Protein 5UFS (pdb70)

Radius of gyration: 27.38 Å; Cα contacts (8 Å, |Δi|>4): 607; chains: 4; bounding box: 76×52×67 Å

Solvent-accessible surface area: 24128 Å² total; per-residue (Å²): 144,106,79,38,24,40,57,2,77,114,35,40,47,154,69,40,53,9,4,7,27,78,48,75,114,36,67,19,53,72,0,20,16,13,28,25,75,6,12,1,27,26,4,34,27,6,0,161,10,0,45,49,5,54,27,0,155,114,7,94,57,58,1,6,18,25,0,5,7,20,1,14,28,12,3,29,5,0,16,6,0,20,43,0,28,131,135,15,89,14,107,70,0,7,22,0,62,40,1,49,0,55,114,133,47,0,113,43,85,98,9,89,106,34,2,57,46,23,29,100,0,0,51,36,0,40,147,8,103,5,30,82,14,0,4,2,0,0,7,0,0,3,0,1,4,14,5,24,141,139,26,17,151,22,70,83,57,2,77,128,11,35,89,58,1,20,128,11,0,22,139,6,3,91,126,107,168,29,86,78,76,105,26,172,118,42,44,103,73,0,0,92,6,4,19,45,1,45,148,13,14,26,36,13,9,118,44,14,11,104,8,32,78,56,151,109,30,80,18,102,29,19,85,4,2,20,33,1,0,56,43,0,31,74,73,62,157,77,51,37,28,85,58,34,88,54,58,222,144,104,80,37,24,41,58,2,73,114,35,39,51,155,70,39,55,9,3,6,26,76,47,75,113,38,66,17,52,72,0,19,14,12,28,26,73,7,13,2,27,28,3,34,27,6,0,160,10,0,42,44,4,54,27,0,156,113,6,96,56,59,2,7,16,25,0,4,7,20,1,14,28,12,2,30,5,0,15,5,0,21,43,0,30,132,134,17,91,14,106,68,0,7,22,0,60,41,1,49,0,59,110,134,51,0,115,41,86,99,9,88,106,37,2,57,47,23,28,103,0,0,52,37,0,41,151,8,100,4,30,83,14,0,4,3,0,0,7,1,0,3,0,1,3,14,4,23,141,141,21,18,151,21,73,83,58,2,75,126,12,35,91,60,1,24,122,11,0,21,132,5,2,90,135,110,162,27,82,78,78,103,28,176,119,39,42,101,72,0,0,87,6,4,21,45,1,46,151,13,15,28,37,12,10,126,43,15,13,103,8,33,78,58,153,109,32,80,20,102,28,20,85,4,2,21,33,1,0,58,44,1,31,73,74,70,158,75,51,36,29,86,58,36,89,55,58,223,97,5,64,24,0,85,60,59,10,63,124,96,4,65,21,1,85,62,59,8,58,122

CATH classification: 1.10.565.10

B-factor: mean 49.85, std 17.6, range [19.79, 126.46]

Sequence (518 aa):
APTLISLLEVIEPEVLYSGYDSTLPDTSTRLMSTLNRLGGRQVVSAVKWAKALPGFRNLHLDDQMTLLQYSWMSLMAFSLGWRSYKQSNGNMLCFAPDLVINEERMQLPYMYDQCQQMLKISSEFVRLQVSYDEYLCMKVLLLLSTVPKDGLKSQAVFDEIRMTYIKELGKAIVKREGNSSQNWQRFYQLTKLLDSMHEMVGGLLQFCFYTFVNKSLSVEFPEMLAEIISNQLPKFKAGSVKPLLFHQAPTLISLLEVIEPEVLYSGYDSTLPDTSTRLMSTLNRLGGRQVVSAVKWAKALPGFRNLHLDDQMTLLQYSWMSLMAFSLGWRSYKQSNGNMLCFAPDLVINEERMQLPYMYDQCQQMLKISSEFVRLQVSYDEYLCMKVLLLLSTVPKDGLKSQAVFDEIRMTYIKELGKAIVKREGNSSQNWQRFYQLTKLLDSMHEMVGGLLQFCFYTFVNKSLSVEFPEMLAEIISNQLPKFKAGSVKPLLFHQAPAILYALLSSAPAILYALLSS

Structure (mmCIF, N/CA/C/O backbone):
data_5UFS
#
_entry.id   5UFS
#
_cell.length_a   87.027
_cell.length_b   52.829
_cell.length_c   126.010
_cell.angle_alpha   90.000
_cell.angle_beta   101.780
_cell.angle_gamma   90.000
#
_symmetry.space_group_name_H-M   'C 1 2 1'
#
loop_
_entity.id
_entity.type
_entity.pdbx_description
1 polymer 'Ancestral Glucocorticoid Receptor2'
2 polymer 'SHP NR Box 1 Peptide'
3 non-polymer 'Triamcinolone acetonide'
4 water water
#
loop_
_atom_site.group_PDB
_atom_site.id
_atom_site.type_symbol
_atom_site.label_atom_id
_atom_site.label_alt_id
_atom_site.label_comp_id
_atom_site.label_asym_id
_atom_site.label_entity_id
_atom_site.label_seq_id
_atom_site.pdbx_PDB_ins_code
_atom_site.Cartn_x
_atom_site.Cartn_y
_atom_site.Cartn_z
_atom_site.occupancy
_atom_site.B_iso_or_equiv
_atom_site.auth_seq_id
_atom_site.auth_comp_id
_atom_site.auth_asym_id
_atom_site.auth_atom_id
_atom_site.pdbx_PDB_model_num
ATOM 1 N N . ALA A 1 1 ? 42.495 10.648 24.516 1.00 54.25 -2 ALA A N 1
ATOM 2 C CA . ALA A 1 1 ? 41.700 10.711 25.737 1.00 54.01 -2 ALA A CA 1
ATOM 3 C C . ALA A 1 1 ? 42.072 11.943 26.568 1.00 52.63 -2 ALA A C 1
ATOM 4 O O . ALA A 1 1 ? 43.110 11.948 27.230 1.00 52.28 -2 ALA A O 1
ATOM 11 N N . PRO A 1 2 ? 41.229 12.991 26.545 1.00 46.66 -1 PRO A N 1
ATOM 12 C CA . PRO A 1 2 ? 39.967 13.140 25.813 1.00 46.44 -1 PRO A CA 1
ATOM 13 C C . PRO A 1 2 ? 40.177 13.599 24.379 1.00 42.01 -1 PRO A C 1
ATOM 14 O O . PRO A 1 2 ? 41.162 14.279 24.092 1.00 43.00 -1 PRO A O 1
ATOM 25 N N . THR A 1 3 ? 39.261 13.229 23.490 1.00 37.73 0 THR A N 1
ATOM 26 C CA . THR A 1 3 ? 39.287 13.775 22.143 1.00 39.87 0 THR A CA 1
ATOM 27 C C . THR A 1 3 ? 39.054 15.281 22.194 1.00 38.88 0 THR A C 1
ATOM 28 O O . THR A 1 3 ? 38.418 15.805 23.114 1.00 33.94 0 THR A O 1
ATOM 39 N N . LEU A 1 4 ? 39.587 15.986 21.196 1.00 39.80 1 LEU A N 1
ATOM 40 C CA . LEU A 1 4 ? 39.376 17.427 21.134 1.00 40.96 1 LEU A CA 1
ATOM 41 C C . LEU A 1 4 ? 37.900 17.753 20.942 1.00 37.69 1 LEU A C 1
ATOM 42 O O . LEU A 1 4 ? 37.377 18.683 21.566 1.00 37.26 1 LEU A O 1
ATOM 58 N N . ILE A 1 5 ? 37.205 16.985 20.099 1.00 37.36 2 ILE A N 1
ATOM 59 C CA . ILE A 1 5 ? 35.797 17.267 19.824 1.00 37.97 2 ILE A CA 1
ATOM 60 C C . ILE A 1 5 ? 34.958 17.087 21.085 1.00 36.62 2 ILE A C 1
ATOM 61 O O . ILE A 1 5 ? 34.014 17.848 21.331 1.00 34.37 2 ILE A O 1
ATOM 77 N N . SER A 1 6 ? 35.275 16.077 21.899 1.00 36.74 3 SER A N 1
ATOM 78 C CA . SER A 1 6 ? 34.527 15.880 23.136 1.00 37.13 3 SER A CA 1
ATOM 79 C C . SER A 1 6 ? 34.711 17.056 24.083 1.00 36.02 3 SER A C 1
ATOM 80 O O . SER A 1 6 ? 33.808 17.372 24.866 1.00 32.32 3 SER A O 1
ATOM 88 N N . LEU A 1 7 ? 35.863 17.725 24.020 1.00 35.63 4 LEU A N 1
ATOM 89 C CA . LEU A 1 7 ? 36.081 18.890 24.867 1.00 36.88 4 LEU A CA 1
ATOM 90 C C . LEU A 1 7 ? 35.277 20.088 24.370 1.00 33.03 4 LEU A C 1
ATOM 91 O O . LEU A 1 7 ? 34.749 20.864 25.174 1.00 33.34 4 LEU A O 1
ATOM 107 N N . LEU A 1 8 ? 35.163 20.252 23.049 1.00 28.32 5 LEU A N 1
ATOM 108 C CA . LEU A 1 8 ? 34.360 21.345 22.510 1.00 30.94 5 LEU A CA 1
ATOM 109 C C . LEU A 1 8 ? 32.894 21.185 22.887 1.00 31.60 5 LEU A C 1
ATOM 110 O O . LEU A 1 8 ? 32.190 22.176 23.109 1.00 33.49 5 LEU A O 1
ATOM 126 N N . GLU A 1 9 ? 32.415 19.941 22.961 1.00 32.53 6 GLU A N 1
ATOM 127 C CA . GLU A 1 9 ? 31.020 19.701 23.315 1.00 36.84 6 GLU A CA 1
ATOM 128 C C . GLU A 1 9 ? 30.728 20.125 24.751 1.00 35.52 6 GLU A C 1
ATOM 129 O O . GLU A 1 9 ? 29.666 20.694 25.029 1.00 34.44 6 GLU A O 1
ATOM 141 N N . VAL A 1 10 ? 31.652 19.859 25.677 1.00 34.89 7 VAL A N 1
ATOM 142 C CA . VAL A 1 10 ? 31.379 20.125 27.087 1.00 40.07 7 VAL A CA 1
ATOM 143 C C . VAL A 1 10 ? 31.576 21.591 27.461 1.00 37.88 7 VAL A C 1
ATOM 144 O O . VAL A 1 10 ? 31.030 22.033 28.480 1.00 37.82 7 VAL A O 1
ATOM 157 N N . ILE A 1 11 ? 32.336 22.363 26.678 1.00 35.66 8 ILE A N 1
ATOM 158 C CA . ILE A 1 11 ? 32.543 23.778 26.974 1.00 33.39 8 ILE A CA 1
ATOM 159 C C . ILE A 1 11 ? 31.589 24.682 26.205 1.00 31.87 8 ILE A C 1
ATOM 160 O O . ILE A 1 11 ? 31.664 25.910 26.351 1.00 31.37 8 ILE A O 1
ATOM 176 N N . GLU A 1 12 ? 30.701 24.122 25.394 1.00 31.80 9 GLU A N 1
ATOM 177 C CA . GLU A 1 12 ? 29.744 24.943 24.668 1.00 35.98 9 GLU A CA 1
ATOM 178 C C . GLU A 1 12 ? 28.865 25.697 25.665 1.00 36.88 9 GLU A C 1
ATOM 179 O O . GLU A 1 12 ? 28.326 25.080 26.594 1.00 33.66 9 GLU A O 1
ATOM 191 N N . PRO A 1 13 ? 28.712 27.016 25.530 1.00 40.41 10 PRO A N 1
ATOM 192 C CA . PRO A 1 13 ? 27.892 27.757 26.497 1.00 41.41 10 PRO A CA 1
ATOM 193 C C . PRO A 1 13 ? 26.437 27.313 26.468 1.00 37.13 10 PRO A C 1
ATOM 194 O O . PRO A 1 13 ? 25.877 27.014 25.411 1.00 34.31 10 PRO A O 1
ATOM 205 N N . GLU A 1 14 ? 25.826 27.281 27.649 1.00 36.33 11 GLU A N 1
ATOM 206 C CA . GLU A 1 14 ? 24.396 27.034 27.750 1.00 41.99 11 GLU A CA 1
ATOM 207 C C . GLU A 1 14 ? 23.621 28.234 27.216 1.00 34.57 11 GLU A C 1
ATOM 208 O O . GLU A 1 14 ? 24.080 29.378 27.283 1.00 31.24 11 GLU A O 1
ATOM 220 N N . VAL A 1 15 ? 22.436 27.964 26.671 1.00 37.39 12 VAL A N 1
ATOM 221 C CA . VAL A 1 15 ? 21.629 29.025 26.080 1.00 37.53 12 VAL A CA 1
ATOM 222 C C . VAL A 1 15 ? 21.072 29.921 27.180 1.00 33.39 12 VAL A C 1
ATOM 223 O O . VAL A 1 15 ? 20.616 29.444 28.229 1.00 30.89 12 VAL A O 1
ATOM 236 N N . LEU A 1 16 ? 21.109 31.227 26.942 1.00 30.13 13 LEU A N 1
ATOM 237 C CA . LEU A 1 16 ? 20.619 32.219 27.886 1.00 31.99 13 LEU A CA 1
ATOM 238 C C . LEU A 1 16 ? 19.226 32.687 27.479 1.00 28.81 13 LEU A C 1
ATOM 239 O O . LEU A 1 16 ? 18.864 32.664 26.300 1.00 25.26 13 LEU A O 1
ATOM 255 N N . TYR A 1 17 ? 18.447 33.111 28.470 1.00 26.76 14 TYR A N 1
ATOM 256 C CA . TYR A 1 17 ? 17.110 33.645 28.249 1.00 26.36 14 TYR A CA 1
ATOM 257 C C . TYR A 1 17 ? 17.146 35.169 28.242 1.00 24.54 14 TYR A C 1
ATOM 258 O O . TYR A 1 17 ? 18.041 35.795 28.813 1.00 26.91 14 TYR A O 1
ATOM 276 N N . SER A 1 18 ? 16.148 35.762 27.587 1.00 26.73 15 SER A N 1
ATOM 277 C CA . SER A 1 18 ? 16.109 37.207 27.404 1.00 29.43 15 SER A CA 1
ATOM 278 C C . SER A 1 18 ? 15.281 37.928 28.460 1.00 32.95 15 SER A C 1
ATOM 279 O O . SER A 1 18 ? 15.515 39.118 28.709 1.00 30.86 15 SER A O 1
ATOM 287 N N . GLY A 1 19 ? 14.320 37.248 29.084 1.00 31.78 16 GLY A N 1
ATOM 288 C CA . GLY A 1 19 ? 13.393 37.927 29.971 1.00 30.56 16 GLY A CA 1
ATOM 289 C C . GLY A 1 19 ? 12.483 38.915 29.276 1.00 28.80 16 GLY A C 1
ATOM 290 O O . GLY A 1 19 ? 11.856 39.744 29.942 1.00 29.39 16 GLY A O 1
ATOM 294 N N . TYR A 1 20 ? 12.391 38.848 27.950 1.00 25.24 17 TYR A N 1
ATOM 295 C CA . TYR A 1 20 ? 11.600 39.810 27.195 1.00 25.02 17 TYR A CA 1
ATOM 296 C C . TYR A 1 20 ? 10.141 39.783 27.636 1.00 31.48 17 TYR A C 1
ATOM 297 O O . TYR A 1 20 ? 9.563 38.721 27.880 1.00 26.24 17 TYR A O 1
ATOM 315 N N . ASP A 1 21 ? 9.544 40.968 27.723 1.00 34.73 18 ASP A N 1
ATOM 316 C CA . ASP A 1 21 ? 8.161 41.130 28.163 1.00 36.67 18 ASP A CA 1
ATOM 317 C C . ASP A 1 21 ? 7.292 41.308 26.924 1.00 34.74 18 ASP A C 1
ATOM 318 O O . ASP A 1 21 ? 7.265 42.383 26.320 1.00 33.79 18 ASP A O 1
ATOM 327 N N . SER A 1 22 ? 6.575 40.251 26.550 1.00 31.80 19 SER A N 1
ATOM 328 C CA . SER A 1 22 ? 5.714 40.266 25.374 1.00 33.37 19 SER A CA 1
ATOM 329 C C . SER A 1 22 ? 4.253 40.548 25.712 1.00 31.38 19 SER A C 1
ATOM 330 O O . SER A 1 22 ? 3.384 40.358 24.855 1.00 28.30 19 SER A O 1
ATOM 338 N N . THR A 1 23 ? 3.962 41.003 26.933 1.00 32.60 20 THR A N 1
ATOM 339 C CA . THR A 1 23 ? 2.583 41.314 27.305 1.00 31.63 20 THR A CA 1
ATOM 340 C C . THR A 1 23 ? 1.968 42.323 26.340 1.00 31.68 20 THR A C 1
ATOM 341 O O . THR A 1 23 ? 0.826 42.158 25.894 1.00 34.50 20 THR A O 1
ATOM 352 N N . LEU A 1 24 ? 2.709 43.375 26.010 1.00 30.57 21 LEU A N 1
ATOM 353 C CA . LEU A 1 24 ? 2.248 44.436 25.128 1.00 35.46 21 LEU A CA 1
ATOM 354 C C . LEU A 1 24 ? 2.930 44.350 23.766 1.00 32.58 21 LEU A C 1
ATOM 355 O O . LEU A 1 24 ? 3.940 43.655 23.606 1.00 31.67 21 LEU A O 1
ATOM 371 N N . PRO A 1 25 ? 2.403 45.043 22.756 1.00 36.99 22 PRO A N 1
ATOM 372 C CA . PRO A 1 25 ? 2.975 44.930 21.409 1.00 35.52 22 PRO A CA 1
ATOM 373 C C . PRO A 1 25 ? 4.460 45.262 21.384 1.00 38.02 22 PRO A C 1
ATOM 374 O O . PRO A 1 25 ? 4.967 46.031 22.205 1.00 33.73 22 PRO A O 1
ATOM 385 N N . ASP A 1 26 ? 5.156 44.666 20.419 1.00 42.65 23 ASP A N 1
ATOM 386 C CA . ASP A 1 26 ? 6.585 44.891 20.268 1.00 45.12 23 ASP A CA 1
ATOM 387 C C . ASP A 1 26 ? 6.862 46.282 19.710 1.00 40.86 23 ASP A C 1
ATOM 388 O O . ASP A 1 26 ? 6.045 46.869 18.997 1.00 34.16 23 ASP A O 1
ATOM 397 N N . THR A 1 27 ? 8.032 46.809 20.056 1.00 38.45 24 THR A N 1
ATOM 398 C CA . THR A 1 27 ? 8.563 48.012 19.436 1.00 40.92 24 THR A CA 1
ATOM 399 C C . THR A 1 27 ? 9.997 47.738 19.013 1.00 38.94 24 THR A C 1
ATOM 400 O O . THR A 1 27 ? 10.712 46.969 19.661 1.00 30.92 24 THR A O 1
ATOM 411 N N . SER A 1 28 ? 10.410 48.364 17.910 1.00 40.35 25 SER A N 1
ATOM 412 C CA . SER A 1 28 ? 11.772 48.164 17.426 1.00 38.73 25 SER A CA 1
ATOM 413 C C . SER A 1 28 ? 12.790 48.561 18.488 1.00 38.53 25 SER A C 1
ATOM 414 O O . SER A 1 28 ? 13.834 47.914 18.634 1.00 36.80 25 SER A O 1
ATOM 422 N N . THR A 1 29 ? 12.493 49.616 19.251 1.00 41.51 26 THR A N 1
ATOM 423 C CA . THR A 1 29 ? 13.416 50.079 20.282 1.00 47.71 26 THR A CA 1
ATOM 424 C C . THR A 1 29 ? 13.539 49.061 21.409 1.00 46.48 26 THR A C 1
ATOM 425 O O . THR A 1 29 ? 14.649 48.658 21.774 1.00 41.39 26 THR A O 1
ATOM 436 N N . ARG A 1 30 ? 12.408 48.643 21.984 1.00 45.16 27 ARG A N 1
ATOM 437 C CA . ARG A 1 30 ? 12.453 47.690 23.089 1.00 47.84 27 ARG A CA 1
ATOM 438 C C . ARG A 1 30 ? 13.051 46.361 22.651 1.00 42.74 27 ARG A C 1
ATOM 439 O O . ARG A 1 30 ? 13.719 45.689 23.444 1.00 40.02 27 ARG A O 1
ATOM 460 N N . LEU A 1 31 ? 12.833 45.971 21.396 1.00 41.49 28 LEU A N 1
ATOM 461 C CA . LEU A 1 31 ? 13.336 44.688 20.921 1.00 37.45 28 LEU A CA 1
ATOM 462 C C . LEU A 1 31 ? 14.848 44.730 20.724 1.00 32.34 28 LEU A C 1
ATOM 463 O O . LEU A 1 31 ? 15.565 43.817 21.148 1.00 30.87 28 LEU A O 1
ATOM 479 N N . MET A 1 32 ? 15.354 45.790 20.086 1.00 36.44 29 MET A N 1
ATOM 480 C CA . MET A 1 32 ? 16.795 45.906 19.877 1.00 35.75 29 MET A CA 1
ATOM 481 C C . MET A 1 32 ? 17.536 46.054 21.201 1.00 33.49 29 MET A C 1
ATOM 482 O O . MET A 1 32 ? 18.608 45.468 21.386 1.00 31.53 29 MET A O 1
ATOM 496 N N . SER A 1 33 ? 16.979 46.828 22.135 1.00 34.24 30 SER A N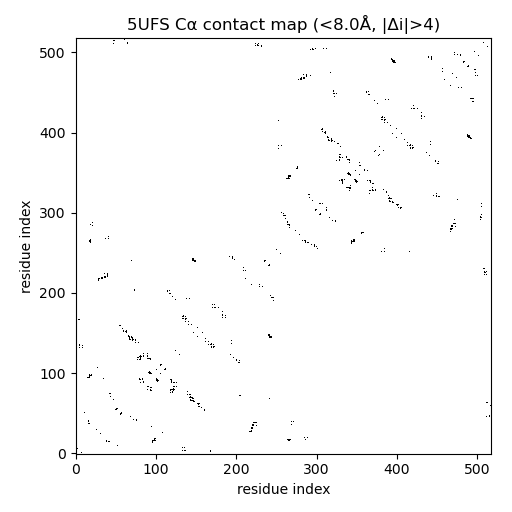 1
ATOM 497 C CA . SER A 1 33 ? 17.617 46.985 23.438 1.00 34.78 30 SER A CA 1
ATOM 498 C C . SER A 1 33 ? 17.675 45.658 24.186 1.00 34.03 30 SER A C 1
ATOM 499 O O . SER A 1 33 ? 18.706 45.316 24.778 1.00 32.77 30 SER A O 1
ATOM 507 N N . THR A 1 34 ? 16.578 44.896 24.173 1.00 34.45 31 THR A N 1
ATOM 508 C CA . THR A 1 34 ? 16.579 43.593 24.831 1.00 34.62 31 THR A CA 1
ATOM 509 C C . THR A 1 34 ? 17.595 42.658 24.188 1.00 36.04 31 THR A C 1
ATOM 510 O O . THR A 1 34 ? 18.280 41.899 24.883 1.00 28.78 31 THR A O 1
ATOM 521 N N . LEU A 1 35 ? 17.708 42.698 22.859 1.00 28.90 32 LEU A N 1
ATOM 522 C CA . LEU A 1 35 ? 18.648 41.820 22.173 1.00 29.94 32 LEU A CA 1
ATOM 523 C C . LEU A 1 35 ? 20.092 42.193 22.494 1.00 29.29 32 LEU A C 1
ATOM 524 O O . LEU A 1 35 ? 20.946 41.311 22.632 1.00 29.73 32 LEU A O 1
ATOM 540 N N . ASN A 1 36 ? 20.386 43.491 22.615 1.00 29.10 33 ASN A N 1
ATOM 541 C CA . ASN A 1 36 ? 21.746 43.908 22.946 1.00 29.31 33 ASN A CA 1
ATOM 542 C C . ASN A 1 36 ? 22.132 43.463 24.350 1.00 29.46 33 ASN A C 1
ATOM 543 O O . ASN A 1 36 ? 23.256 42.998 24.570 1.00 28.15 33 ASN A O 1
ATOM 554 N N . ARG A 1 37 ? 21.220 43.606 25.316 1.00 31.02 34 ARG A N 1
ATOM 555 C CA . ARG A 1 37 ? 21.486 43.102 26.661 1.00 34.51 34 ARG A CA 1
ATOM 556 C C . ARG A 1 37 ? 21.764 41.603 26.628 1.00 35.62 34 ARG A C 1
ATOM 557 O O . ARG A 1 37 ? 22.740 41.124 27.219 1.00 30.38 34 ARG A O 1
ATOM 578 N N . LEU A 1 38 ? 20.907 40.846 25.938 1.00 28.61 35 LEU A N 1
ATOM 579 C CA . LEU A 1 38 ? 21.157 39.422 25.743 1.00 30.45 35 LEU A CA 1
ATOM 580 C C . LEU A 1 38 ? 22.490 39.191 25.045 1.00 27.07 35 LEU A C 1
ATOM 581 O O . LEU A 1 38 ? 23.229 38.261 25.391 1.00 25.72 35 LEU A O 1
ATOM 597 N N . GLY A 1 39 ? 22.809 40.018 24.048 1.00 26.56 36 GLY A N 1
ATOM 598 C CA . GLY A 1 39 ? 24.056 39.842 23.322 1.00 27.63 36 GLY A CA 1
ATOM 599 C C . GLY A 1 39 ? 25.274 40.055 24.199 1.00 29.06 36 GLY A C 1
ATOM 600 O O . GLY A 1 39 ? 26.244 39.295 24.128 1.00 27.79 36 GLY A O 1
ATOM 604 N N . GLY A 1 40 ? 25.243 41.091 25.037 1.00 27.92 37 GLY A N 1
ATOM 605 C CA . GLY A 1 40 ? 26.352 41.323 25.946 1.00 31.88 37 GLY A CA 1
ATOM 606 C C . GLY A 1 40 ? 26.610 40.141 26.860 1.00 33.08 37 GLY A C 1
ATOM 607 O O . GLY A 1 40 ? 27.763 39.800 27.139 1.00 32.37 37 GLY A O 1
ATOM 611 N N . ARG A 1 41 ? 25.541 39.497 27.338 1.00 30.83 38 ARG A N 1
ATOM 612 C CA . ARG A 1 41 ? 25.700 38.344 28.220 1.00 30.58 38 ARG A CA 1
ATOM 613 C C . ARG A 1 41 ? 26.250 37.141 27.461 1.00 27.31 38 ARG A C 1
ATOM 614 O O . ARG A 1 41 ? 27.066 36.382 27.995 1.00 27.30 38 ARG A O 1
ATOM 635 N N . GLN A 1 42 ? 25.824 36.956 26.210 1.00 23.74 39 GLN A N 1
ATOM 636 C CA . GLN A 1 42 ? 26.342 35.853 25.406 1.00 26.20 39 GLN A CA 1
ATOM 637 C C . GLN A 1 42 ? 27.820 36.037 25.081 1.00 28.20 39 GLN A C 1
ATOM 638 O O . GLN A 1 42 ? 28.552 35.049 24.954 1.00 25.01 39 GLN A O 1
ATOM 652 N N . VAL A 1 43 ? 28.271 37.284 24.924 1.00 35.49 40 VAL A N 1
ATOM 653 C CA . VAL A 1 43 ? 29.682 37.533 24.645 1.00 33.71 40 VAL A CA 1
ATOM 654 C C . VAL A 1 43 ? 30.528 37.205 25.868 1.00 29.47 40 VAL A C 1
ATOM 655 O O . VAL A 1 43 ? 31.627 36.655 25.749 1.00 30.60 40 VAL A O 1
ATOM 668 N N . VAL A 1 44 ? 30.036 37.540 27.061 1.00 27.28 41 VAL A N 1
ATOM 669 C CA . VAL A 1 44 ? 30.737 37.156 28.283 1.00 30.22 41 VAL A CA 1
ATOM 670 C C . VAL A 1 44 ? 30.909 35.643 28.334 1.00 33.01 41 VAL A C 1
ATOM 671 O O . VAL A 1 44 ? 31.996 35.132 28.624 1.00 33.04 41 VAL A O 1
ATOM 684 N N . SER A 1 45 ? 29.837 34.902 28.041 1.00 32.24 42 SER A N 1
ATOM 685 C CA . SER A 1 45 ? 29.945 33.448 27.971 1.00 32.87 42 SER A CA 1
ATOM 686 C C . SER A 1 45 ? 30.911 33.011 26.879 1.00 31.13 42 SER A C 1
ATOM 687 O O . SER A 1 45 ? 31.615 32.007 27.038 1.00 31.19 42 SER A O 1
ATOM 695 N N . ALA A 1 46 ? 30.959 33.746 25.764 1.00 27.09 43 ALA A N 1
ATOM 696 C CA . ALA A 1 46 ? 31.874 33.390 24.685 1.00 27.46 43 ALA A CA 1
ATOM 697 C C . ALA A 1 46 ? 33.328 33.560 25.112 1.00 28.71 43 ALA A C 1
ATOM 698 O O . ALA A 1 46 ? 34.198 32.794 24.683 1.00 27.95 43 ALA A O 1
ATOM 705 N N . VAL A 1 47 ? 33.614 34.559 25.951 1.00 28.10 44 VAL A N 1
ATOM 706 C CA . VAL A 1 47 ? 34.971 34.733 26.462 1.00 30.02 44 VAL A CA 1
ATOM 707 C C . VAL A 1 47 ? 35.343 33.563 27.365 1.00 33.09 44 VAL A C 1
ATOM 708 O O . VAL A 1 47 ? 36.436 32.995 27.257 1.00 32.68 44 VAL A O 1
ATOM 721 N N . LYS A 1 48 ? 34.439 33.195 28.277 1.00 34.54 45 LYS A N 1
ATOM 722 C CA . LYS A 1 48 ? 34.636 31.999 29.091 1.00 39.10 45 LYS A CA 1
ATOM 723 C C . LYS A 1 48 ? 34.903 30.781 28.214 1.00 35.07 45 LYS A C 1
ATOM 724 O O . LYS A 1 48 ? 35.792 29.971 28.506 1.00 30.81 45 LYS A O 1
ATOM 743 N N . TRP A 1 49 ? 34.142 30.644 27.127 1.00 30.48 46 TRP A N 1
ATOM 744 C CA . TRP A 1 49 ? 34.327 29.536 26.195 1.00 26.26 46 TRP A CA 1
ATOM 745 C C . TRP A 1 49 ? 35.698 29.595 25.527 1.00 30.12 46 TRP A C 1
ATOM 746 O O . TRP A 1 49 ? 36.408 28.585 25.448 1.00 29.25 46 TRP A O 1
ATOM 767 N N . ALA A 1 50 ? 36.094 30.776 25.047 1.00 31.20 47 ALA A N 1
ATOM 768 C CA . ALA A 1 50 ? 37.358 30.896 24.325 1.00 30.72 47 ALA A CA 1
ATOM 769 C C . ALA A 1 50 ? 38.545 30.583 25.231 1.00 29.19 47 ALA A C 1
ATOM 770 O O . ALA A 1 50 ? 39.530 29.979 24.791 1.00 25.33 47 ALA A O 1
ATOM 777 N N . LYS A 1 51 ? 38.472 30.990 26.498 1.00 28.32 48 LYS A N 1
ATOM 778 C CA . LYS A 1 51 ? 39.556 30.719 27.433 1.00 33.78 48 LYS A CA 1
ATOM 779 C C . LYS A 1 51 ? 39.745 29.231 27.687 1.00 34.94 48 LYS A C 1
ATOM 780 O O . LYS A 1 51 ? 40.838 28.821 28.093 1.00 34.24 48 LYS A O 1
ATOM 799 N N . ALA A 1 52 ? 38.714 28.419 27.468 1.00 32.41 49 ALA A N 1
ATOM 800 C CA . ALA A 1 52 ? 38.804 26.980 27.673 1.00 31.02 49 ALA A CA 1
ATOM 801 C C . ALA A 1 52 ? 39.188 26.226 26.407 1.00 30.45 49 ALA A C 1
ATOM 802 O O . ALA A 1 52 ? 39.404 25.012 26.470 1.00 32.50 49 ALA A O 1
ATOM 809 N N . LEU A 1 53 ? 39.275 26.905 25.270 1.00 27.85 50 LEU A N 1
ATOM 810 C CA . LEU A 1 53 ? 39.711 26.251 24.042 1.00 30.78 50 LEU A CA 1
ATOM 811 C C . LEU A 1 53 ? 41.185 25.878 24.157 1.00 29.82 50 LEU A C 1
ATOM 812 O O . LEU A 1 53 ? 42.016 26.747 24.445 1.00 31.15 50 LEU A O 1
ATOM 828 N N . PRO A 1 54 ? 41.554 24.614 23.947 1.00 32.67 51 PRO A N 1
ATOM 829 C CA . PRO A 1 54 ? 42.979 24.264 23.953 1.00 35.41 51 PRO A CA 1
ATOM 830 C C . PRO A 1 54 ? 43.750 25.098 22.942 1.00 35.92 51 PRO A C 1
ATOM 831 O O . PRO A 1 54 ? 43.380 25.183 21.768 1.00 36.27 51 PRO A O 1
ATOM 842 N N . GLY A 1 55 ? 44.826 25.728 23.415 1.00 31.13 52 GLY A N 1
ATOM 843 C CA . GLY A 1 55 ? 45.697 26.529 22.593 1.00 32.94 52 GLY A CA 1
ATOM 844 C C . GLY A 1 55 ? 45.428 28.021 22.657 1.00 35.21 52 GLY A C 1
ATOM 845 O O . GLY A 1 55 ? 46.347 28.816 22.421 1.00 38.29 52 GLY A O 1
ATOM 849 N N . PHE A 1 56 ? 44.195 28.423 22.977 1.00 32.58 53 PHE A N 1
ATOM 850 C CA . PHE A 1 56 ? 43.830 29.834 22.886 1.00 34.73 53 PHE A CA 1
ATOM 851 C C . PHE A 1 56 ? 44.648 30.683 23.850 1.00 37.03 53 PHE A C 1
ATOM 852 O O . PHE A 1 56 ? 45.156 31.747 23.479 1.00 38.28 53 PHE A O 1
ATOM 869 N N . ARG A 1 57 ? 44.783 30.234 25.098 1.00 43.83 54 ARG A N 1
ATOM 870 C CA . ARG A 1 57 ? 45.513 31.022 26.085 1.00 43.18 54 ARG A CA 1
ATOM 871 C C . ARG A 1 57 ? 47.023 30.966 25.895 1.00 42.28 54 ARG A C 1
ATOM 872 O O . ARG A 1 57 ? 47.742 31.636 26.646 1.00 38.39 54 ARG A O 1
ATOM 893 N N . ASN A 1 58 ? 47.523 30.199 24.923 1.00 36.98 55 ASN A N 1
ATOM 894 C CA . ASN A 1 58 ? 48.925 30.311 24.538 1.00 43.24 55 ASN A CA 1
ATOM 895 C C . ASN A 1 58 ? 49.196 31.565 23.718 1.00 38.98 55 ASN A C 1
ATOM 896 O O . ASN A 1 58 ? 50.364 31.896 23.491 1.00 38.62 55 ASN A O 1
ATOM 907 N N . LEU A 1 59 ? 48.152 32.259 23.270 1.00 42.00 56 LEU A N 1
ATOM 908 C CA . LEU A 1 59 ? 48.313 33.515 22.555 1.00 36.75 56 LEU A CA 1
ATOM 909 C C . LEU A 1 59 ? 48.581 34.655 23.532 1.00 39.58 56 LEU A C 1
ATOM 910 O O . LEU A 1 59 ? 48.181 34.612 24.699 1.00 38.12 56 LEU A O 1
ATOM 926 N N . HIS A 1 60 ? 49.273 35.679 23.041 1.00 39.30 57 HIS A N 1
ATOM 927 C CA . HIS A 1 60 ? 49.430 36.907 23.805 1.00 41.14 57 HIS A CA 1
ATOM 928 C C . HIS A 1 60 ? 48.058 37.472 24.155 1.00 39.61 57 HIS A C 1
ATOM 929 O O . HIS A 1 60 ? 47.117 37.393 23.360 1.00 37.76 57 HIS A O 1
ATOM 943 N N . LEU A 1 61 ? 47.943 38.034 25.361 1.00 39.33 58 LEU A N 1
ATOM 944 C CA . LEU A 1 61 ? 46.660 38.570 25.807 1.00 39.67 58 LEU A CA 1
ATOM 945 C C . LEU A 1 61 ? 46.081 39.548 24.794 1.00 39.45 58 LEU A C 1
ATOM 946 O O . LEU A 1 61 ? 44.876 39.525 24.516 1.00 40.37 58 LEU A O 1
ATOM 962 N N . ASP A 1 62 ? 46.921 40.424 24.237 1.00 44.63 59 ASP A N 1
ATOM 963 C CA . ASP A 1 62 ? 46.444 41.367 23.230 1.00 46.23 59 ASP A CA 1
ATOM 964 C C . ASP A 1 62 ? 45.853 40.647 22.026 1.00 43.18 59 ASP A C 1
ATOM 965 O O . ASP A 1 62 ? 44.900 41.143 21.414 1.00 40.09 59 ASP A O 1
ATOM 974 N N . ASP A 1 63 ? 46.396 39.478 21.676 1.00 40.15 60 ASP A N 1
ATOM 975 C CA . ASP A 1 63 ? 45.847 38.711 20.562 1.00 42.50 60 ASP A CA 1
ATOM 976 C C . ASP A 1 63 ? 44.530 38.045 20.943 1.00 35.00 60 ASP A C 1
ATOM 977 O O . ASP A 1 63 ? 43.602 37.986 20.129 1.00 33.74 60 ASP A O 1
ATOM 986 N N . GLN A 1 64 ? 44.430 37.531 22.172 1.00 31.67 61 GLN A N 1
ATOM 987 C CA . GLN A 1 64 ? 43.159 36.979 22.632 1.00 32.25 61 GLN A CA 1
ATOM 988 C C . GLN A 1 64 ? 42.067 38.036 22.581 1.00 30.62 61 GLN A C 1
ATOM 989 O O . GLN A 1 64 ? 40.933 37.755 22.173 1.00 26.08 61 GLN A O 1
ATOM 1003 N N . MET A 1 65 ? 42.396 39.264 22.985 1.00 30.39 62 MET A N 1
ATOM 1004 C CA . MET A 1 65 ? 41.411 40.338 22.987 1.00 33.96 62 MET A CA 1
ATOM 1005 C C . MET A 1 65 ? 41.055 40.761 21.567 1.00 35.75 62 MET A C 1
ATOM 1006 O O . MET A 1 65 ? 39.882 41.011 21.262 1.00 33.97 62 MET A O 1
ATOM 1020 N N . THR A 1 66 ? 42.051 40.836 20.683 1.00 36.92 63 THR A N 1
ATOM 1021 C CA . THR A 1 66 ? 41.792 41.208 19.295 1.00 38.21 63 THR A CA 1
ATOM 1022 C C . THR A 1 66 ? 40.842 40.220 18.631 1.00 33.36 63 THR A C 1
ATOM 1023 O O . THR A 1 66 ? 39.852 40.618 18.008 1.00 33.47 63 THR A O 1
ATOM 1034 N N . LEU A 1 67 ? 41.131 38.921 18.752 1.00 35.25 64 LEU A N 1
ATOM 1035 C CA . LEU A 1 67 ? 40.324 37.910 18.072 1.00 32.63 64 LEU A CA 1
ATOM 1036 C C . LEU A 1 67 ? 38.870 37.964 18.528 1.00 33.04 64 LEU A C 1
ATOM 1037 O O . LEU A 1 67 ? 37.948 37.969 17.705 1.00 31.12 64 LEU A O 1
ATOM 1053 N N . LEU A 1 68 ? 38.644 37.997 19.843 1.00 32.90 65 LEU A N 1
ATOM 1054 C CA . LEU A 1 68 ? 37.280 38.082 20.355 1.00 31.95 65 LEU A CA 1
ATOM 1055 C C . LEU A 1 68 ? 36.625 39.397 19.952 1.00 33.95 65 LEU A C 1
ATOM 1056 O O . LEU A 1 68 ? 35.428 39.438 19.644 1.00 32.59 65 LEU A O 1
ATOM 1072 N N . GLN A 1 69 ? 37.399 40.483 19.944 1.00 30.00 66 GLN A N 1
ATOM 1073 C CA . GLN A 1 69 ? 36.861 41.785 19.570 1.00 32.99 66 GLN A CA 1
ATOM 1074 C C . GLN A 1 69 ? 36.490 41.844 18.094 1.00 30.95 66 GLN A C 1
ATOM 1075 O O . GLN A 1 69 ? 35.519 42.517 17.728 1.00 31.46 66 GLN A O 1
ATOM 1089 N N . TYR A 1 70 ? 37.235 41.145 17.235 1.00 30.46 67 TYR A N 1
ATOM 1090 C CA . TYR A 1 70 ? 36.983 41.207 15.800 1.00 34.02 67 TYR A CA 1
ATOM 1091 C C . TYR A 1 70 ? 35.909 40.227 15.342 1.00 32.55 67 TYR A C 1
ATOM 1092 O O . TYR A 1 70 ? 35.344 40.415 14.259 1.00 34.76 67 TYR A O 1
ATOM 1110 N N . SER A 1 71 ? 35.613 39.192 16.130 1.00 30.89 68 SER A N 1
ATOM 1111 C CA . SER A 1 71 ? 34.757 38.106 15.675 1.00 30.07 68 SER A CA 1
ATOM 1112 C C . SER A 1 71 ? 33.498 37.898 16.507 1.00 28.54 68 SER A C 1
ATOM 1113 O O . SER A 1 71 ? 32.767 36.936 16.248 1.00 29.15 68 SER A O 1
ATOM 1121 N N . TRP A 1 72 ? 33.208 38.763 17.483 1.00 28.62 69 TRP A N 1
ATOM 1122 C CA . TRP A 1 72 ? 32.094 38.490 18.387 1.00 30.10 69 TRP A CA 1
ATOM 1123 C C . TRP A 1 72 ? 30.766 38.424 17.637 1.00 31.10 69 TRP A C 1
ATOM 1124 O O . TRP A 1 72 ? 29.931 37.558 17.923 1.00 31.93 69 TRP A O 1
ATOM 1145 N N . MET A 1 73 ? 30.554 39.313 16.663 1.00 25.60 70 MET A N 1
ATOM 1146 C CA . MET A 1 73 ? 29.292 39.290 15.924 1.00 28.99 70 MET A CA 1
ATOM 1147 C C . MET A 1 73 ? 29.138 37.995 15.134 1.00 30.07 70 MET A C 1
ATOM 1148 O O . MET A 1 73 ? 28.043 37.423 15.079 1.00 27.86 70 MET A O 1
ATOM 1162 N N . SER A 1 74 ? 30.219 37.513 14.514 1.00 29.94 71 SER A N 1
ATOM 1163 C CA . SER A 1 74 ? 30.126 36.287 13.729 1.00 34.14 71 SER A CA 1
ATOM 1164 C C . SER A 1 74 ? 29.858 35.083 14.623 1.00 31.79 71 SER A C 1
ATOM 1165 O O . SER A 1 74 ? 29.138 34.159 14.228 1.00 30.15 71 SER A O 1
ATOM 1173 N N . LEU A 1 75 ? 30.428 35.074 15.831 1.00 31.18 72 LEU A N 1
ATOM 1174 C CA . LEU A 1 75 ? 30.142 34.001 16.778 1.00 29.23 72 LEU A CA 1
ATOM 1175 C C . LEU A 1 75 ? 28.671 34.007 17.179 1.00 27.60 72 LEU A C 1
ATOM 1176 O O . LEU A 1 75 ? 28.006 32.966 17.163 1.00 27.88 72 LEU A O 1
ATOM 1192 N N . MET A 1 76 ? 28.144 35.179 17.538 1.00 28.18 73 MET A N 1
ATOM 1193 C CA . MET A 1 76 ? 26.756 35.255 17.981 1.00 30.62 73 MET A CA 1
ATOM 1194 C C . MET A 1 76 ? 25.794 34.894 16.856 1.00 26.66 73 MET A C 1
ATOM 1195 O O . MET A 1 76 ? 24.802 34.193 17.084 1.00 25.91 73 MET A O 1
ATOM 1209 N N . ALA A 1 77 ? 26.072 35.354 15.633 1.00 26.37 74 ALA A N 1
ATOM 1210 C CA . ALA A 1 77 ? 25.174 35.078 14.515 1.00 26.06 74 ALA A CA 1
ATOM 1211 C C . ALA A 1 77 ? 25.245 33.617 14.094 1.00 27.93 74 ALA A C 1
ATOM 1212 O O . ALA A 1 77 ? 24.234 33.033 13.685 1.00 27.26 74 ALA A O 1
ATOM 1219 N N . PHE A 1 78 ? 26.430 33.010 14.179 1.00 28.53 75 PHE A N 1
ATOM 1220 C CA . PHE A 1 78 ? 26.568 31.597 13.843 1.00 26.15 75 PHE A CA 1
ATOM 1221 C C . PHE A 1 78 ? 25.832 30.723 14.852 1.00 25.41 75 PHE A C 1
ATOM 1222 O O . PHE A 1 78 ? 25.191 29.734 14.477 1.00 24.83 75 PHE A O 1
ATOM 1239 N N . SER A 1 79 ? 25.902 31.079 16.137 1.00 24.26 76 SER A N 1
ATOM 1240 C CA . SER A 1 79 ? 25.192 30.316 17.158 1.00 28.16 76 SER A CA 1
ATOM 1241 C C . SER A 1 79 ? 23.686 30.511 17.040 1.00 29.10 76 SER A C 1
ATOM 1242 O O . SER A 1 79 ? 22.916 29.559 17.217 1.00 27.89 76 SER A O 1
ATOM 1250 N N . LEU A 1 80 ? 23.248 31.738 16.747 1.00 27.04 77 LEU A N 1
ATOM 1251 C CA . LEU A 1 80 ? 21.837 31.977 16.467 1.00 27.59 77 LEU A CA 1
ATOM 1252 C C . LEU A 1 80 ? 21.366 31.114 15.305 1.00 28.78 77 LEU A C 1
ATOM 1253 O O . LEU A 1 80 ? 20.296 30.496 15.365 1.00 28.83 77 LEU A O 1
ATOM 1269 N N . GLY A 1 81 ? 22.158 31.061 14.234 1.00 29.86 78 GLY A N 1
ATOM 1270 C CA . GLY A 1 81 ? 21.810 30.208 13.111 1.00 26.07 78 GLY A CA 1
ATOM 1271 C C . GLY A 1 81 ? 21.632 28.759 13.518 1.00 29.01 78 GLY A C 1
ATOM 1272 O O . GLY A 1 81 ? 20.721 28.076 13.040 1.00 29.27 78 GLY A O 1
ATOM 1276 N N . TRP A 1 82 ? 22.494 28.269 14.411 1.00 31.00 79 TRP A N 1
ATOM 1277 C CA . TRP A 1 82 ? 22.397 26.879 14.840 1.00 32.02 79 TRP A CA 1
ATOM 1278 C C . TRP A 1 82 ? 21.145 26.647 15.677 1.00 31.13 79 TRP A C 1
ATOM 1279 O O . TRP A 1 82 ? 20.402 25.684 15.447 1.00 35.24 79 TRP A O 1
ATOM 1300 N N . ARG A 1 83 ? 20.898 27.516 16.663 1.00 27.13 80 ARG A N 1
ATOM 1301 C CA . ARG A 1 83 ? 19.700 27.377 17.486 1.00 30.74 80 ARG A CA 1
ATOM 1302 C C . ARG A 1 83 ? 18.439 27.417 16.632 1.00 31.69 80 ARG A C 1
ATOM 1303 O O . ARG A 1 83 ? 17.494 26.655 16.868 1.00 33.10 80 ARG A O 1
ATOM 1324 N N . SER A 1 84 ? 18.405 28.302 15.636 1.00 31.67 81 SER A N 1
ATOM 1325 C CA . SER A 1 84 ? 17.243 28.393 14.759 1.00 32.61 81 SER A CA 1
ATOM 1326 C C . SER A 1 84 ? 17.105 27.156 13.882 1.00 32.16 81 SER A C 1
ATOM 1327 O O . SER A 1 84 ? 15.985 26.755 13.545 1.00 32.74 81 SER A O 1
ATOM 1335 N N . TYR A 1 85 ? 18.229 26.541 13.510 1.00 30.52 82 TYR A N 1
ATOM 1336 C CA . TYR A 1 85 ? 18.199 25.337 12.688 1.00 33.49 82 TYR A CA 1
ATOM 1337 C C . TYR A 1 85 ? 17.625 24.155 13.459 1.00 33.39 82 TYR A C 1
ATOM 1338 O O . TYR A 1 85 ? 16.849 23.365 12.910 1.00 34.45 82 TYR A O 1
ATOM 1356 N N . LYS A 1 86 ? 17.976 24.029 14.740 1.00 40.79 83 LYS A N 1
ATOM 1357 C CA . LYS A 1 86 ? 17.512 22.898 15.534 1.00 46.14 83 LYS A CA 1
ATOM 1358 C C . LYS A 1 86 ? 16.102 23.105 16.068 1.00 47.00 83 LYS A C 1
ATOM 1359 O O . LYS A 1 86 ? 15.379 22.125 16.282 1.00 46.12 83 LYS A O 1
ATOM 1378 N N . GLN A 1 87 ? 15.686 24.353 16.283 1.00 54.52 84 GLN A N 1
ATOM 1379 C CA . GLN A 1 87 ? 14.377 24.598 16.876 1.00 56.20 84 GLN A CA 1
ATOM 1380 C C . GLN A 1 87 ? 13.284 24.626 15.815 1.00 55.40 84 GLN A C 1
ATOM 1381 O O . GLN A 1 87 ? 12.268 23.936 15.944 1.00 60.42 84 GLN A O 1
ATOM 1395 N N . SER A 1 88 ? 13.483 25.408 14.752 1.00 43.08 85 SER A N 1
ATOM 1396 C CA . SER A 1 88 ? 12.448 25.638 13.750 1.00 42.51 85 SER A CA 1
ATOM 1397 C C . SER A 1 88 ? 12.889 25.268 12.340 1.00 40.86 85 SER A C 1
ATOM 1398 O O . SER A 1 88 ? 12.209 25.637 11.376 1.00 39.68 85 SER A O 1
ATOM 1406 N N . ASN A 1 89 ? 14.006 24.559 12.187 1.00 42.15 86 ASN A N 1
ATOM 1407 C CA . ASN A 1 89 ? 14.511 24.186 10.867 1.00 45.16 86 ASN A CA 1
ATOM 1408 C C . ASN A 1 89 ? 14.807 25.418 10.014 1.00 42.16 86 ASN A C 1
ATOM 1409 O O . ASN A 1 89 ? 14.756 25.362 8.782 1.00 41.89 86 ASN A O 1
ATOM 1420 N N . GLY A 1 90 ? 15.114 26.541 10.661 1.00 44.03 87 GLY A N 1
ATOM 1421 C CA . GLY A 1 90 ? 15.444 27.766 9.962 1.00 43.58 87 GLY A CA 1
ATOM 1422 C C . GLY A 1 90 ? 14.268 28.644 9.597 1.00 45.14 87 GLY A C 1
ATOM 1423 O O . GLY A 1 90 ? 14.451 29.611 8.847 1.00 45.65 87 GLY A O 1
ATOM 1427 N N . ASN A 1 91 ? 13.069 28.350 10.105 1.00 42.60 88 ASN A N 1
ATOM 1428 C CA . ASN A 1 91 ? 11.900 29.161 9.782 1.00 45.69 88 ASN A CA 1
ATOM 1429 C C . ASN A 1 91 ? 11.790 30.390 10.676 1.00 40.11 88 ASN A C 1
ATOM 1430 O O . ASN A 1 91 ? 11.206 31.399 10.265 1.00 39.79 88 ASN A O 1
ATOM 1441 N N . MET A 1 92 ? 12.337 30.328 11.888 1.00 39.85 89 MET A N 1
ATOM 1442 C CA . MET A 1 92 ? 12.284 31.431 12.834 1.00 41.14 89 MET A CA 1
ATOM 1443 C C . MET A 1 92 ? 13.665 31.632 13.443 1.00 33.88 89 MET A C 1
ATOM 1444 O O . MET A 1 92 ? 14.494 30.719 13.464 1.00 32.98 89 MET A O 1
ATOM 1458 N N . LEU A 1 93 ? 13.906 32.840 13.945 1.00 35.63 90 LEU A N 1
ATOM 1459 C CA . LEU A 1 93 ? 15.165 33.170 14.606 1.00 33.29 90 LEU A CA 1
ATOM 1460 C C . LEU A 1 93 ? 14.996 32.962 16.105 1.00 29.70 90 LEU A C 1
ATOM 1461 O O . LEU A 1 93 ? 14.245 33.692 16.760 1.00 28.63 90 LEU A O 1
ATOM 1477 N N . CYS A 1 94 ? 15.702 31.973 16.652 1.00 33.07 91 CYS A N 1
ATOM 1478 C CA . CYS A 1 94 ? 15.610 31.647 18.074 1.00 35.38 91 CYS A CA 1
ATOM 1479 C C . CYS A 1 94 ? 16.736 32.366 18.813 1.00 33.06 91 CYS A C 1
ATOM 1480 O O . CYS A 1 94 ? 17.747 31.777 19.198 1.00 32.02 91 CYS A O 1
ATOM 1488 N N . PHE A 1 95 ? 16.549 33.675 19.010 1.00 31.20 92 PHE A N 1
ATOM 1489 C CA . PHE A 1 95 ? 17.486 34.440 19.827 1.00 30.12 92 PHE A CA 1
ATOM 1490 C C . PHE A 1 95 ? 17.587 33.852 21.228 1.00 29.72 92 PHE A C 1
ATOM 1491 O O . PHE A 1 95 ? 18.681 33.753 21.794 1.00 29.90 92 PHE A O 1
ATOM 1508 N N . ALA A 1 96 ? 16.453 33.458 21.797 1.00 30.11 93 ALA A N 1
ATOM 1509 C CA . ALA A 1 96 ? 16.401 32.793 23.089 1.00 31.38 93 ALA A CA 1
ATOM 1510 C C . ALA A 1 96 ? 15.098 32.013 23.161 1.00 32.88 93 ALA A C 1
ATOM 1511 O O . ALA A 1 96 ? 14.157 32.305 22.413 1.00 33.99 93 ALA A O 1
ATOM 1518 N N . PRO A 1 97 ? 15.008 31.015 24.042 1.00 30.24 94 PRO A N 1
ATOM 1519 C CA . PRO A 1 97 ? 13.755 30.248 24.143 1.00 32.87 94 PRO A CA 1
ATOM 1520 C C . PRO A 1 97 ? 12.536 31.112 24.415 1.00 33.68 94 PRO A C 1
ATOM 1521 O O . PRO A 1 97 ? 11.431 30.761 23.980 1.00 33.87 94 PRO A O 1
ATOM 1532 N N . ASP A 1 98 ? 12.700 32.233 25.121 1.00 33.24 95 ASP A N 1
ATOM 1533 C CA . ASP A 1 98 ? 11.599 33.140 25.415 1.00 33.41 95 ASP A CA 1
ATOM 1534 C C . ASP A 1 98 ? 11.590 34.359 24.497 1.00 34.47 95 ASP A C 1
ATOM 1535 O O . ASP A 1 98 ? 10.937 35.361 24.810 1.00 33.51 95 ASP A O 1
ATOM 1544 N N . LEU A 1 99 ? 12.297 34.291 23.362 1.00 36.16 96 LEU A N 1
ATOM 1545 C CA . LEU A 1 99 ? 12.314 35.397 22.403 1.00 35.63 96 LEU A CA 1
ATOM 1546 C C . LEU A 1 99 ? 12.589 34.800 21.019 1.00 34.05 96 LEU A C 1
ATOM 1547 O O . LEU A 1 99 ? 13.722 34.769 20.530 1.00 32.40 96 LEU A O 1
ATOM 1563 N N . VAL A 1 100 ? 11.522 34.315 20.387 1.00 35.20 97 VAL A N 1
ATOM 1564 C CA . VAL A 1 100 ? 11.570 33.760 19.038 1.00 35.13 97 VAL A CA 1
ATOM 1565 C C . VAL A 1 100 ? 10.980 34.787 18.083 1.00 36.70 97 VAL A C 1
ATOM 1566 O O . VAL A 1 100 ? 9.895 35.327 18.334 1.00 38.95 97 VAL A O 1
ATOM 1579 N N . ILE A 1 101 ? 11.683 35.052 16.987 1.00 37.49 98 ILE A N 1
ATOM 1580 C CA . ILE A 1 101 ? 11.294 36.078 16.027 1.00 40.42 98 ILE A CA 1
ATOM 1581 C C . ILE A 1 101 ? 10.855 35.362 14.756 1.00 40.31 98 ILE A C 1
ATOM 1582 O O . ILE A 1 101 ? 11.688 34.868 13.987 1.00 36.46 98 ILE A O 1
ATOM 1598 N N . ASN A 1 102 ? 9.544 35.306 14.529 1.00 43.31 99 ASN A N 1
ATOM 1599 C CA . ASN A 1 102 ? 9.000 34.737 13.308 1.00 51.72 99 ASN A CA 1
ATOM 1600 C C . ASN A 1 102 ? 8.912 35.817 12.230 1.00 54.68 99 ASN A C 1
ATOM 1601 O O . ASN A 1 102 ? 9.270 36.977 12.442 1.00 53.08 99 ASN A O 1
ATOM 1612 N N . GLU A 1 103 ? 8.416 35.431 11.053 1.00 60.57 100 GLU A N 1
ATOM 1613 C CA . GLU A 1 103 ? 8.382 36.353 9.923 1.00 65.81 100 GLU A CA 1
ATOM 1614 C C . GLU A 1 103 ? 7.539 37.590 10.209 1.00 65.35 100 GLU A C 1
ATOM 1615 O O . GLU A 1 103 ? 7.758 38.632 9.582 1.00 63.17 100 GLU A O 1
ATOM 1627 N N . GLU A 1 104 ? 6.590 37.506 11.144 1.00 68.20 101 GLU A N 1
ATOM 1628 C CA . GLU A 1 104 ? 5.762 38.665 11.465 1.00 68.12 101 GLU A CA 1
ATOM 1629 C C . GLU A 1 104 ? 6.556 39.709 12.238 1.00 60.94 101 GLU A C 1
ATOM 1630 O O . GLU A 1 104 ? 6.619 40.878 11.838 1.00 58.52 101 GLU A O 1
ATOM 1642 N N . ARG A 1 105 ? 7.168 39.306 13.355 1.00 52.27 102 ARG A N 1
ATOM 1643 C CA . ARG A 1 105 ? 7.884 40.256 14.199 1.00 45.25 102 ARG A CA 1
ATOM 1644 C C . ARG A 1 105 ? 9.056 40.903 13.473 1.00 39.48 102 ARG A C 1
ATOM 1645 O O . ARG A 1 105 ? 9.529 41.960 13.905 1.00 40.64 102 ARG A O 1
ATOM 1666 N N . MET A 1 106 ? 9.536 40.297 12.384 1.00 45.68 103 MET A N 1
ATOM 1667 C CA . MET A 1 106 ? 10.577 40.925 11.578 1.00 49.83 103 MET A CA 1
ATOM 1668 C C . MET A 1 106 ? 10.067 42.143 10.825 1.00 52.72 103 MET A C 1
ATOM 1669 O O . MET A 1 106 ? 10.878 42.941 10.343 1.00 56.74 103 MET A O 1
ATOM 1683 N N . GLN A 1 107 ? 8.749 42.306 10.712 1.00 56.04 104 GLN A N 1
ATOM 1684 C CA . GLN A 1 107 ? 8.174 43.421 9.969 1.00 60.50 104 GLN A CA 1
ATOM 1685 C C . GLN A 1 107 ? 8.162 44.688 10.813 1.00 63.11 104 GLN A C 1
ATOM 1686 O O . GLN A 1 107 ? 7.141 45.380 10.888 1.00 65.98 104 GLN A O 1
ATOM 1700 N N . LEU A 1 108 ? 9.281 44.999 11.452 1.00 54.19 105 LEU A N 1
ATOM 1701 C CA . LEU A 1 108 ? 9.429 46.197 12.258 1.00 56.96 105 LEU A CA 1
ATOM 1702 C C . LEU A 1 108 ? 10.538 47.066 11.682 1.00 59.07 105 LEU A C 1
ATOM 1703 O O . LEU A 1 108 ? 11.418 46.571 10.967 1.00 61.40 105 LEU A O 1
ATOM 1719 N N . PRO A 1 109 ? 10.521 48.368 11.960 1.00 68.35 106 PRO A N 1
ATOM 1720 C CA . PRO A 1 109 ? 11.613 49.227 11.492 1.00 66.17 106 PRO A CA 1
ATOM 1721 C C . PRO A 1 109 ? 12.959 48.700 11.963 1.00 63.36 106 PRO A C 1
ATOM 1722 O O . PRO A 1 109 ? 13.101 48.232 13.095 1.00 58.17 106 PRO A O 1
ATOM 1733 N N . TYR A 1 110 ? 13.946 48.751 11.067 1.00 59.99 107 TYR A N 1
ATOM 1734 C CA . TYR A 1 110 ? 15.328 48.409 11.394 1.00 62.21 107 TYR A CA 1
ATOM 1735 C C . TYR A 1 110 ? 15.538 46.910 11.596 1.00 60.40 107 TYR A C 1
ATOM 1736 O O . TYR A 1 110 ? 16.682 46.455 11.696 1.00 61.92 107 TYR A O 1
ATOM 1754 N N . MET A 1 111 ? 14.458 46.130 11.643 1.00 47.85 108 MET A N 1
ATOM 1755 C CA . MET A 1 111 ? 14.561 44.712 11.972 1.00 47.18 108 MET A CA 1
ATOM 1756 C C . MET A 1 111 ? 14.661 43.819 10.741 1.00 42.84 108 MET A C 1
ATOM 1757 O O . MET A 1 111 ? 15.425 42.848 10.745 1.00 42.99 108 MET A O 1
ATOM 1771 N N . TYR A 1 112 ? 13.912 44.130 9.683 1.00 39.06 109 TYR A N 1
ATOM 1772 C CA . TYR A 1 112 ? 13.678 43.145 8.629 1.00 41.50 109 TYR A CA 1
ATOM 1773 C C . TYR A 1 112 ? 14.967 42.770 7.908 1.00 40.73 109 TYR A C 1
ATOM 1774 O O . TYR A 1 112 ? 15.295 41.584 7.779 1.00 39.37 109 TYR A O 1
ATOM 1792 N N . ASP A 1 113 ? 15.706 43.766 7.412 1.00 39.98 110 ASP A N 1
ATOM 1793 C CA . ASP A 1 113 ? 16.884 43.474 6.600 1.00 42.49 110 ASP A CA 1
ATOM 1794 C C . ASP A 1 113 ? 17.892 42.621 7.362 1.00 37.56 110 ASP A C 1
ATOM 1795 O O . ASP A 1 113 ? 18.450 41.665 6.810 1.00 37.99 110 ASP A O 1
ATOM 1804 N N . GLN A 1 114 ? 18.143 42.948 8.630 1.00 36.74 111 GLN A N 1
ATOM 1805 C CA . GLN A 1 114 ? 19.148 42.210 9.387 1.00 36.82 111 GLN A CA 1
ATOM 1806 C C . GLN A 1 114 ? 18.661 40.808 9.727 1.00 33.28 111 GLN A C 1
ATOM 1807 O O . GLN A 1 114 ? 19.444 39.850 9.712 1.00 29.19 111 GLN A O 1
ATOM 1821 N N . CYS A 1 115 ? 17.369 40.660 10.027 1.00 39.01 112 CYS A N 1
ATOM 1822 C CA . CYS A 1 115 ? 16.844 39.342 10.361 1.00 39.75 112 CYS A CA 1
ATOM 1823 C C . CYS A 1 115 ? 16.818 38.420 9.149 1.00 37.03 112 CYS A C 1
ATOM 1824 O O . CYS A 1 115 ? 17.016 37.208 9.293 1.00 37.50 112 CYS A O 1
ATOM 1832 N N . GLN A 1 116 ? 16.581 38.964 7.953 1.00 35.88 113 GLN A N 1
ATOM 1833 C CA . GLN A 1 116 ? 16.651 38.144 6.748 1.00 37.51 113 GLN A CA 1
ATOM 1834 C C . GLN A 1 116 ? 18.070 37.647 6.509 1.00 35.29 113 GLN A C 1
ATOM 1835 O O . GLN A 1 116 ? 18.273 36.514 6.055 1.00 35.49 113 GLN A O 1
ATOM 1849 N N . GLN A 1 117 ? 19.068 38.481 6.807 1.00 33.57 114 GLN A N 1
ATOM 1850 C CA . GLN A 1 117 ? 20.455 38.060 6.644 1.00 40.15 114 GLN A CA 1
ATOM 1851 C C . GLN A 1 117 ? 20.797 36.924 7.599 1.00 37.82 114 GLN A C 1
ATOM 1852 O O . GLN A 1 117 ? 21.577 36.027 7.257 1.00 35.76 114 GLN A O 1
ATOM 1866 N N . MET A 1 118 ? 20.220 36.942 8.801 1.00 37.50 115 MET A N 1
ATOM 1867 C CA . MET A 1 118 ? 20.491 35.892 9.774 1.00 35.16 115 MET A CA 1
ATOM 1868 C C . MET A 1 118 ? 19.713 34.617 9.471 1.00 33.12 115 MET A C 1
ATOM 1869 O O . MET A 1 118 ? 20.192 33.518 9.773 1.00 33.24 115 MET A O 1
ATOM 1883 N N . LEU A 1 119 ? 18.525 34.734 8.875 1.00 34.06 116 LEU A N 1
ATOM 1884 C CA . LEU A 1 119 ? 17.828 33.546 8.393 1.00 33.87 116 LEU A CA 1
ATOM 1885 C C . LEU A 1 119 ? 18.660 32.817 7.347 1.00 37.07 116 LEU A C 1
ATOM 1886 O O . LEU A 1 119 ? 18.652 31.581 7.285 1.00 36.66 116 LEU A O 1
ATOM 1902 N N . LYS A 1 120 ? 19.384 33.567 6.514 1.00 40.27 117 LYS A N 1
ATOM 1903 C CA . LYS A 1 120 ? 20.189 32.949 5.467 1.00 45.91 117 LYS A CA 1
ATOM 1904 C C . LYS A 1 120 ? 21.308 32.100 6.055 1.00 42.19 117 LYS A C 1
ATOM 1905 O O . LYS A 1 120 ? 21.702 31.093 5.455 1.00 43.29 117 LYS A O 1
ATOM 1924 N N . ILE A 1 121 ? 21.824 32.480 7.224 1.00 40.99 118 ILE A N 1
ATOM 1925 C CA . ILE A 1 121 ? 22.817 31.653 7.902 1.00 42.30 118 ILE A CA 1
ATOM 1926 C C . ILE A 1 121 ? 22.190 30.336 8.342 1.00 40.16 118 ILE A C 1
ATOM 1927 O O . ILE A 1 121 ? 22.764 29.258 8.148 1.00 38.91 118 ILE A O 1
ATOM 1943 N N . SER A 1 122 ? 20.995 30.403 8.931 1.00 41.54 119 SER A N 1
ATOM 1944 C CA . SER A 1 122 ? 20.316 29.188 9.370 1.00 41.89 119 SER A CA 1
ATOM 1945 C C . SER A 1 122 ? 19.979 28.282 8.190 1.00 40.92 119 SER A C 1
ATOM 1946 O O . SER A 1 122 ? 20.067 27.053 8.296 1.00 40.32 119 SER A O 1
ATOM 1954 N N . SER A 1 123 ? 19.586 28.867 7.055 1.00 37.37 120 SER A N 1
ATOM 1955 C CA . SER A 1 123 ? 19.238 28.060 5.892 1.00 37.12 120 SER A CA 1
ATOM 1956 C C . SER A 1 123 ? 20.444 27.325 5.323 1.00 36.69 120 SER A C 1
ATOM 1957 O O . SER A 1 123 ? 20.270 26.299 4.655 1.00 36.00 120 SER A O 1
ATOM 1965 N N . GLU A 1 124 ? 21.658 27.819 5.573 1.00 38.63 121 GLU A N 1
ATOM 1966 C CA . GLU A 1 124 ? 22.852 27.112 5.122 1.00 40.26 121 GLU A CA 1
ATOM 1967 C C . GLU A 1 124 ? 23.064 25.827 5.913 1.00 39.79 121 GLU A C 1
ATOM 1968 O O . GLU A 1 124 ? 23.477 24.807 5.350 1.00 40.38 121 GLU A O 1
ATOM 1980 N N . PHE A 1 125 ? 22.800 25.857 7.222 1.00 32.15 122 PHE A N 1
ATOM 1981 C CA . PHE A 1 125 ? 22.826 24.623 7.999 1.00 32.84 122 PHE A CA 1
ATOM 1982 C C . PHE A 1 125 ? 21.823 23.618 7.449 1.00 34.93 122 PHE A C 1
ATOM 1983 O O . PHE A 1 125 ? 22.093 22.412 7.417 1.00 36.50 122 PHE A O 1
ATOM 2000 N N . VAL A 1 126 ? 20.658 24.100 7.013 1.00 37.37 123 VAL A N 1
ATOM 2001 C CA . VAL A 1 126 ? 19.639 23.219 6.450 1.00 40.28 123 VAL A CA 1
ATOM 2002 C C . VAL A 1 126 ? 20.123 22.615 5.137 1.00 41.53 123 VAL A C 1
ATOM 2003 O O . VAL A 1 126 ? 20.088 21.394 4.945 1.00 42.57 123 VAL A O 1
ATOM 2016 N N . ARG A 1 127 ? 20.572 23.464 4.209 1.00 41.48 124 ARG A N 1
ATOM 2017 C CA . ARG A 1 127 ? 20.999 22.980 2.901 1.00 42.77 124 ARG A CA 1
ATOM 2018 C C . ARG A 1 127 ? 22.135 21.972 3.026 1.00 39.14 124 ARG A C 1
ATOM 2019 O O . ARG A 1 127 ? 22.125 20.930 2.361 1.00 39.68 124 ARG A O 1
ATOM 2040 N N . LEU A 1 128 ? 23.120 22.262 3.874 1.00 39.86 125 LEU A N 1
ATOM 2041 C CA . LEU A 1 128 ? 24.292 21.411 4.008 1.00 40.00 125 LEU A CA 1
ATOM 2042 C C . LEU A 1 128 ? 24.127 20.313 5.052 1.00 39.96 125 LEU A C 1
ATOM 2043 O O . LEU A 1 128 ? 25.009 19.453 5.161 1.00 41.16 125 LEU A O 1
ATOM 2059 N N . GLN A 1 129 ? 23.036 20.315 5.815 1.00 46.75 126 GLN A N 1
ATOM 2060 C CA . GLN A 1 129 ? 22.805 19.307 6.850 1.00 45.59 126 GLN A CA 1
ATOM 2061 C C . GLN A 1 129 ? 24.011 19.204 7.782 1.00 41.34 126 GLN A C 1
ATOM 2062 O O . GLN A 1 129 ? 24.562 18.127 8.018 1.00 40.76 126 GLN A O 1
ATOM 2076 N N . VAL A 1 130 ? 24.419 20.355 8.318 1.00 40.15 127 VAL A N 1
ATOM 2077 C CA . VAL A 1 130 ? 25.594 20.422 9.175 1.00 36.27 127 VAL A CA 1
ATOM 2078 C C . VAL A 1 130 ? 25.355 19.619 10.447 1.00 40.18 127 VAL A C 1
ATOM 2079 O O . VAL A 1 130 ? 24.280 19.687 11.057 1.00 37.72 127 VAL A O 1
ATOM 2092 N N . SER A 1 131 ? 26.363 18.853 10.855 1.00 33.57 128 SER A N 1
ATOM 2093 C CA . SER A 1 131 ? 26.300 18.129 12.113 1.00 32.44 128 SER A CA 1
ATOM 2094 C C . SER A 1 131 ? 26.752 19.024 13.263 1.00 30.20 128 SER A C 1
ATOM 2095 O O . SER A 1 131 ? 27.388 20.064 13.068 1.00 29.62 128 SER A O 1
ATOM 2103 N N . TYR A 1 132 ? 26.423 18.596 14.483 1.00 35.68 129 TYR A N 1
ATOM 2104 C CA . TYR A 1 132 ? 26.803 19.370 15.660 1.00 37.16 129 TYR A CA 1
ATOM 2105 C C . TYR A 1 132 ? 28.317 19.511 15.757 1.00 36.83 129 TYR A C 1
ATOM 2106 O O . TYR A 1 132 ? 28.830 20.605 16.020 1.00 36.66 129 TYR A O 1
ATOM 2124 N N . ASP A 1 133 ? 29.050 18.420 15.528 1.00 34.03 130 ASP A N 1
ATOM 2125 C CA . ASP A 1 133 ? 30.506 18.471 15.621 1.00 35.46 130 ASP A CA 1
ATOM 2126 C C . ASP A 1 133 ? 31.104 19.337 14.519 1.00 32.68 130 ASP A C 1
ATOM 2127 O O . ASP A 1 133 ? 32.065 20.076 14.760 1.00 31.93 130 ASP A O 1
ATOM 2136 N N . GLU A 1 134 ? 30.560 19.256 13.303 1.00 35.32 131 GLU A N 1
ATOM 2137 C CA . GLU A 1 134 ? 30.973 20.185 12.255 1.00 34.96 131 GLU A CA 1
ATOM 2138 C C . GLU A 1 134 ? 30.736 21.627 12.687 1.00 31.09 131 GLU A C 1
ATOM 2139 O O . GLU A 1 134 ? 31.582 22.502 12.462 1.00 27.46 131 GLU A O 1
ATOM 2151 N N . TYR A 1 135 ? 29.593 21.889 13.322 1.00 31.49 132 TYR A N 1
ATOM 2152 C CA . TYR A 1 135 ? 29.273 23.242 13.766 1.00 33.18 132 TYR A CA 1
ATOM 2153 C C . TYR A 1 135 ? 30.241 23.722 14.843 1.00 33.38 132 TYR A C 1
ATOM 2154 O O . TYR A 1 135 ? 30.690 24.875 14.812 1.00 31.45 132 TYR A O 1
ATOM 2172 N N . LEU A 1 136 ? 30.585 22.854 15.797 1.00 31.40 133 LEU A N 1
ATOM 2173 C CA . LEU A 1 136 ? 31.492 23.263 16.866 1.00 31.46 133 LEU A CA 1
ATOM 2174 C C . LEU A 1 136 ? 32.871 23.597 16.316 1.00 29.95 133 LEU A C 1
ATOM 2175 O O . LEU A 1 136 ? 33.513 24.553 16.766 1.00 28.40 133 LEU A O 1
ATOM 2191 N N . CYS A 1 137 ? 33.345 22.822 15.339 1.00 28.81 134 CYS A N 1
ATOM 2192 C CA . CYS A 1 137 ? 34.649 23.091 14.747 1.00 29.83 134 CYS A CA 1
ATOM 2193 C C . CYS A 1 137 ? 34.627 24.371 13.923 1.00 26.95 134 CYS A C 1
ATOM 2194 O O . CYS A 1 137 ? 35.569 25.170 13.983 1.00 25.46 134 CYS A O 1
ATOM 2202 N N . MET A 1 138 ? 33.562 24.585 13.147 1.00 30.06 135 MET A N 1
ATOM 2203 C CA . MET A 1 138 ? 33.463 25.801 12.348 1.00 29.12 135 MET A CA 1
ATOM 2204 C C . MET A 1 138 ? 33.407 27.040 13.233 1.00 27.52 135 MET A C 1
ATOM 2205 O O . MET A 1 138 ? 33.965 28.086 12.882 1.00 27.14 135 MET A O 1
ATOM 2219 N N . LYS A 1 139 ? 32.742 26.943 14.388 1.00 28.48 136 LYS A N 1
ATOM 2220 C CA . LYS A 1 139 ? 32.612 28.107 15.258 1.00 29.92 136 LYS A CA 1
ATOM 2221 C C . LYS A 1 139 ? 33.957 28.522 15.845 1.00 28.16 136 LYS A C 1
ATOM 2222 O O . LYS A 1 139 ? 34.200 29.717 16.047 1.00 25.45 136 LYS A O 1
ATOM 2241 N N . VAL A 1 140 ? 34.843 27.562 16.119 1.00 29.36 137 VAL A N 1
ATOM 2242 C CA . VAL A 1 140 ? 36.188 27.913 16.563 1.00 28.55 137 VAL A CA 1
ATOM 2243 C C . VAL A 1 140 ? 36.938 28.633 15.450 1.00 27.44 137 VAL A C 1
ATOM 2244 O O . VAL A 1 140 ? 37.683 29.588 15.699 1.00 30.54 137 VAL A O 1
ATOM 2257 N N . LEU A 1 141 ? 36.763 28.185 14.206 1.00 25.32 138 LEU A N 1
ATOM 2258 C CA . LEU A 1 141 ? 37.457 28.824 13.095 1.00 28.63 138 LEU A CA 1
ATOM 2259 C C . LEU A 1 141 ? 36.977 30.255 12.884 1.00 28.70 138 LEU A C 1
ATOM 2260 O O . LEU A 1 141 ? 37.763 31.108 12.456 1.00 30.76 138 LEU A O 1
ATOM 2276 N N . LEU A 1 142 ? 35.707 30.544 13.183 1.00 26.16 139 LEU A N 1
ATOM 2277 C CA . LEU A 1 142 ? 35.238 31.925 13.117 1.00 27.68 139 LEU A CA 1
ATOM 2278 C C . LEU A 1 142 ? 36.007 32.810 14.090 1.00 25.99 139 LEU A C 1
ATOM 2279 O O . LEU A 1 142 ? 36.423 33.920 13.738 1.00 27.22 139 LEU A O 1
ATOM 2295 N N . LEU A 1 143 ? 36.204 32.337 15.322 1.00 33.05 140 LEU A N 1
ATOM 2296 C CA . LEU A 1 143 ? 37.010 33.081 16.285 1.00 32.54 140 LEU A CA 1
ATOM 2297 C C . LEU A 1 143 ? 38.402 33.370 15.741 1.00 30.63 140 LEU A C 1
ATOM 2298 O O . LEU A 1 143 ? 39.044 34.343 16.153 1.00 30.55 140 LEU A O 1
ATOM 2314 N N . LEU A 1 144 ? 38.884 32.539 14.817 1.00 27.72 141 LEU A N 1
ATOM 2315 C CA . LEU A 1 144 ? 40.223 32.662 14.257 1.00 30.68 141 LEU A CA 1
ATOM 2316 C C . LEU A 1 144 ? 40.200 33.075 12.787 1.00 33.48 141 LEU A C 1
ATOM 2317 O O . LEU A 1 144 ? 41.099 32.709 12.024 1.00 33.52 141 LEU A O 1
ATOM 2333 N N . SER A 1 145 ? 39.188 33.844 12.372 1.00 36.37 142 SER A N 1
ATOM 2334 C CA . SER A 1 145 ? 39.015 34.193 10.967 1.00 39.17 142 SER A CA 1
ATOM 2335 C C . SER A 1 145 ? 39.151 35.678 10.662 1.00 39.51 142 SER A C 1
ATOM 2336 O O . SER A 1 145 ? 39.111 36.050 9.483 1.00 37.29 142 SER A O 1
ATOM 2344 N N . THR A 1 146 ? 39.309 36.536 11.667 1.00 33.07 143 THR A N 1
ATOM 2345 C CA . THR A 1 146 ? 39.452 37.972 11.450 1.00 40.46 143 THR A CA 1
ATOM 2346 C C . THR A 1 146 ? 40.625 38.471 12.279 1.00 40.35 143 THR A C 1
ATOM 2347 O O . THR A 1 146 ? 40.638 38.299 13.503 1.00 38.17 143 THR A O 1
ATOM 2358 N N . VAL A 1 147 ? 41.603 39.083 11.619 1.00 43.41 144 VAL A N 1
ATOM 2359 C CA . VAL A 1 147 ? 42.838 39.501 12.281 1.00 43.17 144 VAL A CA 1
ATOM 2360 C C . VAL A 1 147 ? 43.219 40.908 11.833 1.00 46.48 144 VAL A C 1
ATOM 2361 O O . VAL A 1 147 ? 42.674 41.413 10.839 1.00 47.65 144 VAL A O 1
ATOM 2374 N N . PRO A 1 148 ? 44.138 41.579 12.528 1.00 44.29 145 PRO A N 1
ATOM 2375 C CA . PRO A 1 148 ? 44.588 42.895 12.065 1.00 50.96 145 PRO A CA 1
ATOM 2376 C C . PRO A 1 148 ? 45.396 42.784 10.784 1.00 57.53 145 PRO A C 1
ATOM 2377 O O . PRO A 1 148 ? 46.080 41.788 10.535 1.00 56.77 145 PRO A O 1
ATOM 2388 N N . LYS A 1 149 ? 45.314 43.834 9.966 1.00 64.05 146 LYS A N 1
ATOM 2389 C CA . LYS A 1 149 ? 46.103 43.869 8.741 1.00 68.93 146 LYS A CA 1
ATOM 2390 C C . LYS A 1 149 ? 47.594 43.798 9.041 1.00 70.99 146 LYS A C 1
ATOM 2391 O O . LYS A 1 149 ? 48.368 43.290 8.221 1.00 71.16 146 LYS A O 1
ATOM 2410 N N . ASP A 1 150 ? 48.013 44.287 10.206 1.00 72.26 147 ASP A N 1
ATOM 2411 C CA . ASP A 1 150 ? 49.413 44.270 10.605 1.00 77.62 147 ASP A CA 1
ATOM 2412 C C . ASP A 1 150 ? 49.800 43.005 11.363 1.00 72.32 147 ASP A C 1
ATOM 2413 O O . ASP A 1 150 ? 50.900 42.944 11.920 1.00 73.46 147 ASP A O 1
ATOM 2422 N N . GLY A 1 151 ? 48.927 42.002 11.401 1.00 65.75 148 GLY A N 1
ATOM 2423 C CA . GLY A 1 151 ? 49.247 40.736 12.023 1.00 59.74 148 GLY A CA 1
ATOM 2424 C C . GLY A 1 151 ? 49.105 40.765 13.533 1.00 57.73 148 GLY A C 1
ATOM 2425 O O . GLY A 1 151 ? 48.885 41.802 14.161 1.00 61.46 148 GLY A O 1
ATOM 2429 N N . LEU A 1 152 ? 49.239 39.583 14.124 1.00 54.77 149 LEU A N 1
ATOM 2430 C CA . LEU A 1 152 ? 49.122 39.409 15.562 1.00 52.64 149 LEU A CA 1
ATOM 2431 C C . LEU A 1 152 ? 50.497 39.463 16.225 1.00 55.71 149 LEU A C 1
ATOM 2432 O O . LEU A 1 152 ? 51.540 39.377 15.571 1.00 59.02 149 LEU A O 1
ATOM 2448 N N . LYS A 1 153 ? 50.490 39.606 17.554 1.00 60.66 150 LYS A N 1
ATOM 2449 C CA . LYS A 1 153 ? 51.744 39.639 18.299 1.00 60.96 150 LYS A CA 1
ATOM 2450 C C . LYS A 1 153 ? 52.382 38.258 18.384 1.00 57.80 150 LYS A C 1
ATOM 2451 O O . LYS A 1 153 ? 53.609 38.150 18.492 1.00 56.56 150 LYS A O 1
ATOM 2470 N N . SER A 1 154 ? 51.579 37.200 18.338 1.00 48.66 151 SER A N 1
ATOM 2471 C CA . SER A 1 154 ? 52.064 35.821 18.368 1.00 53.28 151 SER A CA 1
ATOM 2472 C C . SER A 1 154 ? 51.526 35.095 17.136 1.00 47.04 151 SER A C 1
ATOM 2473 O O . SER A 1 154 ? 50.686 34.195 17.242 1.00 41.69 151 SER A O 1
ATOM 2481 N N . GLN A 1 155 ? 52.024 35.489 15.961 1.00 45.78 152 GLN A N 1
ATOM 2482 C CA . GLN A 1 155 ? 51.509 34.942 14.709 1.00 47.84 152 GLN A CA 1
ATOM 2483 C C . GLN A 1 155 ? 51.812 33.453 14.586 1.00 46.40 152 GLN A C 1
ATOM 2484 O O . GLN A 1 155 ? 50.968 32.681 14.115 1.00 45.39 152 GLN A O 1
ATOM 2498 N N . ALA A 1 156 ? 53.011 33.035 14.996 1.00 44.68 153 ALA A N 1
ATOM 2499 C CA . ALA A 1 156 ? 53.383 31.626 14.898 1.00 44.17 153 ALA A CA 1
ATOM 2500 C C . ALA A 1 156 ? 52.408 30.751 15.674 1.00 40.40 153 ALA A C 1
ATOM 2501 O O . ALA A 1 156 ? 51.887 29.760 15.148 1.00 40.64 153 ALA A O 1
ATOM 2508 N N . VAL A 1 157 ? 52.148 31.106 16.933 1.00 37.19 154 VAL A N 1
ATOM 2509 C CA . VAL A 1 157 ? 51.176 30.367 17.733 1.00 35.06 154 VAL A CA 1
ATOM 2510 C C . VAL A 1 157 ? 49.820 30.362 17.039 1.00 35.38 154 VAL A C 1
ATOM 2511 O O . VAL A 1 157 ? 49.164 29.320 16.922 1.00 34.54 154 VAL A O 1
ATOM 2524 N N . PHE A 1 158 ? 49.383 31.530 16.559 1.00 34.48 155 PHE A N 1
ATOM 2525 C CA . PHE A 1 158 ? 48.069 31.638 15.934 1.00 33.70 155 PHE A CA 1
ATOM 2526 C C . PHE A 1 158 ? 47.956 30.713 14.727 1.00 33.49 155 PHE A C 1
ATOM 2527 O O . PHE A 1 158 ? 46.951 30.014 14.558 1.00 31.15 155 PHE A O 1
ATOM 2544 N N . ASP A 1 159 ? 48.977 30.705 13.870 1.00 38.65 156 ASP A N 1
ATOM 2545 C CA . ASP A 1 159 ? 48.919 29.883 12.665 1.00 45.23 156 ASP A CA 1
ATOM 2546 C C . ASP A 1 159 ? 48.741 28.410 13.008 1.00 42.92 156 ASP A C 1
ATOM 2547 O O . ASP A 1 159 ? 47.994 27.693 12.331 1.00 39.16 156 ASP A O 1
ATOM 2556 N N . GLU A 1 160 ? 49.414 27.936 14.060 1.00 39.58 157 GLU A N 1
ATOM 2557 C CA . GLU A 1 160 ? 49.355 26.514 14.380 1.00 41.32 157 GLU A CA 1
ATOM 2558 C C . GLU A 1 160 ? 48.021 26.143 15.017 1.00 38.71 157 GLU A C 1
ATOM 2559 O O . GLU A 1 160 ? 47.465 25.079 14.721 1.00 36.33 157 GLU A O 1
ATOM 2571 N N . ILE A 1 161 ? 47.488 26.999 15.894 1.00 37.92 158 ILE A N 1
ATOM 2572 C CA . ILE A 1 161 ? 46.189 26.710 16.494 1.00 37.65 158 ILE A CA 1
ATOM 2573 C C . ILE A 1 161 ? 45.108 26.685 15.422 1.00 36.48 158 ILE A C 1
ATOM 2574 O O . ILE A 1 161 ? 44.179 25.870 15.476 1.00 34.98 158 ILE A O 1
ATOM 2590 N N . ARG A 1 162 ? 45.210 27.571 14.430 1.00 35.40 159 ARG A N 1
ATOM 2591 C CA . ARG A 1 162 ? 44.208 27.596 13.371 1.00 38.09 159 ARG A CA 1
ATOM 2592 C C . ARG A 1 162 ? 44.247 26.311 12.555 1.00 35.28 159 ARG A C 1
ATOM 2593 O O . ARG A 1 162 ? 43.201 25.785 12.162 1.00 32.65 159 ARG A O 1
ATOM 2614 N N . MET A 1 163 ? 45.445 25.778 12.304 1.00 43.61 160 MET A N 1
ATOM 2615 C CA . MET A 1 163 ? 45.542 24.518 11.577 1.00 48.15 160 MET A CA 1
ATOM 2616 C C . MET A 1 163 ? 45.059 23.346 12.425 1.00 41.43 160 MET A C 1
ATOM 2617 O O . MET A 1 163 ? 44.482 22.393 11.890 1.00 37.64 160 MET A O 1
ATOM 2631 N N . THR A 1 164 ? 45.282 23.399 13.741 1.00 37.13 161 THR A N 1
ATOM 2632 C CA . THR A 1 164 ? 44.782 22.351 14.626 1.00 33.99 161 THR A CA 1
ATOM 2633 C C . THR A 1 164 ? 43.277 22.169 14.474 1.00 32.78 161 THR A C 1
ATOM 2634 O O . THR A 1 164 ? 42.778 21.038 14.441 1.00 32.08 161 THR A O 1
ATOM 2645 N N . TYR A 1 165 ? 42.533 23.269 14.389 1.00 31.34 162 TYR A N 1
ATOM 2646 C CA . TYR A 1 165 ? 41.082 23.186 14.308 1.00 33.40 162 TYR A CA 1
ATOM 2647 C C . TYR A 1 165 ? 40.574 23.024 12.882 1.00 32.08 162 TYR A C 1
ATOM 2648 O O . TYR A 1 165 ? 39.454 22.535 12.690 1.00 34.03 162 TYR A O 1
ATOM 2666 N N . ILE A 1 166 ? 41.362 23.417 11.880 1.00 32.21 163 ILE A N 1
ATOM 2667 C CA . ILE A 1 166 ? 41.065 23.007 10.511 1.00 38.38 163 ILE A CA 1
ATOM 2668 C C . ILE A 1 166 ? 41.109 21.489 10.405 1.00 35.42 163 ILE A C 1
ATOM 2669 O O . ILE A 1 166 ? 40.225 20.866 9.805 1.00 32.91 163 ILE A O 1
ATOM 2685 N N . LYS A 1 167 ? 42.133 20.869 10.997 1.00 39.28 164 LYS A N 1
ATOM 2686 C CA . LYS A 1 167 ? 42.213 19.413 11.012 1.00 38.68 164 LYS A CA 1
ATOM 2687 C C . LYS A 1 167 ? 41.052 18.807 11.789 1.00 36.88 164 LYS A C 1
ATOM 2688 O O . LYS A 1 167 ? 40.503 17.772 11.393 1.00 35.99 164 LYS A O 1
ATOM 2707 N N . GLU A 1 168 ? 40.664 19.436 12.901 1.00 36.18 165 GLU A N 1
ATOM 2708 C CA . GLU A 1 168 ? 39.557 18.908 13.691 1.00 34.61 165 GLU A CA 1
ATOM 2709 C C . GLU A 1 168 ? 38.260 18.920 12.891 1.00 33.89 165 GLU A C 1
ATOM 2710 O O . GLU A 1 168 ? 37.460 17.981 12.979 1.00 35.71 165 GLU A O 1
ATOM 2722 N N . LEU A 1 169 ? 38.031 19.977 12.107 1.00 33.68 166 LEU A N 1
ATOM 2723 C CA . LEU A 1 169 ? 36.871 19.996 11.220 1.00 34.38 166 LEU A CA 1
ATOM 2724 C C . LEU A 1 169 ? 36.915 18.826 10.246 1.00 33.52 166 LEU A C 1
ATOM 2725 O O . LEU A 1 169 ? 35.882 18.213 9.952 1.00 32.81 166 LEU A O 1
ATOM 2741 N N . GLY A 1 170 ? 38.103 18.503 9.734 1.00 39.35 167 GLY A N 1
ATOM 2742 C CA . GLY A 1 170 ? 38.236 17.334 8.880 1.00 38.56 167 GLY A CA 1
ATOM 2743 C C . GLY A 1 170 ? 37.810 16.060 9.582 1.00 39.67 167 GLY A C 1
ATOM 2744 O O . GLY A 1 170 ? 37.074 15.243 9.023 1.00 38.31 167 GLY A O 1
ATOM 2748 N N . LYS A 1 171 ? 38.262 15.875 10.826 1.00 36.81 168 LYS A N 1
ATOM 2749 C CA . LYS A 1 171 ? 37.842 14.708 11.594 1.00 36.90 168 LYS A CA 1
ATOM 2750 C C . LYS A 1 171 ? 36.325 14.655 11.724 1.00 37.54 168 LYS A C 1
ATOM 2751 O O . LYS A 1 171 ? 35.721 13.582 11.606 1.00 39.55 168 LYS A O 1
ATOM 2770 N N . ALA A 1 172 ? 35.691 15.803 11.970 1.00 37.86 169 ALA A N 1
ATOM 2771 C CA . ALA A 1 172 ? 34.235 15.833 12.049 1.00 42.41 169 ALA A CA 1
ATOM 2772 C C . ALA A 1 172 ? 33.610 15.402 10.729 1.00 38.09 169 ALA A C 1
ATOM 2773 O O . ALA A 1 172 ? 32.571 14.734 10.715 1.00 39.87 169 ALA A O 1
ATOM 2780 N N . ILE A 1 173 ? 34.239 15.765 9.611 1.00 37.84 170 ILE A N 1
ATOM 2781 C CA . ILE A 1 173 ? 33.730 15.373 8.301 1.00 39.25 170 ILE A CA 1
ATOM 2782 C C . ILE A 1 173 ? 33.871 13.869 8.106 1.00 41.72 170 ILE A C 1
ATOM 2783 O O . ILE A 1 173 ? 32.910 13.181 7.742 1.00 38.93 170 ILE A O 1
ATOM 2799 N N . VAL A 1 174 ? 35.075 13.339 8.338 1.00 43.17 171 VAL A N 1
ATOM 2800 C CA . VAL A 1 174 ? 35.325 11.910 8.155 1.00 49.17 171 VAL A CA 1
ATOM 2801 C C . VAL A 1 174 ? 34.332 11.081 8.952 1.00 54.43 171 VAL A C 1
ATOM 2802 O O . VAL A 1 174 ? 33.988 9.959 8.560 1.00 56.04 171 VAL A O 1
ATOM 2815 N N . LYS A 1 175 ? 33.851 11.615 10.077 1.00 61.06 172 LYS A N 1
ATOM 2816 C CA . LYS A 1 175 ? 32.883 10.898 10.897 1.00 67.22 172 LYS A CA 1
ATOM 2817 C C . LYS A 1 175 ? 31.598 10.587 10.139 1.00 66.73 172 LYS A C 1
ATOM 2818 O O . LYS A 1 175 ? 30.851 9.692 10.552 1.00 69.61 172 LYS A O 1
ATOM 2837 N N . ARG A 1 176 ? 31.324 11.293 9.042 1.00 67.58 173 ARG A N 1
ATOM 2838 C CA . ARG A 1 176 ? 30.110 11.070 8.265 1.00 72.83 173 ARG A CA 1
ATOM 2839 C C . ARG A 1 176 ? 30.193 9.835 7.374 1.00 72.98 173 ARG A C 1
ATOM 2840 O O . ARG A 1 176 ? 29.233 9.552 6.649 1.00 70.36 173 ARG A O 1
ATOM 2861 N N . GLU A 1 177 ? 31.307 9.102 7.405 1.00 78.63 174 GLU A N 1
ATOM 2862 C CA . GLU A 1 177 ? 31.453 7.848 6.665 1.00 81.69 174 GLU A CA 1
ATOM 2863 C C . GLU A 1 177 ? 31.375 8.079 5.155 1.00 77.32 174 GLU A C 1
ATOM 2864 O O . GLU A 1 177 ? 30.609 7.428 4.441 1.00 80.33 174 GLU A O 1
ATOM 2876 N N . GLY A 1 178 ? 32.187 9.018 4.670 1.00 56.57 175 GLY A N 1
ATOM 2877 C CA . GLY A 1 178 ? 32.337 9.264 3.254 1.00 56.73 175 GLY A CA 1
ATOM 2878 C C . GLY A 1 178 ? 33.732 8.882 2.781 1.00 60.57 175 GLY A C 1
ATOM 2879 O O . GLY A 1 178 ? 34.656 8.686 3.568 1.00 63.51 175 GLY A O 1
ATOM 2883 N N . ASN A 1 179 ? 33.870 8.775 1.461 1.00 70.96 176 ASN A N 1
ATOM 2884 C CA . ASN A 1 179 ? 35.159 8.445 0.875 1.00 69.68 176 ASN A CA 1
ATOM 2885 C C . ASN A 1 179 ? 36.009 9.707 0.743 1.00 65.63 176 ASN A C 1
ATOM 2886 O O . ASN A 1 179 ? 35.598 10.811 1.112 1.00 62.48 176 ASN A O 1
ATOM 2897 N N . SER A 1 180 ? 37.217 9.543 0.203 1.00 70.50 177 SER A N 1
ATOM 2898 C CA . SER A 1 180 ? 38.151 10.662 0.126 1.00 68.67 177 SER A CA 1
ATOM 2899 C C . SER A 1 180 ? 37.584 11.798 -0.718 1.00 69.33 177 SER A C 1
ATOM 2900 O O . SER A 1 180 ? 37.573 12.959 -0.290 1.00 67.89 177 SER A O 1
ATOM 2908 N N . SER A 1 181 ? 37.107 11.485 -1.926 1.00 67.26 178 SER A N 1
ATOM 2909 C CA . SER A 1 181 ? 36.598 12.530 -2.809 1.00 63.01 178 SER A CA 1
ATOM 2910 C C . SER A 1 181 ? 35.417 13.256 -2.177 1.00 56.49 178 SER A C 1
ATOM 2911 O O . SER A 1 181 ? 35.288 14.479 -2.310 1.00 54.64 178 SER A O 1
ATOM 2919 N N . GLN A 1 182 ? 34.544 12.519 -1.489 1.00 50.15 179 GLN A N 1
ATOM 2920 C CA . GLN A 1 182 ? 33.397 13.143 -0.836 1.00 45.48 179 GLN A CA 1
ATOM 2921 C C . GLN A 1 182 ? 33.837 14.036 0.318 1.00 40.96 179 GLN A C 1
ATOM 2922 O O . GLN A 1 182 ? 33.322 15.148 0.481 1.00 39.07 179 GLN A O 1
ATOM 2936 N N . ASN A 1 183 ? 34.790 13.569 1.129 1.00 39.81 180 ASN A N 1
ATOM 2937 C CA . ASN A 1 183 ? 35.224 14.352 2.279 1.00 44.96 180 ASN A CA 1
ATOM 2938 C C . ASN A 1 183 ? 35.866 15.664 1.849 1.00 41.28 180 ASN A C 1
ATOM 2939 O O . ASN A 1 183 ? 35.711 16.683 2.531 1.00 40.01 180 ASN A O 1
ATOM 2950 N N . TRP A 1 184 ? 36.582 15.665 0.722 1.00 43.63 181 TRP A N 1
ATOM 2951 C CA . TRP A 1 184 ? 37.193 16.900 0.241 1.00 44.93 181 TRP A CA 1
ATOM 2952 C C . TRP A 1 184 ? 36.141 17.871 -0.282 1.00 42.84 181 TRP A C 1
ATOM 2953 O O . TRP A 1 184 ? 36.239 19.082 -0.050 1.00 39.34 181 TRP A O 1
ATOM 2974 N N . GLN A 1 185 ? 35.129 17.364 -0.989 1.00 38.50 182 GLN A N 1
ATOM 2975 C CA . GLN A 1 185 ? 34.045 18.232 -1.438 1.00 41.74 182 GLN A CA 1
ATOM 2976 C C . GLN A 1 185 ? 33.247 18.765 -0.255 1.00 42.88 182 GLN A C 1
ATOM 2977 O O . GLN A 1 185 ? 32.831 19.930 -0.253 1.00 43.35 182 GLN A O 1
ATOM 2991 N N . ARG A 1 186 ? 33.024 17.929 0.760 1.00 41.70 183 ARG A N 1
ATOM 2992 C CA . ARG A 1 186 ? 32.375 18.398 1.981 1.00 38.23 183 ARG A CA 1
ATOM 2993 C C . ARG A 1 186 ? 33.190 19.508 2.632 1.00 34.32 183 ARG A C 1
ATOM 2994 O O . ARG A 1 186 ? 32.649 20.552 3.012 1.00 33.24 183 ARG A O 1
ATOM 3015 N N . PHE A 1 187 ? 34.501 19.295 2.768 1.00 35.98 184 PHE A N 1
ATOM 3016 C CA . PHE A 1 187 ? 35.370 20.329 3.323 1.00 39.80 184 PHE A CA 1
ATOM 3017 C C . PHE A 1 187 ? 35.293 21.607 2.497 1.00 41.61 184 PHE A C 1
ATOM 3018 O O . PHE A 1 187 ? 35.252 22.714 3.048 1.00 34.48 184 PHE A O 1
ATOM 3035 N N . TYR A 1 188 ? 35.257 21.473 1.170 1.00 43.67 185 TYR A N 1
ATOM 3036 C CA . TYR A 1 188 ? 35.141 22.640 0.303 1.00 45.54 185 TYR A CA 1
ATOM 3037 C C . TYR A 1 188 ? 33.857 23.411 0.587 1.00 44.62 185 TYR A C 1
ATOM 3038 O O . TYR A 1 188 ? 33.872 24.644 0.682 1.00 39.75 185 TYR A O 1
ATOM 3056 N N . GLN A 1 189 ? 32.737 22.702 0.734 1.00 36.06 186 GLN A N 1
ATOM 3057 C CA . GLN A 1 189 ? 31.460 23.372 0.954 1.00 40.96 186 GLN A CA 1
ATOM 3058 C C . GLN A 1 189 ? 31.425 24.083 2.302 1.00 35.89 186 GLN A C 1
ATOM 3059 O O . GLN A 1 189 ? 30.809 25.147 2.431 1.00 35.04 186 GLN A O 1
ATOM 3073 N N . LEU A 1 190 ? 32.073 23.510 3.320 1.00 35.54 187 LEU A N 1
ATOM 3074 C CA . LEU A 1 190 ? 32.037 24.108 4.650 1.00 33.42 187 LEU A CA 1
ATOM 3075 C C . LEU A 1 190 ? 32.977 25.303 4.754 1.00 34.21 187 LEU A C 1
ATOM 3076 O O . LEU A 1 190 ? 32.641 26.304 5.398 1.00 32.31 187 LEU A O 1
ATOM 3092 N N . THR A 1 191 ? 34.157 25.222 4.136 1.00 38.84 188 THR A N 1
ATOM 3093 C CA . THR A 1 191 ? 35.045 26.377 4.105 1.00 40.45 188 THR A CA 1
ATOM 3094 C C . THR A 1 191 ? 34.483 27.498 3.242 1.00 40.26 188 THR A C 1
ATOM 3095 O O . THR A 1 191 ? 34.876 28.656 3.417 1.00 40.00 188 THR A O 1
ATOM 3106 N N . LYS A 1 192 ? 33.577 27.183 2.314 1.00 41.13 189 LYS A N 1
ATOM 3107 C CA . LYS A 1 192 ? 32.884 28.234 1.578 1.00 42.74 189 LYS A CA 1
ATOM 3108 C C . LYS A 1 192 ? 31.837 28.910 2.454 1.00 39.11 189 LYS A C 1
ATOM 3109 O O . LYS A 1 192 ? 31.672 30.134 2.400 1.00 38.18 189 LYS A O 1
ATOM 3128 N N . LEU A 1 193 ? 31.126 28.129 3.272 1.00 39.42 190 LEU A N 1
ATOM 3129 C CA . LEU A 1 193 ? 30.183 28.710 4.221 1.00 37.74 190 LEU A CA 1
ATOM 3130 C C . LEU A 1 193 ? 30.890 29.640 5.199 1.00 35.39 190 LEU A C 1
ATOM 3131 O O . LEU A 1 193 ? 30.374 30.714 5.530 1.00 34.68 190 LEU A O 1
ATOM 3147 N N . LEU A 1 194 ? 32.069 29.238 5.683 1.00 34.15 191 LEU A N 1
ATOM 3148 C CA . LEU A 1 194 ? 32.826 30.091 6.593 1.00 35.57 191 LEU A CA 1
ATOM 3149 C C . LEU A 1 194 ? 33.218 31.401 5.921 1.00 36.59 191 LEU A C 1
ATOM 3150 O O . LEU A 1 194 ? 33.118 32.473 6.529 1.00 35.25 191 LEU A O 1
ATOM 3166 N N . ASP A 1 195 ? 33.669 31.335 4.665 1.00 37.30 192 ASP A N 1
ATOM 3167 C CA . ASP A 1 195 ? 34.043 32.551 3.951 1.00 40.53 192 ASP A CA 1
ATOM 3168 C C . ASP A 1 195 ? 32.850 33.484 3.789 1.00 36.94 192 ASP A C 1
ATOM 3169 O O . ASP A 1 195 ? 32.984 34.704 3.937 1.00 36.91 192 ASP A O 1
ATOM 3178 N N . SER A 1 196 ? 31.672 32.930 3.487 1.00 34.03 193 SER A N 1
ATOM 3179 C CA . SER A 1 196 ? 30.490 33.760 3.285 1.00 35.33 193 SER A CA 1
ATOM 3180 C C . SER A 1 196 ? 30.069 34.481 4.558 1.00 35.43 193 SER A C 1
ATOM 3181 O O . SER A 1 196 ? 29.342 35.478 4.480 1.00 36.87 193 SER A O 1
ATOM 3189 N N . MET A 1 197 ? 30.503 34.003 5.727 1.00 39.90 194 MET A N 1
ATOM 3190 C CA . MET A 1 197 ? 30.143 34.669 6.974 1.00 38.55 194 MET A CA 1
ATOM 3191 C C . MET A 1 197 ? 30.690 36.088 7.035 1.00 40.85 194 MET A C 1
ATOM 3192 O O . MET A 1 197 ? 30.089 36.955 7.678 1.00 41.77 194 MET A O 1
ATOM 3206 N N . HIS A 1 198 ? 31.821 36.352 6.377 1.00 38.13 195 HIS A N 1
ATOM 3207 C CA . HIS A 1 198 ? 32.421 37.679 6.465 1.00 44.12 195 HIS A CA 1
ATOM 3208 C C . HIS A 1 198 ? 31.514 38.739 5.854 1.00 48.25 195 HIS A C 1
ATOM 3209 O O . HIS A 1 198 ? 31.360 39.830 6.413 1.00 48.68 195 HIS A O 1
ATOM 3223 N N . GLU A 1 199 ? 30.899 38.435 4.710 1.00 56.53 196 GLU A N 1
ATOM 3224 C CA . GLU A 1 199 ? 30.006 39.400 4.078 1.00 59.99 196 GLU A CA 1
ATOM 3225 C C . GLU A 1 199 ? 28.658 39.460 4.787 1.00 57.64 196 GLU A C 1
ATOM 3226 O O . GLU A 1 199 ? 28.123 40.551 5.012 1.00 51.51 196 GLU A O 1
ATOM 3238 N N . MET A 1 200 ? 28.096 38.304 5.151 1.00 62.28 197 MET A N 1
ATOM 3239 C CA . MET A 1 200 ? 26.812 38.295 5.843 1.00 63.37 197 MET A CA 1
ATOM 3240 C C . MET A 1 200 ? 26.907 38.973 7.204 1.00 59.65 197 MET A C 1
ATOM 3241 O O . MET A 1 200 ? 25.951 39.622 7.642 1.00 60.82 197 MET A O 1
ATOM 3255 N N . VAL A 1 201 ? 28.049 38.841 7.884 1.00 53.08 198 VAL A N 1
ATOM 3256 C CA . VAL A 1 201 ? 28.248 39.526 9.158 1.00 51.48 198 VAL A CA 1
ATOM 3257 C C . VAL A 1 201 ? 28.598 40.995 8.961 1.00 51.03 198 VAL A C 1
ATOM 3258 O O . VAL A 1 201 ? 28.353 41.808 9.862 1.00 51.56 198 VAL A O 1
ATOM 3271 N N . GLY A 1 202 ? 29.158 41.361 7.807 1.00 50.18 199 GLY A N 1
ATOM 3272 C CA . GLY A 1 202 ? 29.496 42.756 7.571 1.00 48.95 199 GLY A CA 1
ATOM 3273 C C . GLY A 1 202 ? 28.295 43.672 7.707 1.00 44.69 199 GLY A C 1
ATOM 3274 O O . GLY A 1 202 ? 28.352 44.695 8.393 1.00 45.52 199 GLY A O 1
ATOM 3278 N N . GLY A 1 203 ? 27.185 43.311 7.059 1.00 41.60 200 GLY A N 1
ATOM 3279 C CA . GLY A 1 203 ? 25.981 44.119 7.154 1.00 38.91 200 GLY A CA 1
ATOM 3280 C C . GLY A 1 203 ? 25.406 44.169 8.556 1.00 35.31 200 GLY A C 1
ATOM 3281 O O . GLY A 1 203 ? 24.811 45.175 8.952 1.00 35.71 200 GLY A O 1
ATOM 3285 N N . LEU A 1 204 ? 25.560 43.087 9.322 1.00 33.97 201 LEU A N 1
ATOM 3286 C CA . LEU A 1 204 ? 25.103 43.094 10.708 1.00 33.27 201 LEU A CA 1
ATOM 3287 C C . LEU A 1 204 ? 25.935 44.048 11.553 1.00 33.23 201 LEU A C 1
ATOM 3288 O O . LEU A 1 204 ? 25.399 44.749 12.419 1.00 30.72 201 LEU A O 1
ATOM 3304 N N . LEU A 1 205 ? 27.248 44.083 11.319 1.00 39.76 202 LEU A N 1
ATOM 3305 C CA . LEU A 1 205 ? 28.114 44.969 12.087 1.00 43.32 202 LEU A CA 1
ATOM 3306 C C . LEU A 1 205 ? 27.921 46.422 11.671 1.00 45.20 202 LEU A C 1
ATOM 3307 O O . LEU A 1 205 ? 27.856 47.314 12.525 1.00 44.03 202 LEU A O 1
ATOM 3323 N N . GLN A 1 206 ? 27.835 46.680 10.363 1.00 42.65 203 GLN A N 1
ATOM 3324 C CA . GLN A 1 206 ? 27.581 48.036 9.890 1.00 45.44 203 GLN A CA 1
ATOM 3325 C C . GLN A 1 206 ? 26.321 48.607 10.522 1.00 41.03 203 GLN A C 1
ATOM 3326 O O . GLN A 1 206 ? 26.275 49.788 10.887 1.00 39.34 203 GLN A O 1
ATOM 3340 N N . PHE A 1 207 ? 25.283 47.783 10.660 1.00 40.38 204 PHE A N 1
ATOM 3341 C CA . PHE A 1 207 ? 24.043 48.264 11.251 1.00 41.59 204 PHE A CA 1
ATOM 3342 C C . PHE A 1 207 ? 24.144 48.381 12.765 1.00 40.69 204 PHE A C 1
ATOM 3343 O O . PHE A 1 207 ? 23.535 49.281 13.354 1.00 41.29 204 PHE A O 1
ATOM 3360 N N . CYS A 1 208 ? 24.896 47.487 13.410 1.00 38.82 205 CYS A N 1
ATOM 3361 C CA . CYS A 1 208 ? 25.140 47.618 14.841 1.00 38.89 205 CYS A CA 1
ATOM 3362 C C . CYS A 1 208 ? 25.832 48.940 15.154 1.00 39.19 205 CYS A C 1
ATOM 3363 O O . CYS A 1 208 ? 25.438 49.659 16.079 1.00 39.74 205 CYS A O 1
ATOM 3371 N N . PHE A 1 209 ? 26.874 49.274 14.389 1.00 34.45 206 PHE A N 1
ATOM 3372 C CA . PHE A 1 209 ? 27.536 50.561 14.566 1.00 35.40 206 PHE A CA 1
ATOM 3373 C C . PHE A 1 209 ? 26.558 51.711 14.356 1.00 34.21 206 PHE A C 1
ATOM 3374 O O . PHE A 1 209 ? 26.600 52.714 15.077 1.00 34.06 206 PHE A O 1
ATOM 3391 N N . TYR A 1 210 ? 25.666 51.583 13.371 1.00 41.90 207 TYR A N 1
ATOM 3392 C CA . TYR A 1 210 ? 24.714 52.653 13.089 1.00 46.18 207 TYR A CA 1
ATOM 3393 C C . TYR A 1 210 ? 23.837 52.939 14.304 1.00 44.21 207 TYR A C 1
ATOM 3394 O O . TYR A 1 210 ? 23.711 54.090 14.737 1.00 46.48 207 TYR A O 1
ATOM 3412 N N . THR A 1 211 ? 23.222 51.898 14.870 1.00 38.60 208 THR A N 1
ATOM 3413 C CA . THR A 1 211 ? 22.365 52.078 16.037 1.00 39.19 208 THR A CA 1
ATOM 3414 C C . THR A 1 211 ? 23.145 52.513 17.272 1.00 39.65 208 THR A C 1
ATOM 3415 O O . THR A 1 211 ? 22.551 53.083 18.194 1.00 40.49 208 THR A O 1
ATOM 3426 N N . PHE A 1 212 ? 24.454 52.259 17.315 1.00 40.59 209 PHE A N 1
ATOM 3427 C CA . PHE A 1 212 ? 25.248 52.640 18.478 1.00 42.93 209 PHE A CA 1
ATOM 3428 C C . PHE A 1 212 ? 25.676 54.101 18.415 1.00 45.92 209 PHE A C 1
ATOM 3429 O O . PHE A 1 212 ? 25.726 54.779 19.447 1.00 47.04 209 PHE A O 1
ATOM 3446 N N . VAL A 1 213 ? 25.988 54.603 17.219 1.00 45.62 210 VAL A N 1
ATOM 3447 C CA . VAL A 1 213 ? 26.487 55.969 17.091 1.00 50.13 210 VAL A CA 1
ATOM 3448 C C . VAL A 1 213 ? 25.340 56.973 17.123 1.00 53.99 210 VAL A C 1
ATOM 3449 O O . VAL A 1 213 ? 25.459 58.046 17.725 1.00 58.00 210 VAL A O 1
ATOM 3462 N N . ASN A 1 214 ? 24.216 56.648 16.485 1.00 59.50 211 ASN A N 1
ATOM 3463 C CA . ASN A 1 214 ? 23.073 57.560 16.413 1.00 66.19 211 ASN A CA 1
ATOM 3464 C C . ASN A 1 214 ? 22.221 57.363 17.660 1.00 62.54 211 ASN A C 1
ATOM 3465 O O . ASN A 1 214 ? 21.323 56.521 17.703 1.00 61.72 211 ASN A O 1
ATOM 3476 N N . LYS A 1 215 ? 22.504 58.165 18.688 1.00 65.87 212 LYS A N 1
ATOM 3477 C CA . LYS A 1 215 ? 21.779 58.083 19.950 1.00 68.11 212 LYS A CA 1
ATOM 3478 C C . LYS A 1 215 ? 20.308 58.463 19.816 1.00 69.04 212 LYS A C 1
ATOM 3479 O O . LYS A 1 215 ? 19.544 58.249 20.764 1.00 69.22 212 LYS A O 1
ATOM 3498 N N . SER A 1 216 ? 19.894 59.016 18.673 1.00 74.15 213 SER A N 1
ATOM 3499 C CA . SER A 1 216 ? 18.502 59.421 18.505 1.00 74.03 213 SER A CA 1
ATOM 3500 C C . SER A 1 216 ? 17.560 58.225 18.521 1.00 68.92 213 SER A C 1
ATOM 3501 O O . SER A 1 216 ? 16.390 58.366 18.897 1.00 69.50 213 SER A O 1
ATOM 3509 N N . LEU A 1 217 ? 18.042 57.049 18.118 1.00 60.57 214 LEU A N 1
ATOM 3510 C CA . LEU A 1 217 ? 17.196 55.863 18.056 1.00 60.68 214 LEU A CA 1
ATOM 3511 C C . LEU A 1 217 ? 16.836 55.322 19.434 1.00 56.86 214 LEU A C 1
ATOM 3512 O O . LEU A 1 217 ? 15.951 54.465 19.529 1.00 57.33 214 LEU A O 1
ATOM 3528 N N . SER A 1 218 ? 17.492 55.796 20.494 1.00 53.85 215 SER A N 1
ATOM 3529 C CA . SER A 1 218 ? 17.196 55.364 21.860 1.00 54.30 215 SER A CA 1
ATOM 3530 C C . SER A 1 218 ? 17.445 53.870 22.050 1.00 50.20 215 SER A C 1
ATOM 3531 O O . SER A 1 218 ? 16.775 53.216 22.852 1.00 48.78 215 SER A O 1
ATOM 3539 N N . VAL A 1 219 ? 18.406 53.315 21.316 1.00 47.35 216 VAL A N 1
ATOM 3540 C CA . VAL A 1 219 ? 18.767 51.908 21.448 1.00 46.13 216 VAL A CA 1
ATOM 3541 C C . VAL A 1 219 ? 19.813 51.776 22.546 1.00 42.65 216 VAL A C 1
ATOM 3542 O O . VAL A 1 219 ? 20.859 52.435 22.508 1.00 40.18 216 VAL A O 1
ATOM 3555 N N . GLU A 1 220 ? 19.533 50.921 23.524 1.00 44.91 217 GLU A N 1
ATOM 3556 C CA . GLU A 1 220 ? 20.423 50.732 24.659 1.00 50.43 217 GLU A CA 1
ATOM 3557 C C . GLU A 1 220 ? 21.406 49.600 24.386 1.00 48.23 217 GLU A C 1
ATOM 3558 O O . GLU A 1 220 ? 21.040 48.560 23.829 1.00 48.15 217 GLU A O 1
ATOM 3570 N N . PHE A 1 221 ? 22.661 49.816 24.782 1.00 33.39 218 PHE A N 1
ATOM 3571 C CA . PHE A 1 221 ? 23.717 48.824 24.692 1.00 33.70 218 PHE A CA 1
ATOM 3572 C C . PHE A 1 221 ? 24.302 48.559 26.074 1.00 33.29 218 PHE A C 1
ATOM 3573 O O . PHE A 1 221 ? 24.487 49.500 26.852 1.00 38.88 218 PHE A O 1
ATOM 3590 N N . PRO A 1 222 ? 24.599 47.306 26.413 1.00 38.78 219 PRO A N 1
ATOM 3591 C CA . PRO A 1 222 ? 25.305 47.041 27.669 1.00 38.93 219 PRO A CA 1
ATOM 3592 C C . PRO A 1 222 ? 26.744 47.528 27.596 1.00 33.92 219 PRO A C 1
ATOM 3593 O O . PRO A 1 222 ? 27.318 47.710 26.521 1.00 32.06 219 PRO A O 1
ATOM 3604 N N . GLU A 1 223 ? 27.330 47.741 28.775 1.00 40.59 220 GLU A N 1
ATOM 3605 C CA . GLU A 1 223 ? 28.690 48.266 28.835 1.00 44.42 220 GLU A CA 1
ATOM 3606 C C . GLU A 1 223 ? 29.667 47.353 28.102 1.00 42.63 220 GLU A C 1
ATOM 3607 O O . GLU A 1 223 ? 30.582 47.831 27.420 1.00 41.99 220 GLU A O 1
ATOM 3619 N N . MET A 1 224 ? 29.487 46.036 28.224 1.00 42.16 221 MET A N 1
ATOM 3620 C CA . MET A 1 224 ? 30.361 45.090 27.536 1.00 42.84 221 MET A CA 1
ATOM 3621 C C . MET A 1 224 ? 30.428 45.386 26.041 1.00 37.15 221 MET A C 1
ATOM 3622 O O . MET A 1 224 ? 31.516 45.473 25.461 1.00 40.69 221 MET A O 1
ATOM 3636 N N . LEU A 1 225 ? 29.269 45.542 25.398 1.00 39.66 222 LEU A N 1
ATOM 3637 C CA . LEU A 1 225 ? 29.250 45.796 23.960 1.00 37.79 222 LEU A CA 1
ATOM 3638 C C . LEU A 1 225 ? 29.656 47.229 23.642 1.00 39.18 222 LEU A C 1
ATOM 3639 O O . LEU A 1 225 ? 30.347 47.475 22.647 1.00 39.66 222 LEU A O 1
ATOM 3655 N N . ALA A 1 226 ? 29.234 48.188 24.467 1.00 42.22 223 ALA A N 1
ATOM 3656 C CA . ALA A 1 226 ? 29.606 49.579 24.234 1.00 42.29 223 ALA A CA 1
ATOM 3657 C C . ALA A 1 226 ? 31.118 49.733 24.169 1.00 42.36 223 ALA A C 1
ATOM 3658 O O . ALA A 1 226 ? 31.649 50.396 23.271 1.00 44.96 223 ALA A O 1
ATOM 3665 N N . GLU A 1 227 ? 31.832 49.121 25.117 1.00 37.42 224 GLU A N 1
ATOM 3666 C CA . GLU A 1 227 ? 33.289 49.219 25.127 1.00 39.81 224 GLU A CA 1
ATOM 3667 C C . GLU A 1 227 ? 33.893 48.581 23.882 1.00 37.72 224 GLU A C 1
ATOM 3668 O O . GLU A 1 227 ? 34.795 49.149 23.255 1.00 37.21 224 GLU A O 1
ATOM 3680 N N . ILE A 1 228 ? 33.407 47.398 23.507 1.00 40.17 225 ILE A N 1
ATOM 3681 C CA . ILE A 1 228 ? 33.956 46.700 22.349 1.00 41.93 225 ILE A CA 1
ATOM 3682 C C . ILE A 1 228 ? 33.646 47.468 21.069 1.00 39.83 225 ILE A C 1
ATOM 3683 O O . ILE A 1 228 ? 34.522 47.673 20.220 1.00 39.55 225 ILE A O 1
ATOM 3699 N N . ILE A 1 229 ? 32.397 47.911 20.916 1.00 38.36 226 ILE A N 1
ATOM 3700 C CA . ILE A 1 229 ? 31.988 48.592 19.690 1.00 37.61 226 ILE A CA 1
ATOM 3701 C C . ILE A 1 229 ? 32.801 49.868 19.491 1.00 38.27 226 ILE A C 1
ATOM 3702 O O . ILE A 1 229 ? 33.332 50.124 18.404 1.00 41.58 226 ILE A O 1
ATOM 3718 N N . SER A 1 230 ? 32.919 50.686 20.540 1.00 40.05 227 SER A N 1
ATOM 3719 C CA . SER A 1 230 ? 33.602 51.967 20.393 1.00 45.22 227 SER A CA 1
ATOM 3720 C C . SER A 1 230 ? 35.081 51.771 20.076 1.00 43.88 227 SER A C 1
ATOM 3721 O O . SER A 1 230 ? 35.657 52.527 19.284 1.00 41.83 227 SER A O 1
ATOM 3729 N N . ASN A 1 231 ? 35.711 50.762 20.682 1.00 43.19 228 ASN A N 1
ATOM 3730 C CA . ASN A 1 231 ? 37.111 50.477 20.387 1.00 49.06 228 ASN A CA 1
ATOM 3731 C C . ASN A 1 231 ? 37.271 49.830 19.016 1.00 48.88 228 ASN A C 1
ATOM 3732 O O . ASN A 1 231 ? 38.278 50.057 18.336 1.00 50.20 228 ASN A O 1
ATOM 3743 N N . GLN A 1 232 ? 36.289 49.032 18.596 1.00 48.63 229 GLN A N 1
ATOM 3744 C CA . GLN A 1 232 ? 36.324 48.365 17.301 1.00 53.53 229 GLN A CA 1
ATOM 3745 C C . GLN A 1 232 ? 36.003 49.307 16.147 1.00 53.83 229 GLN A C 1
ATOM 3746 O O . GLN A 1 232 ? 36.420 49.046 15.014 1.00 52.27 229 GLN A O 1
ATOM 3760 N N . LEU A 1 233 ? 35.284 50.402 16.417 1.00 66.33 230 LEU A N 1
ATOM 3761 C CA . LEU A 1 233 ? 34.768 51.236 15.332 1.00 68.77 230 LEU A CA 1
ATOM 3762 C C . LEU A 1 233 ? 35.880 51.902 14.531 1.00 71.49 230 LEU A C 1
ATOM 3763 O O . LEU A 1 233 ? 35.893 51.758 13.295 1.00 74.72 230 LEU A O 1
ATOM 3779 N N . PRO A 1 234 ? 36.824 52.632 15.132 1.00 50.09 231 PRO A N 1
ATOM 3780 C CA . PRO A 1 234 ? 37.844 53.310 14.313 1.00 61.50 231 PRO A CA 1
ATOM 3781 C C . PRO A 1 234 ? 38.735 52.360 13.532 1.00 57.56 231 PRO A C 1
ATOM 3782 O O . PRO A 1 234 ? 39.375 52.793 12.565 1.00 68.29 231 PRO A O 1
ATOM 3793 N N . LYS A 1 235 ? 38.798 51.081 13.912 1.00 71.81 232 LYS A N 1
ATOM 3794 C CA . LYS A 1 235 ? 39.633 50.134 13.181 1.00 76.45 232 LYS A CA 1
ATOM 3795 C C . LYS A 1 235 ? 39.000 49.733 11.854 1.00 80.06 232 LYS A C 1
ATOM 3796 O O . LYS A 1 235 ? 39.717 49.511 10.871 1.00 80.97 232 LYS A O 1
ATOM 3815 N N . PHE A 1 236 ? 37.670 49.638 11.802 1.00 79.89 233 PHE A N 1
ATOM 3816 C CA . PHE A 1 236 ? 36.998 49.234 10.570 1.00 86.56 233 PHE A CA 1
ATOM 3817 C C . PHE A 1 236 ? 37.054 50.341 9.524 1.00 94.78 233 PHE A C 1
ATOM 3818 O O . PHE A 1 236 ? 37.517 50.126 8.398 1.00 105.65 233 PHE A O 1
ATOM 3835 N N . LYS A 1 237 ? 36.581 51.538 9.878 1.00 100.23 234 LYS A N 1
ATOM 3836 C CA . LYS A 1 237 ? 36.609 52.654 8.939 1.00 105.32 234 LYS A CA 1
ATOM 3837 C C . LYS A 1 237 ? 38.024 52.976 8.475 1.00 110.74 234 LYS A C 1
ATOM 3838 O O . LYS A 1 237 ? 38.193 53.584 7.412 1.00 110.46 234 LYS A O 1
ATOM 3857 N N . ALA A 1 238 ? 39.042 52.583 9.242 1.00 79.46 235 ALA A N 1
ATOM 3858 C CA . ALA A 1 238 ? 40.426 52.753 8.821 1.00 85.17 235 ALA A CA 1
ATOM 3859 C C . ALA A 1 238 ? 40.890 51.659 7.869 1.00 78.42 235 ALA A C 1
ATOM 3860 O O . ALA A 1 238 ? 41.955 51.803 7.259 1.00 83.11 235 ALA A O 1
ATOM 3867 N N . GLY A 1 239 ? 40.127 50.578 7.728 1.00 85.40 236 GLY A N 1
ATOM 3868 C CA . GLY A 1 239 ? 40.498 49.506 6.824 1.00 82.80 236 GLY A CA 1
ATOM 3869 C C . GLY A 1 239 ? 41.654 48.658 7.302 1.00 80.41 236 GLY A C 1
ATOM 3870 O O . GLY A 1 239 ? 42.450 48.189 6.482 1.00 79.44 236 GLY A O 1
ATOM 3874 N N . SER A 1 240 ? 41.772 48.446 8.612 1.00 63.13 237 SER A N 1
ATOM 3875 C CA . SER A 1 240 ? 42.853 47.656 9.185 1.00 66.02 237 SER A CA 1
ATOM 3876 C C . SER A 1 240 ? 42.397 46.269 9.623 1.00 62.18 237 SER A C 1
ATOM 3877 O O . SER A 1 240 ? 43.146 45.570 10.313 1.00 61.69 237 SER A O 1
ATOM 3885 N N . VAL A 1 241 ? 41.191 45.859 9.241 1.00 57.19 238 VAL A N 1
ATOM 3886 C CA . VAL A 1 241 ? 40.652 44.545 9.573 1.00 54.09 238 VAL A CA 1
ATOM 3887 C C . VAL A 1 241 ? 40.632 43.719 8.296 1.00 51.64 238 VAL A C 1
ATOM 3888 O O . VAL A 1 241 ? 39.965 44.088 7.322 1.00 52.10 238 VAL A O 1
ATOM 3901 N N . LYS A 1 242 ? 41.363 42.605 8.296 1.00 59.04 239 LYS A N 1
ATOM 3902 C CA . LYS A 1 242 ? 41.414 41.720 7.147 1.00 59.94 239 LYS A CA 1
ATOM 3903 C C . LYS A 1 242 ? 40.828 40.364 7.516 1.00 54.95 239 LYS A C 1
ATOM 3904 O O . LYS A 1 242 ? 41.254 39.763 8.513 1.00 54.63 239 LYS A O 1
ATOM 3923 N N . PRO A 1 243 ? 39.856 39.854 6.766 1.00 49.78 240 PRO A N 1
ATOM 3924 C CA . PRO A 1 243 ? 39.380 38.492 7.012 1.00 47.64 240 PRO A CA 1
ATOM 3925 C C . PRO A 1 243 ? 40.318 37.457 6.414 1.00 45.46 240 PRO A C 1
ATOM 3926 O O . PRO A 1 243 ? 41.008 37.702 5.422 1.00 45.29 240 PRO A O 1
ATOM 3937 N N . LEU A 1 244 ? 40.340 36.287 7.044 1.00 47.23 241 LEU A N 1
ATOM 3938 C CA . LEU A 1 244 ? 41.112 35.150 6.560 1.00 48.76 241 LEU A CA 1
ATOM 3939 C C . LEU A 1 244 ? 40.181 34.242 5.766 1.00 43.62 241 LEU A C 1
ATOM 3940 O O . LEU A 1 244 ? 39.220 33.695 6.319 1.00 47.17 241 LEU A O 1
ATOM 3956 N N . LEU A 1 245 ? 40.459 34.096 4.474 1.00 41.75 242 LEU A N 1
ATOM 3957 C CA . LEU A 1 245 ? 39.616 33.332 3.568 1.00 42.81 242 LEU A CA 1
ATOM 3958 C C . LEU A 1 245 ? 40.306 32.034 3.175 1.00 43.90 242 LEU A C 1
ATOM 3959 O O . LEU A 1 245 ? 41.521 32.008 2.952 1.00 46.61 242 LEU A O 1
ATOM 3975 N N . PHE A 1 246 ? 39.524 30.956 3.092 1.00 41.16 243 PHE A N 1
ATOM 3976 C CA . PHE A 1 246 ? 40.030 29.721 2.506 1.00 44.45 243 PHE A CA 1
ATOM 3977 C C . PHE A 1 246 ? 40.099 29.814 0.988 1.00 49.20 243 PHE A C 1
ATOM 3978 O O . PHE A 1 246 ? 40.953 29.169 0.368 1.00 48.26 243 PHE A O 1
ATOM 3995 N N . HIS A 1 247 ? 39.218 30.607 0.380 1.00 55.72 244 HIS A N 1
ATOM 3996 C CA . HIS A 1 247 ? 39.170 30.786 -1.064 1.00 61.68 244 HIS A CA 1
ATOM 3997 C C . HIS A 1 247 ? 39.183 32.276 -1.370 1.00 66.24 244 HIS A C 1
ATOM 3998 O O . HIS A 1 247 ? 38.435 33.044 -0.757 1.00 71.81 244 HIS A O 1
ATOM 4012 N N . GLN A 1 248 ? 40.025 32.679 -2.314 1.00 74.50 245 GLN A N 1
ATOM 4013 C CA . GLN A 1 248 ? 40.156 34.086 -2.669 1.00 75.06 245 GLN A CA 1
ATOM 4014 C C . GLN A 1 248 ? 39.058 34.510 -3.639 1.00 75.73 245 GLN A C 1
ATOM 4015 O O . GLN A 1 248 ? 39.104 34.184 -4.825 1.00 78.30 245 GLN A O 1
ATOM 4029 N N . ALA B 1 1 ? -11.791 10.605 37.150 1.00 48.19 -2 ALA B N 1
ATOM 4030 C CA . ALA B 1 1 ? -11.018 10.670 35.916 1.00 50.84 -2 ALA B CA 1
ATOM 4031 C C . ALA B 1 1 ? -11.403 11.908 35.103 1.00 51.03 -2 ALA B C 1
ATOM 4032 O O . ALA B 1 1 ? -12.441 11.912 34.445 1.00 52.39 -2 ALA B O 1
ATOM 4039 N N . PRO B 1 2 ? -10.571 12.966 35.139 1.00 52.23 -1 PRO B N 1
ATOM 4040 C CA . PRO B 1 2 ? -9.306 13.119 35.865 1.00 50.86 -1 PRO B CA 1
ATOM 4041 C C . PRO B 1 2 ? -9.504 13.598 37.295 1.00 46.12 -1 PRO B C 1
ATOM 4042 O O . PRO B 1 2 ? -10.481 14.295 37.575 1.00 44.19 -1 PRO B O 1
ATOM 4053 N N . THR B 1 3 ? -8.586 13.236 38.186 1.00 39.10 0 THR B N 1
ATOM 4054 C CA . THR B 1 3 ? -8.618 13.779 39.535 1.00 35.94 0 THR B CA 1
ATOM 4055 C C . THR B 1 3 ? -8.377 15.284 39.492 1.00 30.67 0 THR B C 1
ATOM 4056 O O . THR B 1 3 ? -7.709 15.807 38.594 1.00 27.99 0 THR B O 1
ATOM 4067 N N . LEU B 1 4 ? -8.934 15.988 40.476 1.00 27.49 1 LEU B N 1
ATOM 4068 C CA . LEU B 1 4 ? -8.734 17.430 40.533 1.00 30.74 1 LEU B CA 1
ATOM 4069 C C . LEU B 1 4 ? -7.261 17.770 40.728 1.00 29.39 1 LEU B C 1
ATOM 4070 O O . LEU B 1 4 ? -6.752 18.721 40.125 1.00 26.94 1 LEU B O 1
ATOM 4086 N N . ILE B 1 5 ? -6.556 16.994 41.555 1.00 31.22 2 ILE B N 1
ATOM 4087 C CA . ILE B 1 5 ? -5.151 17.289 41.830 1.00 30.70 2 ILE B CA 1
ATOM 4088 C C . ILE B 1 5 ? -4.307 17.104 40.573 1.00 26.85 2 ILE B C 1
ATOM 4089 O O . ILE B 1 5 ? -3.404 17.902 40.296 1.00 25.81 2 ILE B O 1
ATOM 4105 N N . SER B 1 6 ? -4.583 16.058 39.790 1.00 29.33 3 SER B N 1
ATOM 4106 C CA . SER B 1 6 ? -3.843 15.868 38.547 1.00 32.00 3 SER B CA 1
ATOM 4107 C C . SER B 1 6 ? -4.030 17.052 37.611 1.00 33.40 3 SER B C 1
ATOM 4108 O O . SER B 1 6 ? -3.126 17.380 36.833 1.00 31.48 3 SER B O 1
ATOM 4116 N N . LEU B 1 7 ? -5.184 17.715 37.681 1.00 35.54 4 LEU B N 1
ATOM 4117 C CA . LEU B 1 7 ? -5.413 18.878 36.833 1.00 32.85 4 LEU B CA 1
ATOM 4118 C C . LEU B 1 7 ? -4.609 20.076 37.324 1.00 27.39 4 LEU B C 1
ATOM 4119 O O . LEU B 1 7 ? -4.045 20.824 36.517 1.00 27.06 4 LEU B O 1
ATOM 4135 N N . LEU B 1 8 ? -4.535 20.271 38.642 1.00 20.21 5 LEU B N 1
ATOM 4136 C CA . LEU B 1 8 ? -3.718 21.355 39.180 1.00 24.68 5 LEU B CA 1
ATOM 4137 C C . LEU B 1 8 ? -2.259 21.196 38.773 1.00 23.92 5 LEU B C 1
ATOM 4138 O O . LEU B 1 8 ? -1.565 22.188 38.526 1.00 25.37 5 LEU B O 1
ATOM 4154 N N . GLU B 1 9 ? -1.779 19.955 38.691 1.00 24.43 6 GLU B N 1
ATOM 4155 C CA . GLU B 1 9 ? -0.382 19.722 38.338 1.00 31.22 6 GLU B CA 1
ATOM 4156 C C . GLU B 1 9 ? -0.089 20.137 36.900 1.00 27.09 6 GLU B C 1
ATOM 4157 O O . GLU B 1 9 ? 0.965 20.722 36.624 1.00 27.84 6 GLU B O 1
ATOM 4169 N N . VAL B 1 10 ? -1.003 19.847 35.970 1.00 29.00 7 VAL B N 1
ATOM 4170 C CA . VAL B 1 10 ? -0.730 20.119 34.561 1.00 32.09 7 VAL B CA 1
ATOM 4171 C C . VAL B 1 10 ? -0.921 21.587 34.196 1.00 29.65 7 VAL B C 1
ATOM 4172 O O . VAL B 1 10 ? -0.366 22.038 33.186 1.00 29.16 7 VAL B O 1
ATOM 4185 N N . ILE B 1 11 ? -1.687 22.353 34.979 1.00 30.56 8 ILE B N 1
ATOM 4186 C CA . ILE B 1 11 ? -1.895 23.770 34.688 1.00 32.00 8 ILE B CA 1
ATOM 4187 C C . ILE B 1 11 ? -0.933 24.675 35.449 1.00 30.26 8 ILE B C 1
ATOM 4188 O O . ILE B 1 11 ? -0.975 25.899 35.265 1.00 25.97 8 ILE B O 1
ATOM 4204 N N . GLU B 1 12 ? -0.070 24.116 36.292 1.00 29.62 9 GLU B N 1
ATOM 4205 C CA . GLU B 1 12 ? 0.893 24.933 37.018 1.00 33.79 9 GLU B CA 1
ATOM 4206 C C . GLU B 1 12 ? 1.783 25.680 36.026 1.00 30.69 9 GLU B C 1
ATOM 4207 O O . GLU B 1 12 ? 2.346 25.054 35.118 1.00 30.36 9 GLU B O 1
ATOM 4219 N N . PRO B 1 13 ? 1.931 27.000 36.150 1.00 34.04 10 PRO B N 1
ATOM 4220 C CA . PRO B 1 13 ? 2.753 27.736 35.181 1.00 34.61 10 PRO B CA 1
ATOM 4221 C C . PRO B 1 13 ? 4.206 27.284 35.201 1.00 32.13 10 PRO B C 1
ATOM 4222 O O . PRO B 1 13 ? 4.749 26.897 36.238 1.00 29.07 10 PRO B O 1
ATOM 4233 N N . GLU B 1 14 ? 4.832 27.338 34.029 1.00 37.77 11 GLU B N 1
ATOM 4234 C CA . GLU B 1 14 ? 6.259 27.077 33.925 1.00 43.49 11 GLU B CA 1
ATOM 4235 C C . GLU B 1 14 ? 7.045 28.269 34.458 1.00 39.11 11 GLU B C 1
ATOM 4236 O O . GLU B 1 14 ? 6.611 29.421 34.365 1.00 36.69 11 GLU B O 1
ATOM 4248 N N . VAL B 1 15 ? 8.217 27.984 35.024 1.00 36.78 12 VAL B N 1
ATOM 4249 C CA . VAL B 1 15 ? 9.034 29.035 35.619 1.00 37.46 12 VAL B CA 1
ATOM 4250 C C . VAL B 1 15 ? 9.591 29.928 34.519 1.00 30.92 12 VAL B C 1
ATOM 4251 O O . VAL B 1 15 ? 10.089 29.446 33.493 1.00 28.72 12 VAL B O 1
ATOM 4264 N N . LEU B 1 16 ? 9.507 31.237 34.729 1.00 28.64 13 LEU B N 1
ATOM 4265 C CA . LEU B 1 16 ? 10.015 32.219 33.785 1.00 29.11 13 LEU B CA 1
ATOM 4266 C C . LEU B 1 16 ? 11.416 32.667 34.187 1.00 25.75 13 LEU B C 1
ATOM 4267 O O . LEU B 1 16 ? 11.799 32.602 35.358 1.00 24.21 13 LEU B O 1
ATOM 4283 N N . TYR B 1 17 ? 12.178 33.122 33.197 1.00 25.68 14 TYR B N 1
ATOM 4284 C CA . TYR B 1 17 ? 13.522 33.638 33.407 1.00 26.49 14 TYR B CA 1
ATOM 4285 C C . TYR B 1 17 ? 13.501 35.162 33.417 1.00 28.29 14 TYR B C 1
ATOM 4286 O O . TYR B 1 17 ? 12.618 35.796 32.831 1.00 27.99 14 TYR B O 1
ATOM 4304 N N . SER B 1 18 ? 14.494 35.747 34.087 1.00 29.27 15 SER B N 1
ATOM 4305 C CA . SER B 1 18 ? 14.532 37.190 34.289 1.00 28.92 15 SER B CA 1
ATOM 4306 C C . SER B 1 18 ? 15.350 37.922 33.237 1.00 26.08 15 SER B C 1
ATOM 4307 O O . SER B 1 18 ? 15.071 39.093 32.951 1.00 27.22 15 SER B O 1
ATOM 4315 N N . GLY B 1 19 ? 16.352 37.271 32.652 1.00 24.86 16 GLY B N 1
ATOM 4316 C CA . GLY B 1 19 ? 17.255 37.965 31.755 1.00 26.49 16 GLY B CA 1
ATOM 4317 C C . GLY B 1 19 ? 18.188 38.940 32.437 1.00 29.11 16 GLY B C 1
ATOM 4318 O O . GLY B 1 19 ? 18.831 39.744 31.753 1.00 26.07 16 GLY B O 1
ATOM 4322 N N . TYR B 1 20 ? 18.287 38.885 33.765 1.00 28.14 17 TYR B N 1
ATOM 4323 C CA . TYR B 1 20 ? 19.092 39.842 34.513 1.00 31.33 17 TYR B CA 1
ATOM 4324 C C . TYR B 1 20 ? 20.542 39.816 34.047 1.00 29.65 17 TYR B C 1
ATOM 4325 O O . TYR B 1 20 ? 21.132 38.750 33.844 1.00 26.30 17 TYR B O 1
ATOM 4343 N N . ASP B 1 21 ? 21.114 41.005 33.879 1.00 32.39 18 ASP B N 1
ATOM 4344 C CA . ASP B 1 21 ? 22.506 41.162 33.462 1.00 34.89 18 ASP B CA 1
ATOM 4345 C C . ASP B 1 21 ? 23.362 41.331 34.712 1.00 37.86 18 ASP B C 1
ATOM 4346 O O . ASP B 1 21 ? 23.391 42.404 35.318 1.00 36.60 18 ASP B O 1
ATOM 4355 N N . SER B 1 22 ? 24.062 40.266 35.103 1.00 34.42 19 SER B N 1
ATOM 4356 C CA . SER B 1 22 ? 24.915 40.279 36.284 1.00 37.30 19 SER B CA 1
ATOM 4357 C C . SER B 1 22 ? 26.380 40.534 35.943 1.00 35.06 19 SER B C 1
ATOM 4358 O O . SER B 1 22 ? 27.254 40.300 36.783 1.00 32.33 19 SER B O 1
ATOM 4366 N N . THR B 1 23 ? 26.666 41.011 34.728 1.00 36.93 20 THR B N 1
ATOM 4367 C CA . THR B 1 23 ? 28.047 41.307 34.358 1.00 37.63 20 THR B CA 1
ATOM 4368 C C . THR B 1 23 ? 28.676 42.294 35.334 1.00 36.84 20 THR B C 1
ATOM 4369 O O . THR B 1 23 ? 29.826 42.116 35.755 1.00 35.74 20 THR B O 1
ATOM 4380 N N . LEU B 1 24 ? 27.936 43.329 35.714 1.00 36.16 21 LEU B N 1
ATOM 4381 C CA . LEU B 1 24 ? 28.418 44.381 36.590 1.00 36.14 21 LEU B CA 1
ATOM 4382 C C . LEU B 1 24 ? 27.711 44.332 37.940 1.00 34.64 21 LEU B C 1
ATOM 4383 O O . LEU B 1 24 ? 26.685 43.661 38.095 1.00 32.52 21 LEU B O 1
ATOM 4399 N N . PRO B 1 25 ? 28.242 45.024 38.949 1.00 39.28 22 PRO B N 1
ATOM 4400 C CA . PRO B 1 25 ? 27.668 44.918 40.296 1.00 36.89 22 PRO B CA 1
ATOM 4401 C C . PRO B 1 25 ? 26.186 45.260 40.320 1.00 33.60 22 PRO B C 1
ATOM 4402 O O . PRO B 1 25 ? 25.696 46.079 39.539 1.00 30.92 22 PRO B O 1
ATOM 4413 N N . ASP B 1 26 ? 25.473 44.612 41.236 1.00 34.48 23 ASP B N 1
ATOM 4414 C CA . ASP B 1 26 ? 24.049 44.856 41.395 1.00 41.21 23 ASP B CA 1
ATOM 4415 C C . ASP B 1 26 ? 23.790 46.258 41.934 1.00 41.71 23 ASP B C 1
ATOM 4416 O O . ASP B 1 26 ? 24.638 46.868 42.592 1.00 34.96 23 ASP B O 1
ATOM 4425 N N . THR B 1 27 ? 22.597 46.764 41.640 1.00 40.54 24 THR B N 1
ATOM 4426 C CA . THR B 1 27 ? 22.076 47.973 42.255 1.00 41.17 24 THR B CA 1
ATOM 4427 C C . THR B 1 27 ? 20.637 47.715 42.671 1.00 40.41 24 THR B C 1
ATOM 4428 O O . THR B 1 27 ? 19.918 46.951 42.022 1.00 37.96 24 THR B O 1
ATOM 4439 N N . SER B 1 28 ? 20.221 48.351 43.768 1.00 40.24 25 SER B N 1
ATOM 4440 C CA . SER B 1 28 ? 18.854 48.164 44.244 1.00 39.60 25 SER B CA 1
ATOM 4441 C C . SER B 1 28 ? 17.844 48.573 43.180 1.00 36.46 25 SER B C 1
ATOM 4442 O O . SER B 1 28 ? 16.786 47.947 43.044 1.00 31.69 25 SER B O 1
ATOM 4450 N N . THR B 1 29 ? 18.158 49.616 42.409 1.00 40.34 26 THR B N 1
ATOM 4451 C CA . THR B 1 29 ? 17.239 50.084 41.377 1.00 44.43 26 THR B CA 1
ATOM 4452 C C . THR B 1 29 ? 17.113 49.066 40.249 1.00 39.41 26 THR B C 1
ATOM 4453 O O . THR B 1 29 ? 16.001 48.665 39.886 1.00 37.84 26 THR B O 1
ATOM 4464 N N . ARG B 1 30 ? 18.243 48.640 39.677 1.00 42.91 27 ARG B N 1
ATOM 4465 C CA . ARG B 1 30 ? 18.196 47.678 38.580 1.00 44.65 27 ARG B CA 1
ATOM 4466 C C . ARG B 1 30 ? 17.580 46.359 39.024 1.00 40.98 27 ARG B C 1
ATOM 4467 O O . ARG B 1 30 ? 16.862 45.716 38.250 1.00 37.39 27 ARG B O 1
ATOM 4488 N N . LEU B 1 31 ? 17.838 45.948 40.267 1.00 37.42 28 LEU B N 1
ATOM 4489 C CA . LEU B 1 31 ? 17.326 44.673 40.754 1.00 36.38 28 LEU B CA 1
ATOM 4490 C C . LEU B 1 31 ? 15.815 44.725 40.946 1.00 32.41 28 LEU B C 1
ATOM 4491 O O . LEU B 1 31 ? 15.092 43.820 40.512 1.00 29.66 28 LEU B O 1
ATOM 4507 N N . MET B 1 32 ? 15.315 45.782 41.591 1.00 30.59 29 MET B N 1
ATOM 4508 C CA . MET B 1 32 ? 13.876 45.904 41.802 1.00 33.59 29 MET B CA 1
ATOM 4509 C C . MET B 1 32 ? 13.134 46.061 40.481 1.00 32.84 29 MET B C 1
ATOM 4510 O O . MET B 1 32 ? 12.058 45.481 40.295 1.00 30.36 29 MET B O 1
ATOM 4524 N N . SER B 1 33 ? 13.690 46.841 39.552 1.00 35.10 30 SER B N 1
ATOM 4525 C CA . SER B 1 33 ? 13.057 47.004 38.247 1.00 33.20 30 SER B CA 1
ATOM 4526 C C . SER B 1 33 ? 12.990 45.676 37.502 1.00 31.38 30 SER B C 1
ATOM 4527 O O . SER B 1 33 ? 11.954 45.325 36.928 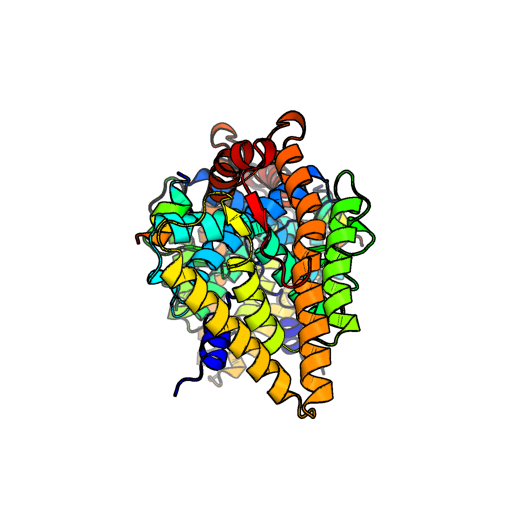1.00 28.84 30 SER B O 1
ATOM 4535 N N . THR B 1 34 ? 14.091 44.919 37.502 1.00 32.42 31 THR B N 1
ATOM 4536 C CA . THR B 1 34 ? 14.083 43.616 36.844 1.00 33.81 31 THR B CA 1
ATOM 4537 C C . THR B 1 34 ? 13.059 42.686 37.483 1.00 33.26 31 THR B C 1
ATOM 4538 O O . THR B 1 34 ? 12.363 41.940 36.784 1.00 28.20 31 THR B O 1
ATOM 4549 N N . LEU B 1 35 ? 12.953 42.717 38.814 1.00 30.93 32 LEU B N 1
ATOM 4550 C CA . LEU B 1 35 ? 12.009 41.842 39.500 1.00 30.66 32 LEU B CA 1
ATOM 4551 C C . LEU B 1 35 ? 10.568 42.211 39.167 1.00 25.84 32 LEU B C 1
ATOM 4552 O O . LEU B 1 35 ? 9.721 41.327 38.996 1.00 27.48 32 LEU B O 1
ATOM 4568 N N . ASN B 1 36 ? 10.269 43.509 39.069 1.00 30.61 33 ASN B N 1
ATOM 4569 C CA . ASN B 1 36 ? 8.912 43.927 38.730 1.00 27.88 33 ASN B CA 1
ATOM 4570 C C . ASN B 1 36 ? 8.533 43.482 37.323 1.00 31.84 33 ASN B C 1
ATOM 4571 O O . ASN B 1 36 ? 7.400 43.045 37.090 1.00 30.96 33 ASN B O 1
ATOM 4582 N N . ARG B 1 37 ? 9.461 43.590 36.369 1.00 33.15 34 ARG B N 1
ATOM 4583 C CA . ARG B 1 37 ? 9.194 43.090 35.023 1.00 36.52 34 ARG B CA 1
ATOM 4584 C C . ARG B 1 37 ? 8.906 41.594 35.056 1.00 30.86 34 ARG B C 1
ATOM 4585 O O . ARG B 1 37 ? 7.928 41.119 34.463 1.00 26.95 34 ARG B O 1
ATOM 4606 N N . LEU B 1 38 ? 9.754 40.834 35.751 1.00 27.38 35 LEU B N 1
ATOM 4607 C CA . LEU B 1 38 ? 9.496 39.413 35.948 1.00 25.99 35 LEU B CA 1
ATOM 4608 C C . LEU B 1 38 ? 8.157 39.192 36.639 1.00 22.75 35 LEU B C 1
ATOM 4609 O O . LEU B 1 38 ? 7.408 38.274 36.283 1.00 25.16 35 LEU B O 1
ATOM 4625 N N . GLY B 1 39 ? 7.835 40.029 37.627 1.00 24.60 36 GLY B N 1
ATOM 4626 C CA . GLY B 1 39 ? 6.584 39.859 38.347 1.00 26.42 36 GLY B CA 1
ATOM 4627 C C . GLY B 1 39 ? 5.372 40.056 37.458 1.00 29.88 36 GLY B C 1
ATOM 4628 O O . GLY B 1 39 ? 4.421 39.271 37.496 1.00 27.62 36 GLY B O 1
ATOM 4632 N N . GLY B 1 40 ? 5.383 41.120 36.653 1.00 29.99 37 GLY B N 1
ATOM 4633 C CA . GLY B 1 40 ? 4.278 41.342 35.735 1.00 27.60 37 GLY B CA 1
ATOM 4634 C C . GLY B 1 40 ? 4.029 40.148 34.834 1.00 25.54 37 GLY B C 1
ATOM 4635 O O . GLY B 1 40 ? 2.881 39.777 34.581 1.00 27.74 37 GLY B O 1
ATOM 4639 N N . ARG B 1 41 ? 5.103 39.518 34.351 1.00 23.87 38 ARG B N 1
ATOM 4640 C CA . ARG B 1 41 ? 4.953 38.362 33.472 1.00 26.18 38 ARG B CA 1
ATOM 4641 C C . ARG B 1 41 ? 4.406 37.154 34.228 1.00 29.75 38 ARG B C 1
ATOM 4642 O O . ARG B 1 41 ? 3.597 36.392 33.685 1.00 28.26 38 ARG B O 1
ATOM 4663 N N . GLN B 1 42 ? 4.835 36.961 35.479 1.00 26.01 39 GLN B N 1
ATOM 4664 C CA . GLN B 1 42 ? 4.321 35.848 36.275 1.00 28.10 39 GLN B CA 1
ATOM 4665 C C . GLN B 1 42 ? 2.839 36.029 36.581 1.00 26.16 39 GLN B C 1
ATOM 4666 O O . GLN B 1 42 ? 2.087 35.049 36.634 1.00 24.81 39 GLN B O 1
ATOM 4680 N N . VAL B 1 43 ? 2.402 37.271 36.795 1.00 29.36 40 VAL B N 1
ATOM 4681 C CA . VAL B 1 43 ? 0.989 37.530 37.060 1.00 31.95 40 VAL B CA 1
ATOM 4682 C C . VAL B 1 43 ? 0.149 37.198 35.833 1.00 30.09 40 VAL B C 1
ATOM 4683 O O . VAL B 1 43 ? -0.951 36.645 35.950 1.00 31.87 40 VAL B O 1
ATOM 4696 N N . VAL B 1 44 ? 0.644 37.532 34.639 1.00 29.02 41 VAL B N 1
ATOM 4697 C CA . VAL B 1 44 ? -0.066 37.160 33.417 1.00 30.00 41 VAL B CA 1
ATOM 4698 C C . VAL B 1 44 ? -0.235 35.648 33.352 1.00 28.61 41 VAL B C 1
ATOM 4699 O O . VAL B 1 44 ? -1.320 35.138 33.051 1.00 26.91 41 VAL B O 1
ATOM 4712 N N . SER B 1 45 ? 0.837 34.905 33.639 1.00 29.03 42 SER B N 1
ATOM 4713 C CA . SER B 1 45 ? 0.726 33.451 33.697 1.00 32.12 42 SER B CA 1
ATOM 4714 C C . SER B 1 45 ? -0.243 33.011 34.785 1.00 29.39 42 SER B C 1
ATOM 4715 O O . SER B 1 45 ? -0.947 32.009 34.619 1.00 27.78 42 SER B O 1
ATOM 4723 N N . ALA B 1 46 ? -0.299 33.747 35.898 1.00 28.39 43 ALA B N 1
ATOM 4724 C CA . ALA B 1 46 ? -1.218 33.395 36.974 1.00 30.14 43 ALA B CA 1
ATOM 4725 C C . ALA B 1 46 ? -2.669 33.556 36.535 1.00 31.76 43 ALA B C 1
ATOM 4726 O O . ALA B 1 46 ? -3.525 32.739 36.895 1.00 31.73 43 ALA B O 1
ATOM 4733 N N . VAL B 1 47 ? -2.968 34.601 35.760 1.00 30.66 44 VAL B N 1
ATOM 4734 C CA . VAL B 1 47 ? -4.322 34.769 35.234 1.00 29.05 44 VAL B CA 1
ATOM 4735 C C . VAL B 1 47 ? -4.684 33.587 34.345 1.00 28.98 44 VAL B C 1
ATOM 4736 O O . VAL B 1 47 ? -5.771 33.010 34.462 1.00 28.09 44 VAL B O 1
ATOM 4749 N N . LYS B 1 48 ? -3.773 33.208 33.446 1.00 32.03 45 LYS B N 1
ATOM 4750 C CA . LYS B 1 48 ? -3.984 32.018 32.627 1.00 36.31 45 LYS B CA 1
ATOM 4751 C C . LYS B 1 48 ? -4.240 30.796 33.500 1.00 33.83 45 LYS B C 1
ATOM 4752 O O . LYS B 1 48 ? -5.120 29.978 33.202 1.00 27.10 45 LYS B O 1
ATOM 4771 N N . TRP B 1 49 ? -3.478 30.660 34.587 1.00 33.66 46 TRP B N 1
ATOM 4772 C CA . TRP B 1 49 ? -3.661 29.544 35.509 1.00 31.60 46 TRP B CA 1
ATOM 4773 C C . TRP B 1 49 ? -5.029 29.607 36.179 1.00 30.28 46 TRP B C 1
ATOM 4774 O O . TRP B 1 49 ? -5.746 28.604 36.251 1.00 27.00 46 TRP B O 1
ATOM 4795 N N . ALA B 1 50 ? -5.418 30.790 36.660 1.00 26.20 47 ALA B N 1
ATOM 4796 C CA . ALA B 1 50 ? -6.692 30.921 37.358 1.00 27.28 47 ALA B CA 1
ATOM 4797 C C . ALA B 1 50 ? -7.866 30.590 36.443 1.00 31.14 47 ALA B C 1
ATOM 4798 O O . ALA B 1 50 ? -8.837 29.955 36.872 1.00 26.70 47 ALA B O 1
ATOM 4805 N N . LYS B 1 51 ? -7.798 31.005 35.175 1.00 31.93 48 LYS B N 1
ATOM 4806 C CA . LYS B 1 51 ? -8.893 30.729 34.251 1.00 34.77 48 LYS B CA 1
ATOM 4807 C C . LYS B 1 51 ? -9.090 29.237 34.031 1.00 35.55 48 LYS B C 1
ATOM 4808 O O . LYS B 1 51 ? -10.194 28.805 33.679 1.00 33.95 48 LYS B O 1
ATOM 4827 N N . ALA B 1 52 ? -8.043 28.434 34.219 1.00 30.21 49 ALA B N 1
ATOM 4828 C CA . ALA B 1 52 ? -8.148 26.995 34.018 1.00 32.00 49 ALA B CA 1
ATOM 4829 C C . ALA B 1 52 ? -8.546 26.245 35.283 1.00 29.21 49 ALA B C 1
ATOM 4830 O O . ALA B 1 52 ? -8.782 25.034 35.216 1.00 31.50 49 ALA B O 1
ATOM 4837 N N . LEU B 1 53 ? -8.622 26.922 36.422 1.00 31.05 50 LEU B N 1
ATOM 4838 C CA . LEU B 1 53 ? -9.055 26.281 37.659 1.00 32.77 50 LEU B CA 1
ATOM 4839 C C . LEU B 1 53 ? -10.527 25.900 37.553 1.00 30.87 50 LEU B C 1
ATOM 4840 O O . LEU B 1 53 ? -11.364 26.782 37.319 1.00 33.82 50 LEU B O 1
ATOM 4856 N N . PRO B 1 54 ? -10.891 24.628 37.711 1.00 31.05 51 PRO B N 1
ATOM 4857 C CA . PRO B 1 54 ? -12.314 24.272 37.719 1.00 31.64 51 PRO B CA 1
ATOM 4858 C C . PRO B 1 54 ? -13.095 25.121 38.710 1.00 34.77 51 PRO B C 1
ATOM 4859 O O . PRO B 1 54 ? -12.704 25.273 39.872 1.00 35.05 51 PRO B O 1
ATOM 4870 N N . GLY B 1 55 ? -14.205 25.687 38.237 1.00 33.11 52 GLY B N 1
ATOM 4871 C CA . GLY B 1 55 ? -15.065 26.511 39.053 1.00 35.09 52 GLY B CA 1
ATOM 4872 C C . GLY B 1 55 ? -14.776 27.998 39.005 1.00 37.56 52 GLY B C 1
ATOM 4873 O O . GLY B 1 55 ? -15.683 28.798 39.266 1.00 40.73 52 GLY B O 1
ATOM 4877 N N . PHE B 1 56 ? -13.544 28.399 38.682 1.00 33.17 53 PHE B N 1
ATOM 4878 C CA . PHE B 1 56 ? -13.184 29.812 38.778 1.00 33.59 53 PHE B CA 1
ATOM 4879 C C . PHE B 1 56 ? -13.984 30.661 37.798 1.00 36.97 53 PHE B C 1
ATOM 4880 O O . PHE B 1 56 ? -14.451 31.751 38.149 1.00 35.63 53 PHE B O 1
ATOM 4897 N N . ARG B 1 57 ? -14.150 30.187 36.562 1.00 44.96 54 ARG B N 1
ATOM 4898 C CA . ARG B 1 57 ? -14.871 30.968 35.564 1.00 47.55 54 ARG B CA 1
ATOM 4899 C C . ARG B 1 57 ? -16.379 30.953 35.779 1.00 43.82 54 ARG B C 1
ATOM 4900 O O . ARG B 1 57 ? -17.092 31.668 35.066 1.00 40.37 54 ARG B O 1
ATOM 4921 N N . ASN B 1 58 ? -16.883 30.169 36.736 1.00 38.50 55 ASN B N 1
ATOM 4922 C CA . ASN B 1 58 ? -18.280 30.285 37.136 1.00 40.26 55 ASN B CA 1
ATOM 4923 C C . ASN B 1 58 ? -18.545 31.540 37.957 1.00 37.48 55 ASN B C 1
ATOM 4924 O O . ASN B 1 58 ? -19.711 31.856 38.216 1.00 34.06 55 ASN B O 1
ATOM 4935 N N . LEU B 1 59 ? -17.501 32.251 38.372 1.00 37.45 56 LEU B N 1
ATOM 4936 C CA . LEU B 1 59 ? -17.663 33.498 39.102 1.00 37.31 56 LEU B CA 1
ATOM 4937 C C . LEU B 1 59 ? -17.913 34.652 38.138 1.00 36.59 56 LEU B C 1
ATOM 4938 O O . LEU B 1 59 ? -17.481 34.632 36.982 1.00 33.84 56 LEU B O 1
ATOM 4954 N N . HIS B 1 60 ? -18.618 35.667 38.629 1.00 35.45 57 HIS B N 1
ATOM 4955 C CA . HIS B 1 60 ? -18.774 36.898 37.871 1.00 37.53 57 HIS B CA 1
ATOM 4956 C C . HIS B 1 60 ? -17.402 37.462 37.519 1.00 35.84 57 HIS B C 1
ATOM 4957 O O . HIS B 1 60 ? -16.457 37.369 38.307 1.00 36.24 57 HIS B O 1
ATOM 4971 N N . LEU B 1 61 ? -17.293 38.043 36.321 1.00 48.99 58 LEU B N 1
ATOM 4972 C CA . LEU B 1 61 ? -16.012 38.581 35.869 1.00 45.27 58 LEU B CA 1
ATOM 4973 C C . LEU B 1 61 ? -15.420 39.551 36.881 1.00 41.93 58 LEU B C 1
ATOM 4974 O O . LEU B 1 61 ? -14.211 39.529 37.140 1.00 41.23 58 LEU B O 1
ATOM 4990 N N . ASP B 1 62 ? -16.251 40.425 37.452 1.00 47.07 59 ASP B N 1
ATOM 4991 C CA . ASP B 1 62 ? -15.758 41.373 38.444 1.00 50.44 59 ASP B CA 1
ATOM 4992 C C . ASP B 1 62 ? -15.178 40.659 39.657 1.00 46.43 59 ASP B C 1
ATOM 4993 O O . ASP B 1 62 ? -14.216 41.146 40.262 1.00 43.61 59 ASP B O 1
ATOM 5002 N N . ASP B 1 63 ? -15.737 39.502 40.021 1.00 46.40 60 ASP B N 1
ATOM 5003 C CA . ASP B 1 63 ? -15.190 38.733 41.134 1.00 45.44 60 ASP B CA 1
ATOM 5004 C C . ASP B 1 63 ? -13.878 38.061 40.749 1.00 37.21 60 ASP B C 1
ATOM 5005 O O . ASP B 1 63 ? -12.939 38.019 41.553 1.00 37.91 60 ASP B O 1
ATOM 5014 N N . GLN B 1 64 ? -13.791 37.522 39.530 1.00 37.07 61 GLN B N 1
ATOM 5015 C CA . GLN B 1 64 ? -12.519 36.979 39.065 1.00 35.01 61 GLN B CA 1
ATOM 5016 C C . GLN B 1 64 ? -11.435 38.044 39.113 1.00 33.81 61 GLN B C 1
ATOM 5017 O O . GLN B 1 64 ? -10.290 37.767 39.489 1.00 31.98 61 GLN B O 1
ATOM 5031 N N . MET B 1 65 ? -11.786 39.278 38.748 1.00 35.06 62 MET B N 1
ATOM 5032 C CA . MET B 1 65 ? -10.810 40.359 38.755 1.00 46.99 62 MET B CA 1
ATOM 5033 C C . MET B 1 65 ? -10.428 40.744 40.178 1.00 38.79 62 MET B C 1
ATOM 5034 O O . MET B 1 65 ? -9.243 40.931 40.480 1.00 34.58 62 MET B O 1
ATOM 5048 N N . THR B 1 66 ? -11.417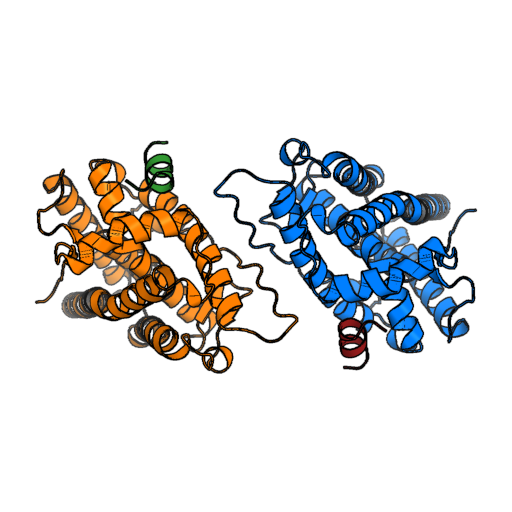 40.856 41.067 1.00 39.48 63 THR B N 1
ATOM 5049 C CA . THR B 1 66 ? -11.140 41.200 42.458 1.00 40.10 63 THR B CA 1
ATOM 5050 C C . THR B 1 66 ? -10.169 40.207 43.084 1.00 36.12 63 THR B C 1
ATOM 5051 O O . THR B 1 66 ? -9.147 40.600 43.657 1.00 36.02 63 THR B O 1
ATOM 5062 N N . LEU B 1 67 ? -10.470 38.911 42.976 1.00 38.48 64 LEU B N 1
ATOM 5063 C CA . LEU B 1 67 ? -9.653 37.896 43.637 1.00 33.47 64 LEU B CA 1
ATOM 5064 C C . LEU B 1 67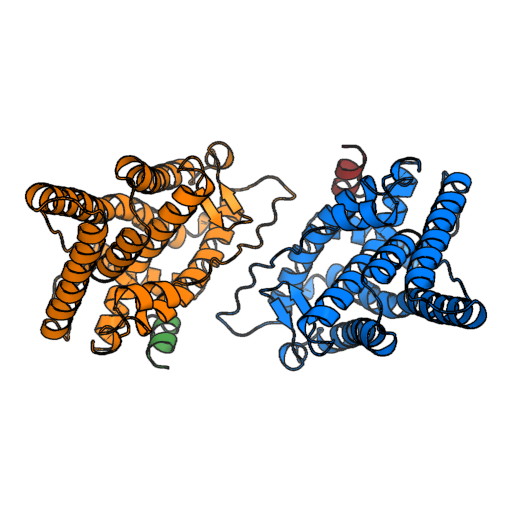 ? -8.206 37.950 43.161 1.00 30.95 64 LEU B C 1
ATOM 5065 O O . LEU B 1 67 ? -7.272 37.924 43.972 1.00 30.00 64 LEU B O 1
ATOM 5081 N N . LEU B 1 68 ? -7.997 38.008 41.845 1.00 33.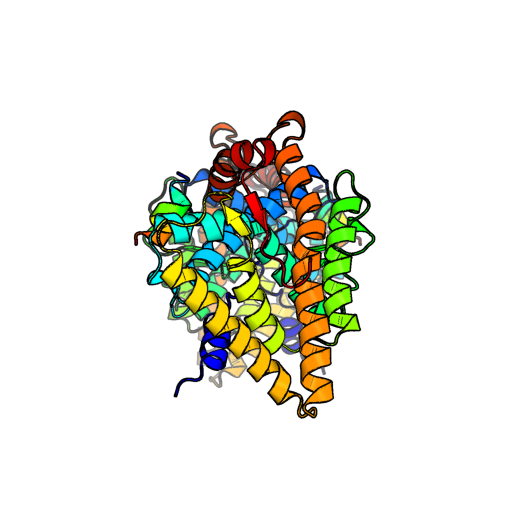28 65 LEU B N 1
ATOM 5082 C CA . LEU B 1 68 ? -6.635 38.084 41.325 1.00 31.77 65 LEU B CA 1
ATOM 5083 C C . LEU B 1 68 ? -5.970 39.394 41.727 1.00 32.37 65 LEU B C 1
ATOM 5084 O O . LEU B 1 68 ? -4.772 39.425 42.029 1.00 30.39 65 LEU B O 1
ATOM 5100 N N . GLN B 1 69 ? -6.737 40.484 41.742 1.00 33.04 66 GLN B N 1
ATOM 5101 C CA . GLN B 1 69 ? -6.187 41.781 42.116 1.00 36.94 66 GLN B CA 1
ATOM 5102 C C . GLN B 1 69 ? -5.796 41.814 43.590 1.00 31.81 66 GLN B C 1
ATOM 5103 O O . GLN B 1 69 ? -4.763 42.391 43.951 1.00 31.16 66 GLN B O 1
ATOM 5117 N N . TYR B 1 70 ? -6.598 41.189 44.456 1.00 30.75 67 TYR B N 1
ATOM 5118 C CA . TYR B 1 70 ? -6.348 41.237 45.893 1.00 31.45 67 TYR B CA 1
ATOM 5119 C C . TYR B 1 70 ? -5.278 40.253 46.353 1.00 34.05 67 TYR B C 1
ATOM 5120 O O . TYR B 1 70 ? -4.752 40.410 47.460 1.00 36.22 67 TYR B O 1
ATOM 5138 N N . SER B 1 71 ? -4.952 39.241 45.548 1.00 28.82 68 SER B N 1
ATOM 5139 C CA . SER B 1 71 ? -4.102 38.150 46.004 1.00 31.82 68 SER B CA 1
ATOM 5140 C C . SER B 1 71 ? -2.851 37.930 45.167 1.00 28.70 68 SER B C 1
ATOM 5141 O O . SER B 1 71 ? -2.123 36.965 45.428 1.00 29.96 68 SER B O 1
ATOM 5149 N N . TRP B 1 72 ? -2.567 38.783 44.180 1.00 27.79 69 TRP B N 1
ATOM 5150 C CA . TRP B 1 72 ? -1.452 38.507 43.278 1.00 26.29 69 TRP B CA 1
ATOM 5151 C C . TRP B 1 72 ? -0.124 38.444 44.028 1.00 28.08 69 TRP B C 1
ATOM 5152 O O . TRP B 1 72 ? 0.724 37.597 43.725 1.00 27.60 69 TRP B O 1
ATOM 5173 N N . MET B 1 73 ? 0.076 39.316 45.018 1.00 23.34 70 MET B N 1
ATOM 5174 C CA . MET B 1 73 ? 1.342 39.298 45.749 1.00 32.00 70 MET B CA 1
ATOM 5175 C C . MET B 1 73 ? 1.505 38.005 46.541 1.00 29.09 70 MET B C 1
ATOM 5176 O O . MET B 1 73 ? 2.601 37.434 46.590 1.00 25.22 70 MET B O 1
ATOM 5190 N N . SER B 1 74 ? 0.431 37.528 47.175 1.00 31.17 71 SER B N 1
ATOM 5191 C CA . SER B 1 74 ? 0.526 36.297 47.954 1.00 34.58 71 SER B CA 1
ATOM 5192 C C . SER B 1 74 ? 0.808 35.100 47.055 1.00 31.49 71 SER B C 1
ATOM 5193 O O . SER B 1 74 ? 1.554 34.191 47.435 1.00 28.50 71 SER B O 1
ATOM 5201 N N . LEU B 1 75 ? 0.226 35.084 45.853 1.00 31.80 72 LEU B N 1
ATOM 5202 C CA . LEU B 1 75 ? 0.516 34.012 44.906 1.00 27.62 72 LEU B CA 1
ATOM 5203 C C . LEU B 1 75 ? 1.986 34.019 44.507 1.00 27.40 72 LEU B C 1
ATOM 5204 O O . LEU B 1 75 ? 2.654 32.978 44.524 1.00 27.12 72 LEU B O 1
ATOM 5220 N N . MET B 1 76 ? 2.513 35.193 44.150 1.00 29.26 73 MET B N 1
ATOM 5221 C CA . MET B 1 76 ? 3.901 35.270 43.708 1.00 29.39 73 MET B CA 1
ATOM 5222 C C . MET B 1 76 ? 4.863 34.912 44.836 1.00 24.67 73 MET B C 1
ATOM 5223 O O . MET B 1 76 ? 5.846 34.197 44.614 1.00 23.67 73 MET B O 1
ATOM 5237 N N . ALA B 1 77 ? 4.596 35.393 46.052 1.00 24.92 74 ALA B N 1
ATOM 5238 C CA . ALA B 1 77 ? 5.483 35.104 47.176 1.00 25.43 74 ALA B CA 1
ATOM 5239 C C . ALA B 1 77 ? 5.421 33.633 47.570 1.00 26.60 74 ALA B C 1
ATOM 5240 O O . ALA B 1 77 ? 6.438 33.041 47.949 1.00 26.50 74 ALA B O 1
ATOM 5247 N N . PHE B 1 78 ? 4.233 33.028 47.493 1.00 28.03 75 PHE B N 1
ATOM 5248 C CA . PHE B 1 78 ? 4.095 31.614 47.827 1.00 26.15 75 PHE B CA 1
ATOM 5249 C C . PHE B 1 78 ? 4.831 30.740 46.818 1.00 24.21 75 PHE B C 1
ATOM 5250 O O . PHE B 1 78 ? 5.494 29.767 47.197 1.00 24.04 75 PHE B O 1
ATOM 5267 N N . SER B 1 79 ? 4.737 31.078 45.530 1.00 21.81 76 SER B N 1
ATOM 5268 C CA . SER B 1 79 ? 5.454 30.317 44.512 1.00 23.50 76 SER B CA 1
ATOM 5269 C C . SER B 1 79 ? 6.959 30.511 44.639 1.00 26.08 76 SER B C 1
ATOM 5270 O O . SER B 1 79 ? 7.731 29.564 44.449 1.00 24.40 76 SER B O 1
ATOM 5278 N N . LEU B 1 80 ? 7.393 31.733 44.953 1.00 25.90 77 LEU B N 1
ATOM 5279 C CA . LEU B 1 80 ? 8.805 31.968 45.234 1.00 27.09 77 LEU B CA 1
ATOM 5280 C C . LEU B 1 80 ? 9.274 31.097 46.391 1.00 27.01 77 LEU B C 1
ATOM 5281 O O . LEU B 1 80 ? 10.332 30.460 46.318 1.00 25.76 77 LEU B O 1
ATOM 5297 N N . GLY B 1 81 ? 8.491 31.053 47.470 1.00 27.69 78 GLY B N 1
ATOM 5298 C CA . GLY B 1 81 ? 8.838 30.194 48.589 1.00 25.54 78 GLY B CA 1
ATOM 5299 C C . GLY B 1 81 ? 9.029 28.749 48.171 1.00 27.25 78 GLY B C 1
ATOM 5300 O O . GLY B 1 81 ? 9.946 28.072 48.643 1.00 27.03 78 GLY B O 1
ATOM 5304 N N . TRP B 1 82 ? 8.173 28.260 47.271 1.00 30.53 79 TRP B N 1
ATOM 5305 C CA . TRP B 1 82 ? 8.270 26.869 46.843 1.00 31.00 79 TRP B CA 1
ATOM 5306 C C . TRP B 1 82 ? 9.522 26.637 46.005 1.00 32.41 79 TRP B C 1
ATOM 5307 O O . TRP B 1 82 ? 10.262 25.671 46.232 1.00 35.12 79 TRP B O 1
ATOM 5328 N N . ARG B 1 83 ? 9.775 27.511 45.026 1.00 25.55 80 ARG B N 1
ATOM 5329 C CA . ARG B 1 83 ? 10.975 27.373 44.205 1.00 30.03 80 ARG B CA 1
ATOM 5330 C C . ARG B 1 83 ? 12.233 27.415 45.061 1.00 28.75 80 ARG B C 1
ATOM 5331 O O . ARG B 1 83 ? 13.182 26.658 44.825 1.00 28.95 80 ARG B O 1
ATOM 5352 N N . SER B 1 84 ? 12.262 28.299 46.059 1.00 29.70 81 SER B N 1
ATOM 5353 C CA . SER B 1 84 ? 13.422 28.391 46.938 1.00 31.15 81 SER B CA 1
ATOM 5354 C C . SER B 1 84 ? 13.564 27.151 47.811 1.00 29.89 81 SER B C 1
ATOM 5355 O O . SER B 1 84 ? 14.685 26.750 48.143 1.00 31.37 81 SER B O 1
ATOM 5363 N N . TYR B 1 85 ? 12.442 26.535 48.185 1.00 30.00 82 TYR B N 1
ATOM 5364 C CA . TYR B 1 85 ? 12.475 25.330 49.006 1.00 32.07 82 TYR B CA 1
ATOM 5365 C C . TYR B 1 85 ? 13.039 24.146 48.230 1.00 33.24 82 TYR B C 1
ATOM 5366 O O . TYR B 1 85 ? 13.819 23.354 48.772 1.00 32.05 82 TYR B O 1
ATOM 5384 N N . LYS B 1 86 ? 12.677 24.022 46.952 1.00 38.46 83 LYS B N 1
ATOM 5385 C CA . LYS B 1 86 ? 13.124 22.888 46.151 1.00 41.83 83 LYS B CA 1
ATOM 5386 C C . LYS B 1 86 ? 14.528 23.088 45.593 1.00 46.24 83 LYS B C 1
ATOM 5387 O O . LYS B 1 86 ? 15.236 22.104 45.351 1.00 44.19 83 LYS B O 1
ATOM 5406 N N . GLN B 1 87 ? 14.951 24.334 45.386 1.00 51.33 84 GLN B N 1
ATOM 5407 C CA . GLN B 1 87 ? 16.252 24.601 44.785 1.00 53.42 84 GLN B CA 1
ATOM 5408 C C . GLN B 1 87 ? 17.372 24.674 45.816 1.00 50.69 84 GLN B C 1
ATOM 5409 O O . GLN B 1 87 ? 18.451 24.116 45.591 1.00 55.16 84 GLN B O 1
ATOM 5423 N N . SER B 1 88 ? 17.140 25.348 46.945 1.00 42.10 85 SER B N 1
ATOM 5424 C CA . SER B 1 88 ? 18.188 25.579 47.932 1.00 40.19 85 SER B CA 1
ATOM 5425 C C . SER B 1 88 ? 17.751 25.245 49.353 1.00 38.33 85 SER B C 1
ATOM 5426 O O . SER B 1 88 ? 18.437 25.634 50.305 1.00 37.36 85 SER B O 1
ATOM 5434 N N . ASN B 1 89 ? 16.632 24.543 49.528 1.00 40.48 86 ASN B N 1
ATOM 5435 C CA . ASN B 1 89 ? 16.142 24.185 50.857 1.00 42.54 86 ASN B CA 1
ATOM 5436 C C . ASN B 1 89 ? 15.845 25.426 51.696 1.00 40.04 86 ASN B C 1
ATOM 5437 O O . ASN B 1 89 ? 15.917 25.389 52.927 1.00 39.67 86 ASN B O 1
ATOM 5448 N N . GLY B 1 90 ? 15.518 26.537 51.038 1.00 36.60 87 GLY B N 1
ATOM 5449 C CA . GLY B 1 90 ? 15.194 27.769 51.726 1.00 36.25 87 GLY B CA 1
ATOM 5450 C C . GLY B 1 90 ? 16.373 28.644 52.086 1.00 38.90 87 GLY B C 1
ATOM 5451 O O . GLY B 1 90 ? 16.197 29.610 52.839 1.00 40.41 87 GLY B O 1
ATOM 5455 N N . ASN B 1 91 ? 17.569 28.347 51.573 1.00 36.45 88 ASN B N 1
ATOM 5456 C CA . ASN B 1 91 ? 18.739 29.159 51.890 1.00 41.33 88 ASN B CA 1
ATOM 5457 C C . ASN B 1 91 ? 18.843 30.391 50.998 1.00 38.00 88 ASN B C 1
ATOM 5458 O O . ASN B 1 91 ? 19.407 31.407 51.417 1.00 37.02 88 ASN B O 1
ATOM 5469 N N . MET B 1 92 ? 18.312 30.322 49.780 1.00 37.94 89 MET B N 1
ATOM 5470 C CA . MET B 1 92 ? 18.365 31.424 48.832 1.00 38.95 89 MET B CA 1
ATOM 5471 C C . MET B 1 92 ? 16.987 31.625 48.218 1.00 32.16 89 MET B C 1
ATOM 5472 O O . MET B 1 92 ? 16.170 30.703 48.164 1.00 30.34 89 MET B O 1
ATOM 5486 N N . LEU B 1 93 ? 16.736 32.845 47.748 1.00 31.90 90 LEU B N 1
ATOM 5487 C CA . LEU B 1 93 ? 15.482 33.179 47.080 1.00 30.09 90 LEU B CA 1
ATOM 5488 C C . LEU B 1 93 ? 15.652 32.971 45.579 1.00 28.49 90 LEU B C 1
ATOM 5489 O O . LEU B 1 93 ? 16.391 33.711 44.921 1.00 26.27 90 LEU B O 1
ATOM 5505 N N . CYS B 1 94 ? 14.956 31.972 45.035 1.00 32.75 91 CYS B N 1
ATOM 5506 C CA . CYS B 1 94 ? 15.050 31.641 43.613 1.00 32.89 91 CYS B CA 1
ATOM 5507 C C . CYS B 1 94 ? 13.926 32.354 42.865 1.00 29.95 91 CYS B C 1
ATOM 5508 O O . CYS B 1 94 ? 12.921 31.763 42.467 1.00 30.18 91 CYS B O 1
ATOM 5516 N N . PHE B 1 95 ? 14.107 33.665 42.679 1.00 28.10 92 PHE B N 1
ATOM 5517 C CA . PHE B 1 95 ? 13.170 34.427 41.860 1.00 27.88 92 PHE B CA 1
ATOM 5518 C C . PHE B 1 95 ? 13.067 33.832 40.462 1.00 26.95 92 PHE B C 1
ATOM 5519 O O . PHE B 1 95 ? 11.971 33.721 39.901 1.00 29.26 92 PHE B O 1
ATOM 5536 N N . ALA B 1 96 ? 14.200 33.439 39.891 1.00 25.99 93 ALA B N 1
ATOM 5537 C CA . ALA B 1 96 ? 14.248 32.776 38.598 1.00 27.43 93 ALA B CA 1
ATOM 5538 C C . ALA B 1 96 ? 15.555 32.005 38.515 1.00 28.78 93 ALA B C 1
ATOM 5539 O O . ALA B 1 96 ? 16.499 32.302 39.257 1.00 33.41 93 ALA B O 1
ATOM 5546 N N . PRO B 1 97 ? 15.644 31.011 37.630 1.00 30.15 94 PRO B N 1
ATOM 5547 C CA . PRO B 1 97 ? 16.893 30.238 37.535 1.00 30.54 94 PRO B CA 1
ATOM 5548 C C . PRO B 1 97 ? 18.114 31.091 37.239 1.00 29.82 94 PRO B C 1
ATOM 5549 O O . PRO B 1 97 ? 19.229 30.701 37.605 1.00 25.81 94 PRO B O 1
ATOM 5560 N N . ASP B 1 98 ? 17.942 32.243 36.587 1.00 30.27 95 ASP B N 1
ATOM 5561 C CA . ASP B 1 98 ? 19.050 33.136 36.275 1.00 26.56 95 ASP B CA 1
ATOM 5562 C C . ASP B 1 98 ? 19.080 34.360 37.185 1.00 29.65 95 ASP B C 1
ATOM 5563 O O . ASP B 1 98 ? 19.739 35.355 36.860 1.00 29.24 95 ASP B O 1
ATOM 5572 N N . LEU B 1 99 ? 18.380 34.304 38.327 1.00 28.45 96 LEU B N 1
ATOM 5573 C CA . LEU B 1 99 ? 18.360 35.414 39.280 1.00 29.70 96 LEU B CA 1
ATOM 5574 C C . LEU B 1 99 ? 18.078 34.825 40.667 1.00 31.04 96 LEU B C 1
ATOM 5575 O O . LEU B 1 99 ? 16.944 34.810 41.156 1.00 28.59 96 LEU B O 1
ATOM 5591 N N . VAL B 1 100 ? 19.139 34.321 41.297 1.00 32.05 97 VAL B N 1
ATOM 5592 C CA . VAL B 1 100 ? 19.085 33.770 42.647 1.00 32.30 97 VAL B CA 1
ATOM 5593 C C . VAL B 1 100 ? 19.668 34.799 43.604 1.00 32.34 97 VAL B C 1
ATOM 5594 O O . VAL B 1 100 ? 20.752 35.344 43.357 1.00 34.37 97 VAL B O 1
ATOM 5607 N N . ILE B 1 101 ? 18.961 35.059 44.698 1.00 30.96 98 ILE B N 1
ATOM 5608 C CA . ILE B 1 101 ? 19.341 36.084 45.663 1.00 35.77 98 ILE B CA 1
ATOM 5609 C C . ILE B 1 101 ? 19.768 35.366 46.938 1.00 37.00 98 ILE B C 1
ATOM 5610 O O . ILE B 1 101 ? 18.928 34.885 47.706 1.00 33.57 98 ILE B O 1
ATOM 5626 N N . ASN B 1 102 ? 21.077 35.290 47.168 1.00 35.71 99 ASN B N 1
ATOM 5627 C CA . ASN B 1 102 ? 21.608 34.730 48.399 1.00 46.48 99 ASN B CA 1
ATOM 5628 C C . ASN B 1 102 ? 21.708 35.825 49.460 1.00 48.88 99 ASN B C 1
ATOM 5629 O O . ASN B 1 102 ? 21.407 36.996 49.215 1.00 45.82 99 ASN B O 1
ATOM 5640 N N . GLU B 1 103 ? 22.146 35.443 50.661 1.00 67.22 100 GLU B N 1
ATOM 5641 C CA . GLU B 1 103 ? 22.240 36.402 51.756 1.00 70.36 100 GLU B CA 1
ATOM 5642 C C . GLU B 1 103 ? 23.165 37.565 51.420 1.00 70.06 100 GLU B C 1
ATOM 5643 O O . GLU B 1 103 ? 23.012 38.649 51.993 1.00 69.10 100 GLU B O 1
ATOM 5655 N N . GLU B 1 104 ? 24.114 37.367 50.503 1.00 65.76 101 GLU B N 1
ATOM 5656 C CA . GLU B 1 104 ? 24.999 38.453 50.090 1.00 67.20 101 GLU B CA 1
ATOM 5657 C C . GLU B 1 104 ? 24.225 39.544 49.358 1.00 60.96 101 GLU B C 1
ATOM 5658 O O . GLU B 1 104 ? 24.277 40.719 49.739 1.00 60.58 101 GLU B O 1
ATOM 5670 N N . ARG B 1 105 ? 23.498 39.171 48.301 1.00 50.47 102 ARG B N 1
ATOM 5671 C CA . ARG B 1 105 ? 22.821 40.157 47.466 1.00 47.11 102 ARG B CA 1
ATOM 5672 C C . ARG B 1 105 ? 21.654 40.828 48.180 1.00 42.65 102 ARG B C 1
ATOM 5673 O O . ARG B 1 105 ? 21.190 41.879 47.726 1.00 40.65 102 ARG B O 1
ATOM 5694 N N . MET B 1 106 ? 21.168 40.250 49.281 1.00 51.38 103 MET B N 1
ATOM 5695 C CA . MET B 1 106 ? 20.126 40.904 50.065 1.00 55.87 103 MET B CA 1
ATOM 5696 C C . MET B 1 106 ? 20.643 42.130 50.803 1.00 62.35 103 MET B C 1
ATOM 5697 O O . MET B 1 106 ? 19.836 42.944 51.265 1.00 65.85 103 MET B O 1
ATOM 5711 N N . GLN B 1 107 ? 21.962 42.285 50.922 1.00 61.01 104 GLN B N 1
ATOM 5712 C CA . GLN B 1 107 ? 22.559 43.412 51.638 1.00 65.43 104 GLN B CA 1
ATOM 5713 C C . GLN B 1 107 ? 22.530 44.705 50.832 1.00 67.20 104 GLN B C 1
ATOM 5714 O O . GLN B 1 107 ? 23.512 45.451 50.812 1.00 72.76 104 GLN B O 1
ATOM 5728 N N . LEU B 1 108 ? 21.418 44.989 50.159 1.00 61.87 105 LEU B N 1
ATOM 5729 C CA . LEU B 1 108 ? 21.243 46.209 49.395 1.00 59.17 105 LEU B CA 1
ATOM 5730 C C . LEU B 1 108 ? 20.120 47.039 50.005 1.00 59.52 105 LEU B C 1
ATOM 5731 O O . LEU B 1 108 ? 19.230 46.491 50.664 1.00 60.86 105 LEU B O 1
ATOM 5747 N N . PRO B 1 109 ? 20.134 48.357 49.815 1.00 71.04 106 PRO B N 1
ATOM 5748 C CA . PRO B 1 109 ? 19.038 49.177 50.342 1.00 69.24 106 PRO B CA 1
ATOM 5749 C C . PRO B 1 109 ? 17.699 48.715 49.788 1.00 66.85 106 PRO B C 1
ATOM 5750 O O . PRO B 1 109 ? 17.595 48.298 48.633 1.00 63.62 106 PRO B O 1
ATOM 5761 N N . TYR B 1 110 ? 16.676 48.765 50.644 1.00 64.83 107 TYR B N 1
ATOM 5762 C CA . TYR B 1 110 ? 15.306 48.430 50.267 1.00 64.95 107 TYR B CA 1
ATOM 5763 C C . TYR B 1 110 ? 15.096 46.931 50.070 1.00 61.38 107 TYR B C 1
ATOM 5764 O O . TYR B 1 110 ? 13.952 46.474 49.983 1.00 60.42 107 TYR B O 1
ATOM 5782 N N . MET B 1 111 ? 16.177 46.151 50.013 1.00 52.12 108 MET B N 1
ATOM 5783 C CA . MET B 1 111 ? 16.070 44.730 49.700 1.00 48.40 108 MET B CA 1
ATOM 5784 C C . MET B 1 111 ? 15.967 43.851 50.940 1.00 42.74 108 MET B C 1
ATOM 5785 O O . MET B 1 111 ? 15.206 42.877 50.943 1.00 38.88 108 MET B O 1
ATOM 5799 N N . TYR B 1 112 ? 16.710 44.175 52.000 1.00 40.57 109 TYR B N 1
ATOM 5800 C CA . TYR B 1 112 ? 16.962 43.193 53.050 1.00 38.89 109 TYR B CA 1
ATOM 5801 C C . TYR B 1 112 ? 15.682 42.797 53.779 1.00 38.41 109 TYR B C 1
ATOM 5802 O O . TYR B 1 112 ? 15.375 41.606 53.909 1.00 40.29 109 TYR B O 1
ATOM 5820 N N . ASP B 1 113 ? 14.932 43.779 54.283 1.00 41.61 110 ASP B N 1
ATOM 5821 C CA . ASP B 1 113 ? 13.758 43.464 55.092 1.00 43.41 110 ASP B CA 1
ATOM 5822 C C . ASP B 1 113 ? 12.751 42.626 54.312 1.00 38.06 110 ASP B C 1
ATOM 5823 O O . ASP B 1 113 ? 12.188 41.663 54.846 1.00 35.42 110 ASP B O 1
ATOM 5832 N N . GLN B 1 114 ? 12.509 42.973 53.048 1.00 34.07 111 GLN B N 1
ATOM 5833 C CA . GLN B 1 114 ? 11.511 42.245 52.272 1.00 34.52 111 GLN B CA 1
ATOM 5834 C C . GLN B 1 114 ? 11.990 40.837 51.944 1.00 32.87 111 GLN B C 1
ATOM 5835 O O . GLN B 1 114 ? 11.202 39.884 51.966 1.00 29.18 111 GLN B O 1
ATOM 5849 N N . CYS B 1 115 ? 13.282 40.679 51.649 1.00 40.42 112 CYS B N 1
ATOM 5850 C CA . CYS B 1 115 ? 13.801 39.358 51.314 1.00 41.14 112 CYS B CA 1
ATOM 5851 C C . CYS B 1 115 ? 13.830 38.437 52.527 1.00 37.69 112 CYS B C 1
ATOM 5852 O O . CYS B 1 115 ? 13.623 37.227 52.384 1.00 36.47 112 CYS B O 1
ATOM 5860 N N . GLN B 1 116 ? 14.078 38.978 53.722 1.00 35.90 113 GLN B N 1
ATOM 5861 C CA . GLN B 1 116 ? 14.011 38.155 54.926 1.00 37.49 113 GLN B CA 1
ATOM 5862 C C . GLN B 1 116 ? 12.592 37.656 55.168 1.00 35.16 113 GLN B C 1
ATOM 5863 O O . GLN B 1 116 ? 12.390 36.522 55.619 1.00 35.46 113 GLN B O 1
ATOM 5877 N N . GLN B 1 117 ? 11.592 38.490 54.872 1.00 35.62 114 GLN B N 1
ATOM 5878 C CA . GLN B 1 117 ? 10.204 38.070 55.029 1.00 41.47 114 GLN B CA 1
ATOM 5879 C C . GLN B 1 117 ? 9.856 36.933 54.076 1.00 38.80 114 GLN B C 1
ATOM 5880 O O . GLN B 1 117 ? 9.060 36.051 54.422 1.00 37.98 114 GLN B O 1
ATOM 5894 N N . MET B 1 118 ? 10.441 36.932 52.876 1.00 37.53 115 MET B N 1
ATOM 5895 C CA . MET B 1 118 ? 10.163 35.880 51.907 1.00 36.01 115 MET B CA 1
ATOM 5896 C C . MET B 1 118 ? 10.941 34.602 52.206 1.00 33.22 115 MET B C 1
ATOM 5897 O O . MET B 1 118 ? 10.465 33.505 51.890 1.00 32.99 115 MET B O 1
ATOM 5911 N N . LEU B 1 119 ? 12.127 34.717 52.808 1.00 33.00 116 LEU B N 1
ATOM 5912 C CA . LEU B 1 119 ? 12.815 33.528 53.301 1.00 33.83 116 LEU B CA 1
ATOM 5913 C C . LEU B 1 119 ? 11.983 32.809 54.354 1.00 35.68 116 LEU B C 1
ATOM 5914 O O . LEU B 1 119 ? 11.998 31.574 54.424 1.00 34.87 116 LEU B O 1
ATOM 5930 N N . LYS B 1 120 ? 11.260 33.565 55.185 1.00 40.95 117 LYS B N 1
ATOM 5931 C CA . LYS B 1 120 ? 10.430 32.957 56.218 1.00 47.19 117 LYS B CA 1
ATOM 5932 C C . LYS B 1 120 ? 9.344 32.080 55.609 1.00 42.12 117 LYS B C 1
ATOM 5933 O O . LYS B 1 120 ? 8.978 31.050 56.188 1.00 41.05 117 LYS B O 1
ATOM 5952 N N . ILE B 1 121 ? 8.823 32.464 54.443 1.00 43.10 118 ILE B N 1
ATOM 5953 C CA . ILE B 1 121 ? 7.838 31.635 53.758 1.00 42.60 118 ILE B CA 1
ATOM 5954 C C . ILE B 1 121 ? 8.468 30.315 53.329 1.00 40.81 118 ILE B C 1
ATOM 5955 O O . ILE B 1 121 ? 7.893 29.238 53.527 1.00 39.55 118 ILE B O 1
ATOM 5971 N N . SER B 1 122 ? 9.664 30.377 52.741 1.00 43.17 119 SER B N 1
ATOM 5972 C CA . SER B 1 122 ? 10.338 29.158 52.303 1.00 44.67 119 SER B CA 1
ATOM 5973 C C . SER B 1 122 ? 10.678 28.256 53.485 1.00 42.26 119 SER B C 1
ATOM 5974 O O . SER B 1 122 ? 10.592 27.027 53.382 1.00 42.68 119 SER B O 1
ATOM 5982 N N . SER B 1 123 ? 11.069 28.845 54.618 1.00 37.87 120 SER B N 1
ATOM 5983 C CA . SER B 1 123 ? 11.415 28.041 55.785 1.00 37.50 120 SER B CA 1
ATOM 5984 C C . SER B 1 123 ? 10.207 27.307 56.354 1.00 36.57 120 SER B C 1
ATOM 5985 O O . SER B 1 123 ? 10.379 26.275 57.012 1.00 35.08 120 SER B O 1
ATOM 5993 N N . GLU B 1 124 ? 8.994 27.810 56.112 1.00 39.08 121 GLU B N 1
ATOM 5994 C CA . GLU B 1 124 ? 7.798 27.103 56.562 1.00 41.17 121 GLU B CA 1
ATOM 5995 C C . GLU B 1 124 ? 7.587 25.818 55.772 1.00 36.50 121 GLU B C 1
ATOM 5996 O O . GLU B 1 124 ? 7.174 24.798 56.336 1.00 36.93 121 GLU B O 1
ATOM 6008 N N . PHE B 1 125 ? 7.853 25.847 54.465 1.00 30.82 122 PHE B N 1
ATOM 6009 C CA . PHE B 1 125 ? 7.834 24.612 53.690 1.00 31.62 122 PHE B CA 1
ATOM 6010 C C . PHE B 1 125 ? 8.834 23.609 54.249 1.00 34.91 122 PHE B C 1
ATOM 6011 O O . PHE B 1 125 ? 8.551 22.406 54.315 1.00 35.47 122 PHE B O 1
ATOM 6028 N N . VAL B 1 126 ? 10.010 24.089 54.658 1.00 38.00 123 VAL B N 1
ATOM 6029 C CA . VAL B 1 126 ? 11.027 23.211 55.232 1.00 38.47 123 VAL B CA 1
ATOM 6030 C C . VAL B 1 126 ? 10.533 22.611 56.543 1.00 39.46 123 VAL B C 1
ATOM 6031 O O . VAL B 1 126 ? 10.551 21.390 56.732 1.00 41.18 123 VAL B O 1
ATOM 6044 N N . ARG B 1 127 ? 10.097 23.464 57.473 1.00 38.02 124 ARG B N 1
ATOM 6045 C CA . ARG B 1 127 ? 9.663 22.983 58.780 1.00 40.04 124 ARG B CA 1
ATOM 6046 C C . ARG B 1 127 ? 8.533 21.969 58.653 1.00 38.49 124 ARG B C 1
ATOM 6047 O O . ARG B 1 127 ? 8.548 20.926 59.318 1.00 38.78 124 ARG B O 1
ATOM 6068 N N . LEU B 1 128 ? 7.543 22.254 57.808 1.00 40.65 125 LEU B N 1
ATOM 6069 C CA . LEU B 1 128 ? 6.373 21.396 57.680 1.00 41.02 125 LEU B CA 1
ATOM 6070 C C . LEU B 1 128 ? 6.538 20.296 56.639 1.00 41.59 125 LEU B C 1
ATOM 6071 O O . LEU B 1 128 ? 5.677 19.414 56.557 1.00 40.37 125 LEU B O 1
ATOM 6087 N N . GLN B 1 129 ? 7.612 20.317 55.851 1.00 37.28 126 GLN B N 1
ATOM 6088 C CA . GLN B 1 129 ? 7.842 19.301 54.824 1.00 40.49 126 GLN B CA 1
ATOM 6089 C C . GLN B 1 129 ? 6.635 19.195 53.894 1.00 35.25 126 GLN B C 1
ATOM 6090 O O . GLN B 1 129 ? 6.066 18.122 53.684 1.00 32.47 126 GLN B O 1
ATOM 6104 N N . VAL B 1 130 ? 6.246 20.339 53.332 1.00 34.81 127 VAL B N 1
ATOM 6105 C CA . VAL B 1 130 ? 5.062 20.410 52.486 1.00 35.05 127 VAL B CA 1
ATOM 6106 C C . VAL B 1 130 ? 5.289 19.612 51.208 1.00 33.97 127 VAL B C 1
ATOM 6107 O O . VAL B 1 130 ? 6.345 19.710 50.568 1.00 32.94 127 VAL B O 1
ATOM 6120 N N . SER B 1 131 ? 4.289 18.823 50.825 1.00 31.84 128 SER B N 1
ATOM 6121 C CA . SER B 1 131 ? 4.342 18.097 49.568 1.00 30.56 128 SER B CA 1
ATOM 6122 C C . SER B 1 131 ? 3.919 19.004 48.415 1.00 30.84 128 SER B C 1
ATOM 6123 O O . SER B 1 131 ? 3.341 20.078 48.605 1.00 30.68 128 SER B O 1
ATOM 6131 N N . TYR B 1 132 ? 4.213 18.554 47.194 1.00 34.34 129 TYR B N 1
ATOM 6132 C CA . TYR B 1 132 ? 3.846 19.336 46.018 1.00 33.16 129 TYR B CA 1
ATOM 6133 C C . TYR B 1 132 ? 2.333 19.483 45.911 1.00 33.23 129 TYR B C 1
ATOM 6134 O O . TYR B 1 132 ? 1.827 20.575 45.629 1.00 33.12 129 TYR B O 1
ATOM 6152 N N . ASP B 1 133 ? 1.592 18.398 46.148 1.00 29.26 130 ASP B N 1
ATOM 6153 C CA . ASP B 1 133 ? 0.137 18.461 46.056 1.00 34.74 130 ASP B CA 1
ATOM 6154 C C . ASP B 1 133 ? -0.450 19.338 47.155 1.00 30.83 130 ASP B C 1
ATOM 6155 O O . ASP B 1 133 ? -1.400 20.091 46.911 1.00 29.55 130 ASP B O 1
ATOM 6164 N N . GLU B 1 134 ? 0.094 19.254 48.372 1.00 32.73 131 GLU B N 1
ATOM 6165 C CA . GLU B 1 134 ? -0.312 20.186 49.419 1.00 31.47 131 GLU B CA 1
ATOM 6166 C C . GLU B 1 134 ? -0.072 21.627 48.987 1.00 29.27 131 GLU B C 1
ATOM 6167 O O . GLU B 1 134 ? -0.922 22.500 49.202 1.00 26.19 131 GLU B O 1
ATOM 6179 N N . TYR B 1 135 ? 1.081 21.893 48.369 1.00 27.75 132 TYR B N 1
ATOM 6180 C CA . TYR B 1 135 ? 1.400 23.248 47.930 1.00 29.61 132 TYR B CA 1
ATOM 6181 C C . TYR B 1 135 ? 0.431 23.727 46.855 1.00 28.41 132 TYR B C 1
ATOM 6182 O O . TYR B 1 135 ? -0.023 24.878 46.885 1.00 28.10 132 TYR B O 1
ATOM 6200 N N . LEU B 1 136 ? 0.094 22.860 45.899 1.00 28.09 133 LEU B N 1
ATOM 6201 C CA . LEU B 1 136 ? -0.817 23.265 44.834 1.00 30.38 133 LEU B CA 1
ATOM 6202 C C . LEU B 1 136 ? -2.195 23.602 45.389 1.00 30.93 133 LEU B C 1
ATOM 6203 O O . LEU B 1 136 ? -2.829 24.569 44.951 1.00 30.38 133 LEU B O 1
ATOM 6219 N N . CYS B 1 137 ? -2.674 22.819 46.359 1.00 31.44 134 CYS B N 1
ATOM 6220 C CA . CYS B 1 137 ? -3.986 23.085 46.937 1.00 30.64 134 CYS B CA 1
ATOM 6221 C C . CYS B 1 137 ? -3.974 24.362 47.763 1.00 25.86 134 CYS B C 1
ATOM 6222 O O . CYS B 1 137 ? -4.916 25.159 47.696 1.00 24.82 134 CYS B O 1
ATOM 6230 N N . MET B 1 138 ? -2.916 24.577 48.548 1.00 30.68 135 MET B N 1
ATOM 6231 C CA . MET B 1 138 ? -2.815 25.801 49.333 1.00 31.29 135 MET B CA 1
ATOM 6232 C C . MET B 1 138 ? -2.749 27.034 48.443 1.00 30.36 135 MET B C 1
ATOM 6233 O O . MET B 1 138 ? -3.289 28.087 48.804 1.00 29.77 135 MET B O 1
ATOM 6247 N N . LYS B 1 139 ? -2.100 26.930 47.279 1.00 28.51 136 LYS B N 1
ATOM 6248 C CA . LYS B 1 139 ? -1.959 28.098 46.414 1.00 28.37 136 LYS B CA 1
ATOM 6249 C C . LYS B 1 139 ? -3.305 28.523 45.837 1.00 27.06 136 LYS B C 1
ATOM 6250 O O . LYS B 1 139 ? -3.563 29.721 45.666 1.00 23.89 136 LYS B O 1
ATOM 6269 N N . VAL B 1 140 ? -4.181 27.560 45.537 1.00 28.22 137 VAL B N 1
ATOM 6270 C CA . VAL B 1 140 ? -5.531 27.906 45.097 1.00 27.08 137 VAL B CA 1
ATOM 6271 C C . VAL B 1 140 ? -6.274 28.635 46.209 1.00 25.67 137 VAL B C 1
ATOM 6272 O O . VAL B 1 140 ? -7.009 29.598 45.959 1.00 28.66 137 VAL B O 1
ATOM 6285 N N . LEU B 1 141 ? -6.102 28.186 47.453 1.00 24.47 138 LEU B N 1
ATOM 6286 C CA . LEU B 1 141 ? -6.797 28.823 48.565 1.00 26.69 138 LEU B CA 1
ATOM 6287 C C . LEU B 1 141 ? -6.320 30.252 48.781 1.00 28.82 138 LEU B C 1
ATOM 6288 O O . LEU B 1 141 ? -7.110 31.107 49.196 1.00 30.01 138 LEU B O 1
ATOM 6304 N N . LEU B 1 142 ? -5.045 30.539 48.501 1.00 26.17 139 LEU B N 1
ATOM 6305 C CA . LEU B 1 142 ? -4.578 31.921 48.555 1.00 26.53 139 LEU B CA 1
ATOM 6306 C C . LEU B 1 142 ? -5.345 32.797 47.572 1.00 24.71 139 LEU B C 1
ATOM 6307 O O . LEU B 1 142 ? -5.762 33.909 47.914 1.00 25.58 139 LEU B O 1
ATOM 6323 N N . LEU B 1 143 ? -5.543 32.313 46.345 1.00 27.62 140 LEU B N 1
ATOM 6324 C CA . LEU B 1 143 ? -6.353 33.050 45.378 1.00 27.98 140 LEU B CA 1
ATOM 6325 C C . LEU B 1 143 ? -7.740 33.354 45.931 1.00 30.17 140 LEU B C 1
ATOM 6326 O O . LEU B 1 143 ? -8.371 34.336 45.521 1.00 31.20 140 LEU B O 1
ATOM 6342 N N . LEU B 1 144 ? -8.224 32.533 46.864 1.00 29.71 141 LEU B N 1
ATOM 6343 C CA . LEU B 1 144 ? -9.566 32.655 47.417 1.00 33.45 141 LEU B CA 1
ATOM 6344 C C . LEU B 1 144 ? -9.549 33.064 48.887 1.00 35.95 141 LEU B C 1
ATOM 6345 O O . LEU B 1 144 ? -10.432 32.668 49.652 1.00 36.28 141 LEU B O 1
ATOM 6361 N N . SER B 1 145 ? -8.556 33.857 49.300 1.00 37.05 142 SER B N 1
ATOM 6362 C CA . SER B 1 145 ? -8.379 34.201 50.705 1.00 38.35 142 SER B CA 1
ATOM 6363 C C . SER B 1 145 ? -8.501 35.689 51.009 1.00 37.88 142 SER B C 1
ATOM 6364 O O . SER B 1 145 ? -8.435 36.068 52.185 1.00 38.02 142 SER B O 1
ATOM 6372 N N . THR B 1 146 ? -8.676 36.544 50.004 1.00 34.59 143 THR B N 1
ATOM 6373 C CA . THR B 1 146 ? -8.795 37.982 50.223 1.00 38.20 143 THR B CA 1
ATOM 6374 C C . THR B 1 146 ? -9.963 38.500 49.396 1.00 38.43 143 THR B C 1
ATOM 6375 O O . THR B 1 146 ? -9.966 38.360 48.169 1.00 37.35 143 THR B O 1
ATOM 6386 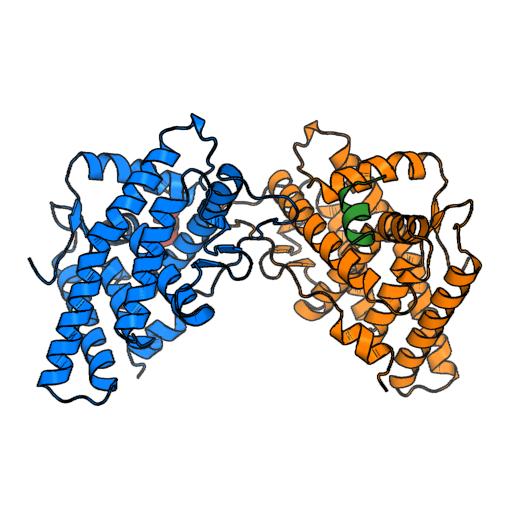N N . VAL B 1 147 ? -10.947 39.094 50.064 1.00 42.55 144 VAL B N 1
ATOM 6387 C CA . VAL B 1 147 ? -12.186 39.505 49.406 1.00 43.84 144 VAL B CA 1
ATOM 6388 C C . VAL B 1 147 ? -12.566 40.915 49.843 1.00 47.65 144 VAL B C 1
ATOM 6389 O O . VAL B 1 147 ? -12.028 41.423 50.839 1.00 48.24 144 VAL B O 1
ATOM 6402 N N . PRO B 1 148 ? -13.483 41.579 49.142 1.00 42.59 145 PRO B N 1
ATOM 6403 C CA . PRO B 1 148 ? -13.953 42.887 49.606 1.00 50.28 145 PRO B CA 1
ATOM 6404 C C . PRO B 1 148 ? -14.743 42.761 50.897 1.00 56.60 145 PRO B C 1
ATOM 6405 O O . PRO B 1 148 ? -15.437 41.770 51.136 1.00 56.71 145 PRO B O 1
ATOM 6416 N N . LYS B 1 149 ? -14.629 43.791 51.737 1.00 63.36 146 LYS B N 1
ATOM 6417 C CA . LYS B 1 149 ? -15.418 43.831 52.962 1.00 66.98 146 LYS B CA 1
ATOM 6418 C C . LYS B 1 149 ? -16.909 43.755 52.659 1.00 69.41 146 LYS B C 1
ATOM 6419 O O . LYS B 1 149 ? -17.678 43.208 53.458 1.00 69.16 146 LYS B O 1
ATOM 6438 N N . ASP B 1 150 ? -17.333 44.285 51.513 1.00 74.72 147 ASP B N 1
ATOM 6439 C CA . ASP B 1 150 ? -18.732 44.279 51.111 1.00 78.82 147 ASP B CA 1
ATOM 6440 C C . ASP B 1 150 ? -19.132 43.005 50.374 1.00 75.32 147 ASP B C 1
ATOM 6441 O O . ASP B 1 150 ? -20.253 42.928 49.861 1.00 77.73 147 ASP B O 1
ATOM 6450 N N . GLY B 1 151 ? -18.250 42.013 50.304 1.00 66.60 148 GLY B N 1
ATOM 6451 C CA . GLY B 1 151 ? -18.573 40.749 49.681 1.00 60.29 148 GLY B CA 1
ATOM 6452 C C . GLY B 1 151 ? -18.453 40.790 48.168 1.00 59.35 148 GLY B C 1
ATOM 6453 O O . GLY B 1 151 ? -18.268 41.835 47.542 1.00 63.44 148 GLY B O 1
ATOM 6457 N N . LEU B 1 152 ? -18.567 39.607 47.573 1.00 54.94 149 LEU B N 1
ATOM 6458 C CA . LEU B 1 152 ? -18.462 39.441 46.133 1.00 53.72 149 LEU B CA 1
ATOM 6459 C C . LEU B 1 152 ? -19.843 39.487 45.483 1.00 57.22 149 LEU B C 1
ATOM 6460 O O . LEU B 1 152 ? -20.879 39.442 46.150 1.00 61.33 149 LEU B O 1
ATOM 6476 N N . LYS B 1 153 ? -19.847 39.575 44.150 1.00 61.19 150 LYS B N 1
ATOM 6477 C CA . LYS B 1 153 ? -21.104 39.599 43.409 1.00 64.06 150 LYS B CA 1
ATOM 6478 C C . LYS B 1 153 ? -21.736 38.215 43.317 1.00 61.65 150 LYS B C 1
ATOM 6479 O O . LYS B 1 153 ? -22.965 38.106 43.244 1.00 62.63 150 LYS B O 1
ATOM 6498 N N . SER B 1 154 ? -20.927 37.161 43.317 1.00 52.69 151 SER B N 1
ATOM 6499 C CA . SER B 1 154 ? -21.408 35.780 43.291 1.00 55.46 151 SER B CA 1
ATOM 6500 C C . SER B 1 154 ? -20.867 35.061 44.524 1.00 49.91 151 SER B C 1
ATOM 6501 O O . SER B 1 154 ? -20.026 34.160 44.423 1.00 47.57 151 SER B O 1
ATOM 6509 N N . GLN B 1 155 ? -21.362 35.463 45.698 1.00 43.01 152 GLN B N 1
ATOM 6510 C CA . GLN B 1 155 ? -20.850 34.922 46.953 1.00 44.60 152 GLN B CA 1
ATOM 6511 C C . GLN B 1 155 ? -21.156 33.436 47.086 1.00 43.13 152 GLN B C 1
ATOM 6512 O O . GLN B 1 155 ? -20.319 32.667 47.572 1.00 42.50 152 GLN B O 1
ATOM 6526 N N . ALA B 1 156 ? -22.352 33.014 46.668 1.00 40.09 153 ALA B N 1
ATOM 6527 C CA . ALA B 1 156 ? -22.725 31.607 46.778 1.00 40.81 153 ALA B CA 1
ATOM 6528 C C . ALA B 1 156 ? -21.753 30.723 46.006 1.00 38.57 153 ALA B C 1
ATOM 6529 O O . ALA B 1 156 ? -21.251 29.723 46.532 1.00 38.36 153 ALA B O 1
ATOM 6536 N N . VAL B 1 157 ? -21.481 31.078 44.750 1.00 35.37 154 VAL B N 1
ATOM 6537 C CA . VAL B 1 157 ? -20.519 30.322 43.953 1.00 35.48 154 VAL B CA 1
ATOM 6538 C C . VAL B 1 157 ? -19.154 30.331 44.627 1.00 34.13 154 VAL B C 1
ATOM 6539 O O . VAL B 1 157 ? -18.484 29.295 44.722 1.00 31.33 154 VAL B O 1
ATOM 6552 N N . PHE B 1 158 ? -18.724 31.498 45.114 1.00 33.81 155 PHE B N 1
ATOM 6553 C CA . PHE B 1 158 ? -17.415 31.610 45.747 1.00 34.93 155 PHE B CA 1
ATOM 6554 C C . PHE B 1 158 ? -17.306 30.688 46.957 1.00 37.42 155 PHE B C 1
ATOM 6555 O O . PHE B 1 158 ? -16.316 29.964 47.114 1.00 32.11 155 PHE B O 1
ATOM 6572 N N . ASP B 1 159 ? -18.314 30.708 47.831 1.00 40.38 156 ASP B N 1
ATOM 6573 C CA . ASP B 1 159 ? -18.254 29.891 49.039 1.00 43.16 156 ASP B CA 1
ATOM 6574 C C . ASP B 1 159 ? -18.102 28.413 48.699 1.00 41.99 156 ASP B C 1
ATOM 6575 O O . ASP B 1 159 ? -17.386 27.679 49.391 1.00 40.73 156 ASP B O 1
ATOM 6584 N N . GLU B 1 160 ? -18.760 27.957 47.632 1.00 40.01 157 GLU B N 1
ATOM 6585 C CA . GLU B 1 160 ? -18.716 26.539 47.299 1.00 39.50 157 GLU B CA 1
ATOM 6586 C C . GLU B 1 160 ? -17.390 26.149 46.655 1.00 36.17 157 GLU B C 1
ATOM 6587 O O . GLU B 1 160 ? -16.870 25.060 46.918 1.00 33.84 157 GLU B O 1
ATOM 6599 N N . ILE B 1 161 ? -16.829 27.012 45.803 1.00 34.42 158 ILE B N 1
ATOM 6600 C CA . ILE B 1 161 ? -15.538 26.701 45.199 1.00 36.72 158 ILE B CA 1
ATOM 6601 C C . ILE B 1 161 ? -14.447 26.678 46.262 1.00 36.68 158 ILE B C 1
ATOM 6602 O O . ILE B 1 161 ? -13.531 25.849 46.213 1.00 34.91 158 ILE B O 1
ATOM 6618 N N . ARG B 1 162 ? -14.526 27.581 47.241 1.00 34.84 159 ARG B N 1
ATOM 6619 C CA . ARG B 1 162 ? -13.530 27.598 48.306 1.00 38.41 159 ARG B CA 1
ATOM 6620 C C . ARG B 1 162 ? -13.579 26.312 49.120 1.00 36.76 159 ARG B C 1
ATOM 6621 O O . ARG B 1 162 ? -12.539 25.796 49.540 1.00 33.40 159 ARG B O 1
ATOM 6642 N N . MET B 1 163 ? -14.777 25.768 49.340 1.00 44.15 160 MET B N 1
ATOM 6643 C CA . MET B 1 163 ? -14.880 24.512 50.076 1.00 47.29 160 MET B CA 1
ATOM 6644 C C . MET B 1 163 ? -14.409 23.334 49.233 1.00 41.00 160 MET B C 1
ATOM 6645 O O . MET B 1 163 ? -13.877 22.359 49.776 1.00 34.88 160 MET B O 1
ATOM 6659 N N . THR B 1 164 ? -14.593 23.402 47.912 1.00 34.82 161 THR B N 1
ATOM 6660 C CA . THR B 1 164 ? -14.105 22.338 47.040 1.00 35.14 161 THR B CA 1
ATOM 6661 C C . THR B 1 164 ? -12.599 22.159 47.183 1.00 31.62 161 THR B C 1
ATOM 6662 O O . THR B 1 164 ? -12.097 21.030 47.186 1.00 30.22 161 THR B O 1
ATOM 6673 N N . TYR B 1 165 ? -11.860 23.260 47.295 1.00 31.77 162 TYR B N 1
ATOM 6674 C CA . TYR B 1 165 ? -10.410 23.185 47.378 1.00 31.84 162 TYR B CA 1
ATOM 6675 C C . TYR B 1 165 ? -9.905 23.020 48.806 1.00 31.88 162 TYR B C 1
ATOM 6676 O O . TYR B 1 165 ? -8.790 22.522 48.998 1.00 32.89 162 TYR B O 1
ATOM 6694 N N . ILE B 1 166 ? -10.694 23.414 49.808 1.00 31.37 163 ILE B N 1
ATOM 6695 C CA . ILE B 1 166 ? -10.409 22.990 51.176 1.00 34.95 163 ILE B CA 1
ATOM 6696 C C . ILE B 1 166 ? -10.477 21.473 51.270 1.00 35.41 163 ILE B C 1
ATOM 6697 O O . ILE B 1 166 ? -9.613 20.833 51.883 1.00 33.93 163 ILE B O 1
ATOM 6713 N N . LYS B 1 167 ? -11.502 20.873 50.658 1.00 38.63 164 LYS B N 1
ATOM 6714 C CA . LYS B 1 167 ? -11.594 19.418 50.613 1.00 38.67 164 LYS B CA 1
ATOM 6715 C C . LYS B 1 167 ? -10.415 18.816 49.862 1.00 34.85 164 LYS B C 1
ATOM 6716 O O . LYS B 1 167 ? -9.887 17.769 50.254 1.00 32.73 164 LYS B O 1
ATOM 6735 N N . GLU B 1 168 ? -9.994 19.458 48.769 1.00 35.58 165 GLU B N 1
ATOM 6736 C CA . GLU B 1 168 ? -8.889 18.922 47.982 1.00 37.09 165 GLU B CA 1
ATOM 6737 C C . GLU B 1 168 ? -7.596 18.917 48.788 1.00 36.45 165 GLU B C 1
ATOM 6738 O O . GLU B 1 168 ? -6.825 17.951 48.734 1.00 36.93 165 GLU B O 1
ATOM 6750 N N . LEU B 1 169 ? -7.338 19.989 49.542 1.00 33.08 166 LEU B N 1
ATOM 6751 C CA . LEU B 1 169 ? -6.185 20.000 50.437 1.00 34.52 166 LEU B CA 1
ATOM 6752 C C . LEU B 1 169 ? -6.242 18.832 51.411 1.00 34.00 166 LEU B C 1
ATOM 6753 O O . LEU B 1 169 ? -5.228 18.170 51.661 1.00 33.57 166 LEU B O 1
ATOM 6769 N N . GLY B 1 170 ? -7.422 18.561 51.972 1.00 38.05 167 GLY B N 1
ATOM 6770 C CA . GLY B 1 170 ? -7.564 17.415 52.853 1.00 37.30 167 GLY B CA 1
ATOM 6771 C C . GLY B 1 170 ? -7.175 16.115 52.178 1.00 40.02 167 GLY B C 1
ATOM 6772 O O . GLY B 1 170 ? -6.511 15.267 52.777 1.00 39.89 167 GLY B O 1
ATOM 6776 N N . LYS B 1 171 ? -7.580 15.941 50.918 1.00 40.15 168 LYS B N 1
ATOM 6777 C CA . LYS B 1 171 ? -7.219 14.728 50.190 1.00 40.37 168 LYS B CA 1
ATOM 6778 C C . LYS B 1 171 ? -5.714 14.660 49.953 1.00 35.29 168 LYS B C 1
ATOM 6779 O O . LYS B 1 171 ? -5.120 13.576 50.005 1.00 35.29 168 LYS B O 1
ATOM 6798 N N . ALA B 1 172 ? -5.079 15.804 49.696 1.00 33.58 169 ALA B N 1
ATOM 6799 C CA . ALA B 1 172 ? -3.623 15.830 49.594 1.00 36.55 169 ALA B CA 1
ATOM 6800 C C . ALA B 1 172 ? -2.979 15.393 50.905 1.00 37.67 169 ALA B C 1
ATOM 6801 O O . ALA B 1 172 ? -1.947 14.711 50.903 1.00 37.61 169 ALA B O 1
ATOM 6808 N N . ILE B 1 173 ? -3.580 15.771 52.034 1.00 34.25 170 ILE B N 1
ATOM 6809 C CA . ILE B 1 173 ? -3.055 15.373 53.337 1.00 36.47 170 ILE B CA 1
ATOM 6810 C C . ILE B 1 173 ? -3.184 13.866 53.526 1.00 37.21 170 ILE B C 1
ATOM 6811 O O . ILE B 1 173 ? -2.239 13.194 53.952 1.00 34.35 170 ILE B O 1
ATOM 6827 N N . VAL B 1 174 ? -4.359 13.313 53.211 1.00 42.64 171 VAL B N 1
ATOM 6828 C CA . VAL B 1 174 ? -4.608 11.893 53.445 1.00 46.59 171 VAL B CA 1
ATOM 6829 C C . VAL B 1 174 ? -3.607 11.030 52.689 1.00 50.69 171 VAL B C 1
ATOM 6830 O O . VAL B 1 174 ? -3.316 9.901 53.102 1.00 52.56 171 VAL B O 1
ATOM 6843 N N . LYS B 1 175 ? -3.063 11.534 51.577 1.00 61.82 172 LYS B N 1
ATOM 6844 C CA . LYS B 1 175 ? -2.084 10.760 50.822 1.00 67.00 172 LYS B CA 1
ATOM 6845 C C . LYS B 1 175 ? -0.811 10.506 51.619 1.00 66.51 172 LYS B C 1
ATOM 6846 O O . LYS B 1 175 ? -0.065 9.578 51.289 1.00 65.99 172 LYS B O 1
ATOM 6865 N N . ARG B 1 176 ? -0.547 11.298 52.660 1.00 62.97 173 ARG B N 1
ATOM 6866 C CA . ARG B 1 176 ? 0.626 11.073 53.499 1.00 66.39 173 ARG B CA 1
ATOM 6867 C C . ARG B 1 176 ? 0.486 9.842 54.387 1.00 66.88 173 ARG B C 1
ATOM 6868 O O . ARG B 1 176 ? 1.419 9.532 55.135 1.00 67.39 173 ARG B O 1
ATOM 6889 N N . GLU B 1 177 ? -0.652 9.148 54.331 1.00 71.63 174 GLU B N 1
ATOM 6890 C CA . GLU B 1 177 ? -0.873 7.880 55.021 1.00 75.82 174 GLU B CA 1
ATOM 6891 C C . GLU B 1 177 ? -0.941 8.030 56.536 1.00 75.80 174 GLU B C 1
ATOM 6892 O O . GLU B 1 177 ? -0.674 7.069 57.265 1.00 76.45 174 GLU B O 1
ATOM 6904 N N . GLY B 1 178 ? -1.303 9.213 57.035 1.00 53.24 175 GLY B N 1
ATOM 6905 C CA . GLY B 1 178 ? -1.522 9.385 58.454 1.00 56.32 175 GLY B CA 1
ATOM 6906 C C . GLY B 1 178 ? -2.906 8.928 58.876 1.00 62.60 175 GLY B C 1
ATOM 6907 O O . GLY B 1 178 ? -3.775 8.636 58.055 1.00 64.84 175 GLY B O 1
ATOM 6911 N N . ASN B 1 179 ? -3.109 8.862 60.190 1.00 62.70 176 ASN B N 1
ATOM 6912 C CA . ASN B 1 179 ? -4.399 8.475 60.734 1.00 66.69 176 ASN B CA 1
ATOM 6913 C C . ASN B 1 179 ? -5.293 9.707 60.865 1.00 70.56 176 ASN B C 1
ATOM 6914 O O . ASN B 1 179 ? -4.924 10.820 60.484 1.00 71.11 176 ASN B O 1
ATOM 6925 N N . SER B 1 180 ? -6.491 9.506 61.416 1.00 69.18 177 SER B N 1
ATOM 6926 C CA . SER B 1 180 ? -7.456 10.596 61.505 1.00 70.16 177 SER B CA 1
ATOM 6927 C C . SER B 1 180 ? -6.924 11.737 62.365 1.00 73.04 177 SER B C 1
ATOM 6928 O O . SER B 1 180 ? -6.943 12.902 61.951 1.00 64.46 177 SER B O 1
ATOM 6936 N N . SER B 1 181 ? -6.449 11.423 63.572 1.00 78.33 178 SER B N 1
ATOM 6937 C CA . SER B 1 181 ? -5.964 12.471 64.464 1.00 70.53 178 SER B CA 1
ATOM 6938 C C . SER B 1 181 ? -4.778 13.206 63.852 1.00 53.36 178 SER B C 1
ATOM 6939 O O . SER B 1 181 ? -4.643 14.425 64.011 1.00 45.75 178 SER B O 1
ATOM 6947 N N . GLN B 1 182 ? -3.904 12.480 63.151 1.00 60.90 179 GLN B N 1
ATOM 6948 C CA . GLN B 1 182 ? -2.767 13.117 62.496 1.00 54.09 179 GLN B CA 1
ATOM 6949 C C . GLN B 1 182 ? -3.221 14.018 61.354 1.00 48.43 179 GLN B C 1
ATOM 6950 O O . GLN B 1 182 ? -2.718 15.138 61.200 1.00 40.73 179 GLN B O 1
ATOM 6964 N N . ASN B 1 183 ? -4.175 13.552 60.544 1.00 45.81 180 ASN B N 1
ATOM 6965 C CA . ASN B 1 183 ? -4.612 14.335 59.393 1.00 45.01 180 ASN B CA 1
ATOM 6966 C C . ASN B 1 183 ? -5.228 15.659 59.828 1.00 43.31 180 ASN B C 1
ATOM 6967 O O . ASN B 1 183 ? -5.062 16.681 59.151 1.00 41.43 180 ASN B O 1
ATOM 6978 N N . TRP B 1 184 ? -5.938 15.667 60.959 1.00 39.94 181 TRP B N 1
ATOM 6979 C CA . TRP B 1 184 ? -6.545 16.907 61.434 1.00 43.06 181 TRP B CA 1
ATOM 6980 C C . TRP B 1 184 ? -5.493 17.876 61.959 1.00 45.83 181 TRP B C 1
ATOM 6981 O O . TRP B 1 184 ? -5.594 19.088 61.735 1.00 44.98 181 TRP B O 1
ATOM 7002 N N . GLN B 1 185 ? -4.479 17.367 62.662 1.00 44.16 182 GLN B N 1
ATOM 7003 C CA . GLN B 1 185 ? -3.395 18.232 63.119 1.00 52.04 182 GLN B CA 1
ATOM 7004 C C . GLN B 1 185 ? -2.584 18.760 61.942 1.00 42.52 182 GLN B C 1
ATOM 7005 O O . GLN B 1 185 ? -2.159 19.921 61.945 1.00 39.18 182 GLN B O 1
ATOM 7019 N N . ARG B 1 186 ? -2.357 17.922 60.930 1.00 44.40 183 ARG B N 1
ATOM 7020 C CA . ARG B 1 186 ? -1.713 18.388 59.707 1.00 41.61 183 ARG B CA 1
ATOM 7021 C C . ARG B 1 186 ? -2.534 19.492 59.052 1.00 37.84 183 ARG B C 1
ATOM 7022 O O . ARG B 1 186 ? -1.995 20.528 58.646 1.00 33.55 183 ARG B O 1
ATOM 7043 N N . PHE B 1 187 ? -3.849 19.284 58.939 1.00 36.94 184 PHE B N 1
ATOM 7044 C CA . PHE B 1 187 ? -4.718 20.314 58.381 1.00 38.41 184 PHE B CA 1
ATOM 7045 C C . PHE B 1 187 ? -4.636 21.597 59.199 1.00 39.38 184 PHE B C 1
ATOM 7046 O O . PHE B 1 187 ? -4.616 22.701 58.640 1.00 33.46 184 PHE B O 1
ATOM 7063 N N . TYR B 1 188 ? -4.574 21.471 60.525 1.00 39.40 185 TYR B N 1
ATOM 7064 C CA . TYR B 1 188 ? -4.436 22.646 61.378 1.00 41.95 185 TYR B CA 1
ATOM 7065 C C . TYR B 1 188 ? -3.155 23.406 61.057 1.00 40.78 185 TYR B C 1
ATOM 7066 O O . TYR B 1 188 ? -3.173 24.628 60.874 1.00 40.64 185 TYR B O 1
ATOM 7084 N N . GLN B 1 189 ? -2.030 22.693 60.964 1.00 40.79 186 GLN B N 1
ATOM 7085 C CA . GLN B 1 189 ? -0.753 23.355 60.712 1.00 39.43 186 GLN B CA 1
ATOM 7086 C C . GLN B 1 189 ? -0.758 24.092 59.378 1.00 36.98 186 GLN B C 1
ATOM 7087 O O . GLN B 1 189 ? -0.203 25.192 59.267 1.00 35.96 186 GLN B O 1
ATOM 7101 N N . LEU B 1 190 ? -1.377 23.504 58.352 1.00 37.23 187 LEU B N 1
ATOM 7102 C CA . LEU B 1 190 ? -1.355 24.112 57.025 1.00 34.43 187 LEU B CA 1
ATOM 7103 C C . LEU B 1 190 ? -2.294 25.311 56.936 1.00 36.66 187 LEU B C 1
ATOM 7104 O O . LEU B 1 190 ? -1.969 26.307 56.278 1.00 33.76 187 LEU B O 1
ATOM 7120 N N . THR B 1 191 ? -3.458 25.243 57.586 1.00 40.72 188 THR B N 1
ATOM 7121 C CA . THR B 1 191 ? -4.345 26.400 57.619 1.00 42.28 188 THR B CA 1
ATOM 7122 C C . THR B 1 191 ? -3.787 27.522 58.483 1.00 40.29 188 THR B C 1
ATOM 7123 O O . THR B 1 191 ? -4.166 28.681 58.289 1.00 36.54 188 THR B O 1
ATOM 7134 N N . LYS B 1 192 ? -2.900 27.209 59.433 1.00 39.01 189 LYS B N 1
ATOM 7135 C CA . LYS B 1 192 ? -2.192 28.267 60.148 1.00 41.70 189 LYS B CA 1
ATOM 7136 C C . LYS B 1 192 ? -1.167 28.937 59.242 1.00 38.84 189 LYS B C 1
ATOM 7137 O O . LYS B 1 192 ? -1.007 30.163 59.276 1.00 37.65 189 LYS B O 1
ATOM 7156 N N . LEU B 1 193 ? -0.470 28.148 58.420 1.00 39.63 190 LEU B N 1
ATOM 7157 C CA . LEU B 1 193 ? 0.463 28.716 57.453 1.00 39.95 190 LEU B CA 1
ATOM 7158 C C . LEU B 1 193 ? -0.249 29.654 56.488 1.00 36.61 190 LEU B C 1
ATOM 7159 O O . LEU B 1 193 ? 0.252 30.744 56.187 1.00 37.81 190 LEU B O 1
ATOM 7175 N N . LEU B 1 194 ? -1.416 29.245 55.985 1.00 35.26 191 LEU B N 1
ATOM 7176 C CA . LEU B 1 194 ? -2.176 30.106 55.084 1.00 35.43 191 LEU B CA 1
ATOM 7177 C C . LEU B 1 194 ? -2.563 31.411 55.767 1.00 37.16 191 LEU B C 1
ATOM 7178 O O . LEU B 1 194 ? -2.458 32.487 55.168 1.00 37.00 191 LEU B O 1
ATOM 7194 N N . ASP B 1 195 ? -3.013 31.337 57.022 1.00 33.28 192 ASP B N 1
ATOM 7195 C CA . ASP B 1 195 ? -3.385 32.548 57.744 1.00 37.88 192 ASP B CA 1
ATOM 7196 C C . ASP B 1 195 ? -2.195 33.486 57.900 1.00 35.89 192 ASP B C 1
ATOM 7197 O O . ASP B 1 195 ? -2.332 34.705 57.745 1.00 35.39 192 ASP B O 1
ATOM 7206 N N . SER B 1 196 ? -1.016 32.936 58.206 1.00 36.37 193 SER B N 1
ATOM 7207 C CA . SER B 1 196 ? 0.163 33.770 58.407 1.00 38.35 193 SER B CA 1
ATOM 7208 C C . SER B 1 196 ? 0.580 34.493 57.133 1.00 35.88 193 SER B C 1
ATOM 7209 O O . SER B 1 196 ? 1.287 35.503 57.212 1.00 36.89 193 SER B O 1
ATOM 7217 N N . MET B 1 197 ? 0.158 34.005 55.963 1.00 38.19 194 MET B N 1
ATOM 7218 C CA . MET B 1 197 ? 0.516 34.670 54.714 1.00 35.90 194 MET B CA 1
ATOM 7219 C C . MET B 1 197 ? -0.034 36.087 54.649 1.00 38.32 194 MET B C 1
ATOM 7220 O O . MET B 1 197 ? 0.571 36.955 54.011 1.00 39.34 194 MET B O 1
ATOM 7234 N N . HIS B 1 198 ? -1.172 36.349 55.295 1.00 39.49 195 HIS B N 1
ATOM 7235 C CA . HIS B 1 198 ? -1.764 37.681 55.211 1.00 43.24 195 HIS B CA 1
ATOM 7236 C C . HIS B 1 198 ? -0.851 38.731 55.829 1.00 46.29 195 HIS B C 1
ATOM 7237 O O . HIS B 1 198 ? -0.687 39.824 55.275 1.00 46.00 195 HIS B O 1
ATOM 7251 N N . GLU B 1 199 ? -0.243 38.419 56.974 1.00 52.30 196 GLU B N 1
ATOM 7252 C CA . GLU B 1 199 ? 0.654 39.374 57.615 1.00 56.67 196 GLU B CA 1
ATOM 7253 C C . GLU B 1 199 ? 1.994 39.453 56.892 1.00 57.17 196 GLU B C 1
ATOM 7254 O O . GLU B 1 199 ? 2.516 40.551 56.669 1.00 50.87 196 GLU B O 1
ATOM 7266 N N . MET B 1 200 ? 2.562 38.305 56.514 1.00 62.86 197 MET B N 1
ATOM 7267 C CA . MET B 1 200 ? 3.847 38.310 55.821 1.00 62.34 197 MET B CA 1
ATOM 7268 C C . MET B 1 200 ? 3.741 39.003 54.467 1.00 57.86 197 MET B C 1
ATOM 7269 O O . MET B 1 200 ? 4.665 39.711 54.049 1.00 58.17 197 MET B O 1
ATOM 7283 N N . VAL B 1 201 ? 2.619 38.815 53.768 1.00 51.96 198 VAL B N 1
ATOM 7284 C CA . VAL B 1 201 ? 2.406 39.505 52.500 1.00 48.70 198 VAL B CA 1
ATOM 7285 C C . VAL B 1 201 ? 2.057 40.973 52.708 1.00 49.35 198 VAL B C 1
ATOM 7286 O O . VAL B 1 201 ? 2.280 41.788 51.804 1.00 49.72 198 VAL B O 1
ATOM 7299 N N . GLY B 1 202 ? 1.525 41.335 53.877 1.00 47.92 199 GLY B N 1
ATOM 7300 C CA . GLY B 1 202 ? 1.183 42.727 54.120 1.00 46.52 199 GLY B CA 1
ATOM 7301 C C . GLY B 1 202 ? 2.376 43.650 53.968 1.00 43.06 199 GLY B C 1
ATOM 7302 O O . GLY B 1 202 ? 2.313 44.657 53.257 1.00 43.72 199 GLY B O 1
ATOM 7306 N N . GLY B 1 203 ? 3.485 43.317 54.635 1.00 41.10 200 GLY B N 1
ATOM 7307 C CA . GLY B 1 203 ? 4.685 44.132 54.531 1.00 39.51 200 GLY B CA 1
ATOM 7308 C C . GLY B 1 203 ? 5.254 44.186 53.126 1.00 34.92 200 GLY B C 1
ATOM 7309 O O . GLY B 1 203 ? 5.825 45.203 52.722 1.00 36.72 200 GLY B O 1
ATOM 7313 N N . LEU B 1 204 ? 5.121 43.096 52.367 1.00 33.32 201 LEU B N 1
ATOM 7314 C CA . LEU B 1 204 ? 5.569 43.104 50.978 1.00 33.55 201 LEU B CA 1
ATOM 7315 C C . LEU B 1 204 ? 4.735 44.062 50.138 1.00 34.45 201 LEU B C 1
ATOM 7316 O O . LEU B 1 204 ? 5.273 44.793 49.298 1.00 32.17 201 LEU B O 1
ATOM 7332 N N . LEU B 1 205 ? 3.418 44.071 50.351 1.00 38.50 202 LEU B N 1
ATOM 7333 C CA . LEU B 1 205 ? 2.549 44.958 49.585 1.00 41.42 202 LEU B CA 1
ATOM 7334 C C . LEU B 1 205 ? 2.740 46.411 50.001 1.00 42.73 202 LEU B C 1
ATOM 7335 O O . LEU B 1 205 ? 2.805 47.305 49.148 1.00 40.68 202 LEU B O 1
ATOM 7351 N N . GLN B 1 206 ? 2.825 46.670 51.309 1.00 38.72 203 GLN B N 1
ATOM 7352 C CA . GLN B 1 206 ? 3.084 48.026 51.781 1.00 42.50 203 GLN B CA 1
ATOM 7353 C C . GLN B 1 206 ? 4.340 48.598 51.142 1.00 43.78 203 GLN B C 1
ATOM 7354 O O . GLN B 1 206 ? 4.380 49.777 50.771 1.00 38.36 203 GLN B O 1
ATOM 7368 N N . PHE B 1 207 ? 5.382 47.777 51.007 1.00 40.18 204 PHE B N 1
ATOM 7369 C CA . PHE B 1 207 ? 6.623 48.271 50.425 1.00 41.99 204 PHE B CA 1
ATOM 7370 C C . PHE B 1 207 ? 6.514 48.399 48.911 1.00 35.25 204 PHE B C 1
ATOM 7371 O O . PHE B 1 207 ? 7.097 49.314 48.320 1.00 37.54 204 PHE B O 1
ATOM 7388 N N . CYS B 1 208 ? 5.775 47.494 48.269 1.00 38.19 205 CYS B N 1
ATOM 7389 C CA . CYS B 1 208 ? 5.528 47.622 46.838 1.00 38.98 205 CYS B CA 1
ATOM 7390 C C . CYS B 1 208 ? 4.837 48.943 46.524 1.00 38.92 205 CYS B C 1
ATOM 7391 O O . CYS B 1 208 ? 5.244 49.671 45.611 1.00 39.62 205 CYS B O 1
ATOM 7399 N N . PHE B 1 209 ? 3.785 49.271 47.278 1.00 34.96 206 PHE B N 1
ATOM 7400 C CA . PHE B 1 209 ? 3.125 50.560 47.108 1.00 35.00 206 PHE B CA 1
ATOM 7401 C C . PHE B 1 209 ? 4.105 51.708 47.322 1.00 35.44 206 PHE B C 1
ATOM 7402 O O . PHE B 1 209 ? 4.070 52.709 46.597 1.00 35.84 206 PHE B O 1
ATOM 7419 N N . TYR B 1 210 ? 4.985 51.584 48.317 1.00 39.96 207 TYR B N 1
ATOM 7420 C CA . TYR B 1 210 ? 5.931 52.658 48.605 1.00 44.21 207 TYR B CA 1
ATOM 7421 C C . TYR B 1 210 ? 6.818 52.943 47.399 1.00 41.59 207 TYR B C 1
ATOM 7422 O O . TYR B 1 210 ? 6.980 54.099 46.991 1.00 44.35 207 TYR B O 1
ATOM 7440 N N . THR B 1 211 ? 7.405 51.896 46.812 1.00 37.87 208 THR B N 1
ATOM 7441 C CA . THR B 1 211 ? 8.266 52.076 45.649 1.00 39.56 208 THR B CA 1
ATOM 7442 C C . THR B 1 211 ? 7.490 52.530 44.418 1.00 39.86 208 THR B C 1
ATOM 7443 O O . THR B 1 211 ? 8.076 53.155 43.528 1.00 39.45 208 THR B O 1
ATOM 7454 N N . PHE B 1 212 ? 6.191 52.234 44.348 1.00 39.20 209 PHE B N 1
ATOM 7455 C CA . PHE B 1 212 ? 5.396 52.634 43.192 1.00 42.11 209 PHE B CA 1
ATOM 7456 C C . PHE B 1 212 ? 4.984 54.100 43.268 1.00 44.83 209 PHE B C 1
ATOM 7457 O O . PHE B 1 212 ? 4.940 54.786 42.241 1.00 44.53 209 PHE B O 1
ATOM 7474 N N . VAL B 1 213 ? 4.681 54.597 44.468 1.00 43.80 210 VAL B N 1
ATOM 7475 C CA . VAL B 1 213 ? 4.192 55.966 44.609 1.00 49.82 210 VAL B CA 1
ATOM 7476 C C . VAL B 1 213 ? 5.348 56.959 44.582 1.00 55.97 210 VAL B C 1
ATOM 7477 O O . VAL B 1 213 ? 5.286 57.985 43.895 1.00 60.06 210 VAL B O 1
ATOM 7490 N N . ASN B 1 214 ? 6.415 56.676 45.327 1.00 58.88 211 ASN B N 1
ATOM 7491 C CA . ASN B 1 214 ? 7.567 57.575 45.401 1.00 66.60 211 ASN B CA 1
ATOM 7492 C C . ASN B 1 214 ? 8.463 57.303 44.200 1.00 66.67 211 ASN B C 1
ATOM 7493 O O . ASN B 1 214 ? 9.354 56.453 44.236 1.00 63.93 211 ASN B O 1
ATOM 7504 N N . LYS B 1 215 ? 8.224 58.042 43.119 1.00 60.75 212 LYS B N 1
ATOM 7505 C CA . LYS B 1 215 ? 8.947 57.830 41.872 1.00 67.18 212 LYS B CA 1
ATOM 7506 C C . LYS B 1 215 ? 10.350 58.423 41.886 1.00 72.93 212 LYS B C 1
ATOM 7507 O O . LYS B 1 215 ? 11.048 58.340 40.869 1.00 77.46 212 LYS B O 1
ATOM 7526 N N . SER B 1 216 ? 10.782 59.013 43.002 1.00 78.57 213 SER B N 1
ATOM 7527 C CA . SER B 1 216 ? 12.166 59.450 43.124 1.00 72.63 213 SER B CA 1
ATOM 7528 C C . SER B 1 216 ? 13.131 58.274 43.175 1.00 66.62 213 SER B C 1
ATOM 7529 O O . SER B 1 216 ? 14.318 58.448 42.884 1.00 67.62 213 SER B O 1
ATOM 7537 N N . LEU B 1 217 ? 12.645 57.084 43.537 1.00 60.39 214 LEU B N 1
ATOM 7538 C CA . LEU B 1 217 ? 13.486 55.897 43.610 1.00 57.98 214 LEU B CA 1
ATOM 7539 C C . LEU B 1 217 ? 13.836 55.337 42.237 1.00 57.20 214 LEU B C 1
ATOM 7540 O O . LEU B 1 217 ? 14.714 54.473 42.148 1.00 58.50 214 LEU B O 1
ATOM 7556 N N . SER B 1 218 ? 13.175 55.800 41.176 1.00 51.74 215 SER B N 1
ATOM 7557 C CA . SER B 1 218 ? 13.465 55.361 39.812 1.00 51.10 215 SER B CA 1
ATOM 7558 C C . SER B 1 218 ? 13.234 53.862 39.636 1.00 44.21 215 SER B C 1
ATOM 7559 O O . SER B 1 218 ? 13.921 53.206 38.849 1.00 44.28 215 SER B O 1
ATOM 7567 N N . VAL B 1 219 ? 12.268 53.308 40.362 1.00 45.06 216 VAL B N 1
ATOM 7568 C CA . VAL B 1 219 ? 11.906 51.901 40.229 1.00 43.19 216 VAL B CA 1
ATOM 7569 C C . VAL B 1 219 ? 10.858 51.773 39.132 1.00 41.21 216 VAL B C 1
ATOM 7570 O O . VAL B 1 219 ? 9.821 52.446 39.165 1.00 39.75 216 VAL B O 1
ATOM 7583 N N . GLU B 1 220 ? 11.126 50.906 38.162 1.00 43.94 217 GLU B N 1
ATOM 7584 C CA . GLU B 1 220 ? 10.241 50.725 37.021 1.00 48.02 217 GLU B CA 1
ATOM 7585 C C . GLU B 1 220 ? 9.244 49.606 37.289 1.00 42.24 217 GLU B C 1
ATOM 7586 O O . GLU B 1 220 ? 9.600 48.552 37.825 1.00 40.63 217 GLU B O 1
ATOM 7598 N N . PHE B 1 221 ? 7.989 49.845 36.908 1.00 32.77 218 PHE B N 1
ATOM 7599 C CA . PHE B 1 221 ? 6.930 48.857 36.994 1.00 29.64 218 PHE B CA 1
ATOM 7600 C C . PHE B 1 221 ? 6.349 48.596 35.610 1.00 31.43 218 PHE B C 1
ATOM 7601 O O . PHE B 1 221 ? 6.174 49.538 34.830 1.00 28.92 218 PHE B O 1
ATOM 7618 N N . PRO B 1 222 ? 6.046 47.345 35.271 1.00 36.52 219 PRO B N 1
ATOM 7619 C CA . PRO B 1 222 ? 5.351 47.081 34.009 1.00 33.63 219 PRO B CA 1
ATOM 7620 C C . PRO B 1 222 ? 3.903 47.543 34.075 1.00 29.47 219 PRO B C 1
ATOM 7621 O O . PRO B 1 222 ? 3.315 47.696 35.147 1.00 28.92 219 PRO B O 1
ATOM 7632 N N . GLU B 1 223 ? 3.326 47.758 32.892 1.00 35.04 220 GLU B N 1
ATOM 7633 C CA . GLU B 1 223 ? 1.962 48.272 32.821 1.00 39.70 220 GLU B CA 1
ATOM 7634 C C . GLU B 1 223 ? 0.989 47.361 33.564 1.00 36.74 220 GLU B C 1
ATOM 7635 O O . GLU B 1 223 ? 0.088 47.841 34.262 1.00 35.25 220 GLU B O 1
ATOM 7647 N N . MET B 1 224 ? 1.161 46.043 33.433 1.00 31.66 221 MET B N 1
ATOM 7648 C CA . MET B 1 224 ? 0.288 45.095 34.119 1.00 34.25 221 MET B CA 1
ATOM 7649 C C . MET B 1 224 ? 0.217 45.387 35.615 1.00 35.28 221 MET B C 1
ATOM 7650 O O . MET B 1 224 ? -0.873 45.476 36.192 1.00 34.43 221 MET B O 1
ATOM 7664 N N . LEU B 1 225 ? 1.375 45.536 36.262 1.00 35.98 222 LEU B N 1
ATOM 7665 C CA . LEU B 1 225 ? 1.395 45.788 37.700 1.00 35.80 222 LEU B CA 1
ATOM 7666 C C . LEU B 1 225 ? 1.005 47.224 38.026 1.00 33.46 222 LEU B C 1
ATOM 7667 O O . LEU B 1 225 ? 0.329 47.471 39.030 1.00 31.79 222 LEU B O 1
ATOM 7683 N N . ALA B 1 226 ? 1.428 48.184 37.203 1.00 34.05 223 ALA B N 1
ATOM 7684 C CA . ALA B 1 226 ? 1.058 49.573 37.451 1.00 36.73 223 ALA B CA 1
ATOM 7685 C C . ALA B 1 226 ? -0.456 49.734 37.498 1.00 37.25 223 ALA B C 1
ATOM 7686 O O . ALA B 1 226 ? -0.987 50.418 38.381 1.00 38.33 223 ALA B O 1
ATOM 7693 N N . GLU B 1 227 ? -1.169 49.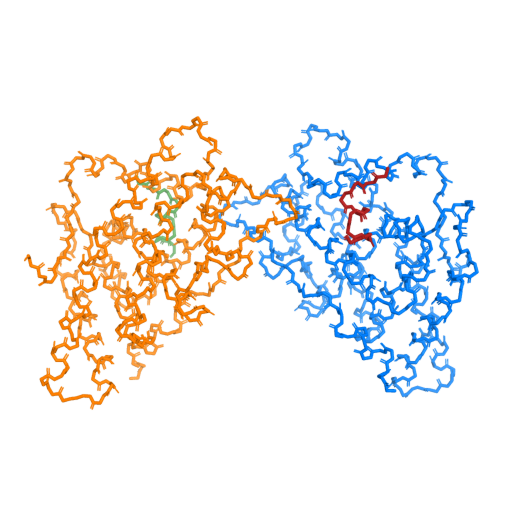102 36.563 1.00 33.97 224 GLU B N 1
ATOM 7694 C CA . GLU B 1 227 ? -2.625 49.200 36.546 1.00 36.88 224 GLU B CA 1
ATOM 7695 C C . GLU B 1 227 ? -3.236 48.560 37.786 1.00 35.37 224 GLU B C 1
ATOM 7696 O O . GLU B 1 227 ? -4.139 49.132 38.407 1.00 35.90 224 GLU B O 1
ATOM 7708 N N . ILE B 1 228 ? -2.756 47.376 38.164 1.00 34.39 225 ILE B N 1
ATOM 7709 C CA . ILE B 1 228 ? -3.299 46.687 39.330 1.00 36.00 225 ILE B CA 1
ATOM 7710 C C . ILE B 1 228 ? -2.985 47.465 40.602 1.00 38.24 225 ILE B C 1
ATOM 7711 O O . ILE B 1 228 ? -3.858 47.676 41.453 1.00 38.92 225 ILE B O 1
ATOM 7727 N N . ILE B 1 229 ? -1.736 47.912 40.749 1.00 33.44 226 ILE B N 1
ATOM 7728 C CA . ILE B 1 229 ? -1.329 48.598 41.972 1.00 35.20 226 ILE B CA 1
ATOM 7729 C C . ILE B 1 229 ? -2.147 49.871 42.165 1.00 34.49 226 ILE B C 1
ATOM 7730 O O . ILE B 1 229 ? -2.682 50.127 43.250 1.00 33.13 226 ILE B O 1
ATOM 7746 N N . SER B 1 230 ? -2.258 50.687 41.115 1.00 32.44 227 SER B N 1
ATOM 7747 C CA . SER B 1 230 ? -2.957 51.962 41.250 1.00 37.32 227 SER B CA 1
ATOM 7748 C C . SER B 1 230 ? -4.430 51.749 41.579 1.00 37.71 227 SER B C 1
ATOM 7749 O O . SER B 1 230 ? -5.003 52.476 42.399 1.00 36.95 227 SER B O 1
ATOM 7757 N N . ASN B 1 231 ? -5.057 50.752 40.954 1.00 40.68 228 ASN B N 1
ATOM 7758 C CA . ASN B 1 231 ? -6.454 50.452 41.247 1.00 44.66 228 ASN B CA 1
ATOM 7759 C C . ASN B 1 231 ? -6.612 49.837 42.632 1.00 47.09 228 ASN B C 1
ATOM 7760 O O . ASN B 1 231 ? -7.626 50.066 43.301 1.00 47.59 228 ASN B O 1
ATOM 7771 N N . GLN B 1 232 ? -5.621 49.063 43.074 1.00 47.56 229 GLN B N 1
ATOM 7772 C CA . GLN B 1 232 ? -5.667 48.383 44.361 1.00 52.12 229 GLN B CA 1
ATOM 7773 C C . GLN B 1 232 ? -5.318 49.302 45.523 1.00 53.96 229 GLN B C 1
ATOM 7774 O O . GLN B 1 232 ? -5.682 49.004 46.666 1.00 53.49 229 GLN B O 1
ATOM 7788 N N . LEU B 1 233 ? -4.633 50.417 45.255 1.00 63.77 230 LEU B N 1
ATOM 7789 C CA . LEU B 1 233 ? -4.099 51.235 46.342 1.00 63.49 230 LEU B CA 1
ATOM 7790 C C . LEU B 1 233 ? -5.198 51.905 47.157 1.00 62.95 230 LEU B C 1
ATOM 7791 O O . LEU B 1 233 ? -5.204 51.750 48.391 1.00 66.44 230 LEU B O 1
ATOM 7807 N N . PRO B 1 234 ? -6.138 52.650 46.568 1.00 51.64 231 PRO B N 1
ATOM 7808 C CA . PRO B 1 234 ? -7.151 53.323 47.400 1.00 58.05 231 PRO B CA 1
ATOM 7809 C C . PRO B 1 234 ? -8.034 52.368 48.183 1.00 58.39 231 PRO B C 1
ATOM 7810 O O . PRO B 1 234 ? -8.668 52.795 49.156 1.00 61.10 231 PRO B O 1
ATOM 7821 N N . LYS B 1 235 ? -8.093 51.091 47.801 1.00 74.35 232 LYS B N 1
ATOM 7822 C CA . LYS B 1 235 ? -8.931 50.142 48.526 1.00 75.59 232 LYS B CA 1
ATOM 7823 C C . LYS B 1 235 ? -8.310 49.745 49.861 1.00 81.49 232 LYS B C 1
ATOM 7824 O O . LYS B 1 235 ? -9.038 49.497 50.829 1.00 84.65 232 LYS B O 1
ATOM 7843 N N . PHE B 1 236 ? -6.979 49.678 49.935 1.00 79.48 233 PHE B N 1
ATOM 7844 C CA . PHE B 1 236 ? -6.326 49.284 51.180 1.00 80.01 233 PHE B CA 1
ATOM 7845 C C . PHE B 1 236 ? -6.385 50.404 52.211 1.00 82.34 233 PHE B C 1
ATOM 7846 O O . PHE B 1 236 ? -6.834 50.194 53.344 1.00 87.55 233 PHE B O 1
ATOM 7863 N N . LYS B 1 237 ? -5.933 51.603 51.838 1.00 88.65 234 LYS B N 1
ATOM 7864 C CA . LYS B 1 237 ? -5.989 52.735 52.755 1.00 93.22 234 LYS B CA 1
ATOM 7865 C C . LYS B 1 237 ? -7.414 53.046 53.193 1.00 96.35 234 LYS B C 1
ATOM 7866 O O . LYS B 1 237 ? -7.606 53.701 54.224 1.00 98.88 234 LYS B O 1
ATOM 7885 N N . ALA B 1 238 ? -8.416 52.594 52.437 1.00 86.57 235 ALA B N 1
ATOM 7886 C CA . ALA B 1 238 ? -9.807 52.745 52.842 1.00 91.78 235 ALA B CA 1
ATOM 7887 C C . ALA B 1 238 ? -10.264 51.650 53.797 1.00 80.03 235 ALA B C 1
ATOM 7888 O O . ALA B 1 238 ? -11.360 51.758 54.356 1.00 83.83 235 ALA B O 1
ATOM 7895 N N . GLY B 1 239 ? -9.461 50.610 53.994 1.00 87.86 236 GLY B N 1
ATOM 7896 C CA . GLY B 1 239 ? -9.825 49.530 54.896 1.00 79.40 236 GLY B CA 1
ATOM 7897 C C . GLY B 1 239 ? -10.995 48.699 54.417 1.00 69.17 236 GLY B C 1
ATOM 7898 O O . GLY B 1 239 ? -11.845 48.308 55.227 1.00 67.25 236 GLY B O 1
ATOM 7902 N N . SER B 1 240 ? -11.062 48.417 53.116 1.00 58.90 237 SER B N 1
ATOM 7903 C CA . SER B 1 240 ? -12.152 47.642 52.536 1.00 58.49 237 SER B CA 1
ATOM 7904 C C . SER B 1 240 ? -11.707 46.260 52.071 1.00 52.28 237 SER B C 1
ATOM 7905 O O . SER B 1 240 ? -12.480 45.561 51.408 1.00 48.66 237 SER B O 1
ATOM 7913 N N . VAL B 1 241 ? -10.485 45.850 52.402 1.00 47.76 238 VAL B N 1
ATOM 7914 C CA . VAL B 1 241 ? -9.969 44.533 52.050 1.00 47.63 238 VAL B CA 1
ATOM 7915 C C 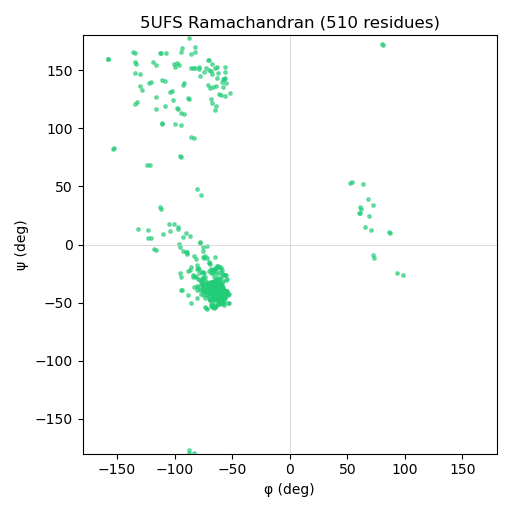. VAL B 1 241 ? -10.070 43.648 53.285 1.00 45.11 238 VAL B C 1
ATOM 7916 O O . VAL B 1 241 ? -9.544 43.993 54.350 1.00 45.23 238 VAL B O 1
ATOM 7929 N N . LYS B 1 242 ? -10.748 42.511 53.146 1.00 49.56 239 LYS B N 1
ATOM 7930 C CA . LYS B 1 242 ? -10.993 41.604 54.261 1.00 55.02 239 LYS B CA 1
ATOM 7931 C C . LYS B 1 242 ? -10.293 40.275 54.007 1.00 54.28 239 LYS B C 1
ATOM 7932 O O . LYS B 1 242 ? -10.637 39.580 53.035 1.00 48.14 239 LYS B O 1
ATOM 7951 N N . PRO B 1 243 ? -9.317 39.876 54.822 1.00 46.02 240 PRO B N 1
ATOM 7952 C CA . PRO B 1 243 ? -8.747 38.533 54.675 1.00 45.15 240 PRO B CA 1
ATOM 7953 C C . PRO B 1 243 ? -9.655 37.476 55.283 1.00 41.74 240 PRO B C 1
ATOM 7954 O O . PRO B 1 243 ? -10.326 37.708 56.292 1.00 39.58 240 PRO B O 1
ATOM 7965 N N . LEU B 1 244 ? -9.675 36.305 54.651 1.00 44.38 241 LEU B N 1
ATOM 7966 C CA . LEU B 1 244 ? -10.443 35.164 55.136 1.00 47.23 241 LEU B CA 1
ATOM 7967 C C . LEU B 1 244 ? -9.513 34.238 55.910 1.00 45.58 241 LEU B C 1
ATOM 7968 O O . LEU B 1 244 ? -8.564 33.687 55.341 1.00 45.20 241 LEU B O 1
ATOM 7984 N N . LEU B 1 245 ? -9.786 34.070 57.200 1.00 43.26 242 LEU B N 1
ATOM 7985 C CA . LEU B 1 245 ? -8.940 33.292 58.093 1.00 44.16 242 LEU B CA 1
ATOM 7986 C C . LEU B 1 245 ? -9.648 32.011 58.508 1.00 46.98 242 LEU B C 1
ATOM 7987 O O . LEU B 1 245 ? -10.861 32.008 58.744 1.00 48.70 242 LEU B O 1
ATOM 8003 N N . PHE B 1 246 ? -8.883 30.923 58.598 1.00 38.15 243 PHE B N 1
ATOM 8004 C CA . PHE B 1 246 ? -9.403 29.698 59.190 1.00 42.62 243 PHE B CA 1
ATOM 8005 C C . PHE B 1 246 ? -9.472 29.796 60.708 1.00 47.07 243 PHE B C 1
ATOM 8006 O O . PHE B 1 246 ? -10.315 29.142 61.332 1.00 46.65 243 PHE B O 1
ATOM 8023 N N . HIS B 1 247 ? -8.600 30.604 61.312 1.00 65.27 244 HIS B N 1
ATOM 8024 C CA . HIS B 1 247 ? -8.562 30.801 62.753 1.00 66.62 244 HIS B CA 1
ATOM 8025 C C . HIS B 1 247 ? -8.545 32.292 63.052 1.00 67.09 244 HIS B C 1
ATOM 8026 O O . HIS B 1 247 ? -7.817 33.054 62.410 1.00 63.55 244 HIS B O 1
ATOM 8040 N N . GLN B 1 248 ? -9.342 32.704 64.032 1.00 81.83 245 GLN B N 1
ATOM 8041 C CA . GLN B 1 248 ? -9.432 34.112 64.398 1.00 76.83 245 GLN B CA 1
ATOM 8042 C C . GLN B 1 248 ? -8.390 34.468 65.454 1.00 75.19 245 GLN B C 1
ATOM 8043 O O . GLN B 1 248 ? -8.181 33.724 66.412 1.00 75.35 245 GLN B O 1
ATOM 8057 N N . ALA C 2 1 ? -10.996 49.993 36.239 1.00 51.70 17 ALA C N 1
ATOM 8058 C CA . ALA C 2 1 ? -10.572 48.601 36.147 1.00 49.79 17 ALA C CA 1
ATOM 8059 C C . ALA C 2 1 ? -9.263 48.470 35.370 1.00 49.36 17 ALA C C 1
ATOM 8060 O O . ALA C 2 1 ? -9.094 49.096 34.323 1.00 50.16 17 ALA C O 1
ATOM 8062 N N . PRO C 2 2 ? -8.337 47.661 35.881 1.00 46.45 18 PRO C N 1
ATOM 8063 C CA . PRO C 2 2 ? -7.074 47.434 35.159 1.00 44.61 18 PRO C CA 1
ATOM 8064 C C . PRO C 2 2 ? -7.325 46.748 33.825 1.00 38.40 18 PRO C C 1
ATOM 8065 O O . PRO C 2 2 ? -7.841 45.629 33.767 1.00 34.93 18 PRO C O 1
ATOM 8076 N N . ALA C 2 3 ? -6.936 47.428 32.745 1.00 37.01 19 ALA C N 1
ATOM 8077 C CA . ALA C 2 3 ? -7.343 47.009 31.407 1.00 35.79 19 ALA C CA 1
ATOM 8078 C C . ALA C 2 3 ? -6.727 45.668 31.026 1.00 31.96 19 ALA C C 1
ATOM 8079 O O . ALA C 2 3 ? -7.428 44.766 30.553 1.00 32.38 19 ALA C O 1
ATOM 8086 N N . ILE C 2 4 ? -5.414 45.520 31.210 1.00 31.37 20 ILE C N 1
ATOM 8087 C CA . ILE C 2 4 ? -4.745 44.292 30.787 1.00 31.98 20 ILE C CA 1
ATOM 8088 C C . ILE C 2 4 ? -5.347 43.086 31.498 1.00 30.40 20 ILE C C 1
ATOM 8089 O O . ILE C 2 4 ? -5.642 42.061 30.872 1.00 29.68 20 ILE C O 1
ATOM 8105 N N . LEU C 2 5 ? -5.552 43.190 32.812 1.00 29.00 21 LEU C N 1
ATOM 8106 C CA . LEU C 2 5 ? -6.149 42.085 33.554 1.00 30.89 21 LEU C CA 1
ATOM 8107 C C . LEU C 2 5 ? -7.527 41.734 33.009 1.00 31.56 21 LEU C C 1
ATOM 8108 O O . LEU C 2 5 ? -7.843 40.555 32.814 1.00 32.91 21 LEU C O 1
ATOM 8124 N N . TYR C 2 6 ? -8.362 42.745 32.754 1.00 33.95 22 TYR C N 1
ATOM 8125 C CA . TYR C 2 6 ? -9.706 42.481 32.250 1.00 32.11 22 TYR C CA 1
ATOM 8126 C C . TYR C 2 6 ? -9.659 41.859 30.861 1.00 31.40 22 TYR C C 1
ATOM 8127 O O . TYR C 2 6 ? -10.446 40.956 30.554 1.00 33.80 22 TYR C O 1
ATOM 8145 N N . ALA C 2 7 ? -8.745 42.326 30.006 1.00 29.19 23 ALA C N 1
ATOM 8146 C CA . ALA C 2 7 ? -8.621 41.747 28.673 1.00 33.94 23 ALA C CA 1
ATOM 8147 C C . ALA C 2 7 ? -8.273 40.266 28.750 1.00 36.35 23 ALA C C 1
ATOM 8148 O O . ALA C 2 7 ? -8.823 39.453 27.998 1.00 36.97 23 ALA C O 1
ATOM 8155 N N . LEU C 2 8 ? -7.363 39.895 29.656 1.00 34.35 24 LEU C N 1
ATOM 8156 C CA . LEU C 2 8 ? -7.015 38.486 29.816 1.00 36.51 24 LEU C CA 1
ATOM 8157 C C . LEU C 2 8 ? -8.228 37.667 30.234 1.00 36.59 24 LEU C C 1
ATOM 8158 O O . LEU C 2 8 ? -8.466 36.579 29.697 1.00 39.56 24 LEU C O 1
ATOM 8174 N N . LEU C 2 9 ? -9.010 38.175 31.189 1.00 29.23 25 LEU C N 1
ATOM 8175 C CA . LEU C 2 9 ? -10.153 37.427 31.698 1.00 33.39 25 LEU C CA 1
ATOM 8176 C C . LEU C 2 9 ? -11.321 37.412 30.720 1.00 37.75 25 LEU C C 1
ATOM 8177 O O . LEU C 2 9 ? -12.147 36.494 30.768 1.00 38.58 25 LEU C O 1
ATOM 8193 N N . SER C 2 10 ? -11.410 38.406 29.834 1.00 56.19 26 SER C N 1
ATOM 8194 C CA . SER C 2 10 ? -12.533 38.482 28.903 1.00 63.60 26 SER C CA 1
ATOM 8195 C C . SER C 2 10 ? -12.338 37.558 27.707 1.00 72.78 26 SER C C 1
ATOM 8196 O O . SER C 2 10 ? -13.308 36.985 27.199 1.00 75.33 26 SER C O 1
ATOM 8204 N N . SER C 2 11 ? -11.101 37.404 27.245 1.00 78.79 27 SER C N 1
ATOM 8205 C CA . SER C 2 11 ? -10.812 36.557 26.093 1.00 86.79 27 SER C CA 1
ATOM 8206 C C . SER C 2 11 ? -10.324 35.183 26.540 1.00 89.11 27 SER C C 1
ATOM 8207 O O . SER C 2 11 ? -11.125 34.295 26.836 1.00 93.52 27 SER C O 1
ATOM 8215 N N . ALA D 2 1 ? 41.746 49.912 25.535 1.00 51.19 17 ALA D N 1
ATOM 8216 C CA . ALA D 2 1 ? 41.254 48.538 25.518 1.00 50.86 17 ALA D CA 1
ATOM 8217 C C . ALA D 2 1 ? 39.937 48.416 26.282 1.00 49.18 17 ALA D C 1
ATOM 8218 O O . ALA D 2 1 ? 39.740 49.084 27.299 1.00 47.64 17 ALA D O 1
ATOM 8220 N N . PRO D 2 2 ? 39.029 47.573 25.787 1.00 44.22 18 PRO D N 1
ATOM 8221 C CA . PRO D 2 2 ? 37.755 47.353 26.492 1.00 41.43 18 PRO D CA 1
ATOM 8222 C C . PRO D 2 2 ? 37.994 46.685 27.839 1.00 31.99 18 PRO D C 1
ATOM 8223 O O . PRO D 2 2 ? 38.451 45.542 27.908 1.00 29.20 18 PRO D O 1
ATOM 8234 N N . ALA D 2 3 ? 37.668 47.409 28.914 1.00 30.25 19 ALA D N 1
ATOM 8235 C CA . ALA D 2 3 ? 38.051 46.983 30.258 1.00 31.09 19 ALA D CA 1
ATOM 8236 C C . ALA D 2 3 ? 37.419 45.646 30.627 1.00 30.77 19 ALA D C 1
ATOM 8237 O O . ALA D 2 3 ? 38.111 44.722 31.072 1.00 31.75 19 ALA D O 1
ATOM 8244 N N . ILE D 2 4 ? 36.100 45.528 30.466 1.00 30.37 20 ILE D N 1
ATOM 8245 C CA . ILE D 2 4 ? 35.415 44.305 30.878 1.00 26.46 20 ILE D CA 1
ATOM 8246 C C . ILE D 2 4 ? 35.998 43.101 30.151 1.00 26.92 20 ILE D C 1
ATOM 8247 O O . ILE D 2 4 ? 36.282 42.065 30.765 1.00 28.03 20 ILE D O 1
ATOM 8263 N N . LEU D 2 5 ? 36.193 43.214 28.836 1.00 28.14 21 LEU D N 1
ATOM 8264 C CA . LEU D 2 5 ? 36.769 42.101 28.086 1.00 28.12 21 LEU D CA 1
ATOM 8265 C C . LEU D 2 5 ? 38.153 41.741 28.614 1.00 30.00 21 LEU D C 1
ATOM 8266 O O . LEU D 2 5 ? 38.468 40.559 28.796 1.00 31.15 21 LEU D O 1
ATOM 8282 N N . TYR D 2 6 ? 38.992 42.747 28.868 1.00 29.87 22 TYR D N 1
ATOM 8283 C CA . TYR D 2 6 ? 40.338 42.480 29.366 1.00 34.93 22 TYR D CA 1
ATOM 8284 C C . TYR D 2 6 ? 40.297 41.868 30.761 1.00 32.58 22 TYR D C 1
ATOM 8285 O O . TYR D 2 6 ? 41.045 40.927 31.052 1.00 29.22 22 TYR D O 1
ATOM 8303 N N . ALA D 2 7 ? 39.427 42.381 31.634 1.00 32.19 23 ALA D N 1
ATOM 8304 C CA . ALA D 2 7 ? 39.294 41.806 32.969 1.00 32.25 23 ALA D CA 1
ATOM 8305 C C . ALA D 2 7 ? 38.935 40.327 32.900 1.00 31.81 23 ALA D C 1
ATOM 8306 O O . ALA D 2 7 ? 39.437 39.523 33.695 1.00 32.85 23 ALA D O 1
ATOM 8313 N N . LEU D 2 8 ? 38.069 39.944 31.956 1.00 30.53 24 LEU D N 1
ATOM 8314 C CA . LEU D 2 8 ? 37.695 38.539 31.830 1.00 34.87 24 LEU D CA 1
ATOM 8315 C C . LEU D 2 8 ? 38.884 37.683 31.409 1.00 36.65 24 LEU D C 1
ATOM 8316 O O . LEU D 2 8 ? 39.053 36.563 31.904 1.00 38.40 24 LEU D O 1
ATOM 8332 N N . LEU D 2 9 ? 39.717 38.187 30.494 1.00 30.69 25 LEU D N 1
ATOM 8333 C CA . LEU D 2 9 ? 40.784 37.365 29.931 1.00 36.78 25 LEU D CA 1
ATOM 8334 C C . LEU D 2 9 ? 41.966 37.214 30.882 1.00 42.86 25 LEU D C 1
ATOM 8335 O O . LEU D 2 9 ? 42.632 36.173 30.869 1.00 40.98 25 LEU D O 1
ATOM 8351 N N . SER D 2 10 ? 42.242 38.222 31.704 1.00 47.11 26 SER D N 1
ATOM 8352 C CA . SER D 2 10 ? 43.327 38.154 32.673 1.00 54.91 26 SER D CA 1
ATOM 8353 C C . SER D 2 10 ? 42.863 37.653 34.036 1.00 57.61 26 SER D C 1
ATOM 8354 O O . SER D 2 10 ? 43.655 37.650 34.984 1.00 62.64 26 SER D O 1
ATOM 8362 N N . SER D 2 11 ? 41.607 37.230 34.152 1.00 79.29 27 SER D N 1
ATOM 8363 C CA . SER D 2 11 ? 41.076 36.706 35.407 1.00 75.35 27 SER D CA 1
ATOM 8364 C C . SER D 2 11 ? 41.212 37.733 36.526 1.00 77.86 27 SER D C 1
ATOM 8365 O O . SER D 2 11 ? 41.580 37.394 37.652 1.00 81.35 27 SER D O 1
#

Nearest PDB structures (foldseek):
  6w9m-assembly1_A  TM=9.999E-01  e=3.960E-37  synthetic construct
  4udc-assembly1_A  TM=9.867E-01  e=7.994E-32  Homo sapiens
  4p6w-assembly1_A  TM=9.825E-01  e=8.401E-32  Homo sapiens
  7prx-assembly1_A  TM=9.921E-01  e=2.053E-31  Homo sapiens
  5nfp-assembly1_A  TM=9.874E-01  e=3.055E-31  Homo sapiens

Secondary structure (DSSP, 8-state):
---HHHHHHHHSPPPPP-----SS---HHHHHHHHHHHHHHHHHHHHHHHHHSTTGGGS-HHHHHHHHHHHHHHHHHHHHHHHHHHHHTTSSEEEETTEEE-TTTT-STTTHHHHHHHHHHHHHHHHHT--HHHHHHHHHHHHTSEEETT--TTHHHHHHHHHHHHHHHHHHHHTT---HHHHHHHHHHHHHHHHHHHHHHHHHHHHHHHHHH-GGG-----HHHHHHHHHHHHHHHTT-EEE--S--/---HHHHHHHHSPPPPP-----SS---HHHHHHHHHHHHHHHHHHHHHHHHHSTTGGGS-HHHHHHHHHHHHHHHHHHHHHHHHHHHHTTSSEEEETTEEE-TTTT-STTTHHHHHHHHHHHHHHHHHT--HHHHHHHHHHHHTSEEETT--TTHHHHHHHHHHHHHHHHHHHHTT---HHHHHHHHHHHHHHHHHHHHHHHHHHHHHHHHHH-GGG-----HHHHHHHHHHHHHHHTT-EEE--S--/--HHHHHHHH-/--HHHHHHHT-

Foldseek 3Di:
DPDLLVQLVVLPDDFDAQPDDPPDPDAPQSVLQSLQVSLLVVLVSVLSSQVSRPLSVVFDPVQNCQLSLFQSLLLLLLVQLVVCCVPPVLQWGCSDPNDIGHPVNQPHPPRVVLRVLSSVSNVLCNVLVADPSLSSLLSVLSSLWKAFLVAGPCNVSSVVVNVVSLVSSLVVLVVVVDDPVVSVVSSVSSLVSSQVSVVSSVVVLVSVLVPLVPCVSVHDHDPSVNVSNVVVPVRVVVPGMDTHGPPD/DDDLLVQLVVLPDDFDAQPDDPPDPDAPQSVLQSLQVSLLVVLVSVLSSQVSRPLSVVFDPVQNVQLSLFQSLLLLLLVQLVVCCVPPVLQWGCSDPNDIGHPVNQPHPLRVVLRVLSSVSNVLCNVLVADPSLSSLLSVLSSLFKAFLVGGPCNVSSVVVNVVSLVSSLVVLVVVVDDDVVSVVSSVSSLVSSQVSVVSSVVVLVSVLVCLPPCVSVHDHDPSVNVSNVVCPVCVVVPGMDGHGPPD/DPDVVVVVVVD/DPVVVVVVVVD

Organism: NCBI:txid32644

InterPro domains:
  IPR000536 Nuclear hormone receptor, ligand-binding domain [PF00104] (28-202)
  IPR000536 Nuclear hormone receptor, ligand-binding domain [PS51843] (1-230)
  IPR000536 Nuclear hormone receptor, ligand-binding domain [SM00430] (37-201)
  IPR001723 Nuclear hormone receptor [PR00398] (38-59)
  IPR001723 Nuclear hormone receptor [PR00398] (59-75)
  IPR001723 Nuclear hormone receptor [PR00398] (128-143)
  IPR035500 Nuclear hormone receptor-like domain superfamily [G3DSA:1.10.565.10] (1-248)
  IPR035500 Nuclear hormone receptor-like domain superfamily [SSF48508] (2-248)
  IPR050200 Nuclear hormone receptor family NR3 subfamily [PTHR48092] (2-229)